Protein AF-0000000078837235 (afdb_homodimer)

Foldseek 3Di:
DFDQPFDFQPDQDKDKDFADDQQFPADDDPPALDDPVQLVQCRQFQKDKFALQAPPLLLVVVVVVVVVCQVCVVLADPVQWAAAPPPRHTFKGKLCLVSDVLVVLVLQAQSVQRNLCRRLVAFKWFFMKMKGKAAEQWGAKFAKAFQCQCCQQFFAQRHQRKKKKWQWSFFFDPQFWAKKWQTRQLRMRIHAHHAQDPPNVNVCVHPNPDRHGDPVVVVVSCVVRNMDGDGHGGNMMMMGTSGIIMMIHHGRHNGMTIIMMTMMGHPVRAGDQRPSPDDHDDCRGGPHDDIDGRNRDYDHSSPVVVD/DQDQPFDFQPDQDKDKDFADDQQFPADDDPPALDDPVQLVQCRQFQKDKFALQAPPLLLVVVVVVVVVCQVCVVLADPVQWAAAPPPRHTFKGKLCLVSDVLVVLVLQAQSPQRNLCRRLVAFKWFFMKMKGKAAEQWGAKFAKAFQCQCCQQFFAQRHQRKKKKWQWSFFFDPQFWAKKWQTRQLRMRMHAHHAQDPPNVNVCVHPNPDRHGDPVVVVVSCVVRNMDGDGHGGNMMMMGTSGIIMMIHHGRHNGMIIIMMTMMGHPVRAGDQRPSPDDHDDCRGGPHDDIDGRNRDYDHSSPVVVD

InterPro domains:
  IPR008775 Phytanoyl-CoA dioxygenase-like [PF05721] (42-257)
  IPR012774 Ectoine dioxygenase [TIGR02408] (18-294)

Nearest PDB structures (foldseek):
  4mhr-assembly1_A  TM=9.847E-01  e=7.192E-47  Sphingopyxis alaskensis RB2256
  4q5o-assembly1_B  TM=9.880E-01  e=4.513E-46  Sphingopyxis alaskensis RB2256
  4nmi-assembly1_A-2  TM=9.515E-01  e=1.917E-39  Virgibacillus salexigens
  8h81-assembly1_A  TM=9.293E-01  e=6.146E-29  uncultured bacterium esnapd13
  8h7y-assembly1_A  TM=9.102E-01  e=3.262E-29  uncultured bacterium esnapd13

Radius of gyration: 26.7 Å; Cα contacts (8 Å, |Δi|>4): 1407; chains: 2; bounding box: 52×77×65 Å

Structure (mmCIF, N/CA/C/O backbone):
data_AF-0000000078837235-model_v1
#
loop_
_entity.id
_entity.type
_entity.pdbx_description
1 polymer 'Ectoine hydroxylase'
#
loop_
_atom_site.group_PDB
_atom_site.id
_atom_site.type_symbol
_atom_site.label_atom_id
_atom_site.label_alt_id
_atom_site.label_comp_id
_atom_site.label_asym_id
_atom_site.label_entity_id
_atom_site.label_seq_id
_atom_site.pdbx_PDB_ins_code
_atom_site.Cartn_x
_atom_site.Cartn_y
_atom_site.Cartn_z
_atom_site.occupancy
_atom_site.B_iso_or_equiv
_atom_site.auth_seq_id
_atom_site.auth_comp_id
_atom_site.auth_asym_id
_atom_site.auth_atom_id
_atom_site.pdbx_PDB_model_num
ATOM 1 N N . MET A 1 1 ? 22.094 -38.406 -7.879 1 59.59 1 MET A N 1
ATOM 2 C CA . MET A 1 1 ? 21.531 -37.219 -7.234 1 59.59 1 MET A CA 1
ATOM 3 C C . MET A 1 1 ? 21.5 -36.031 -8.203 1 59.59 1 MET A C 1
ATOM 5 O O . MET A 1 1 ? 22.453 -35.812 -8.938 1 59.59 1 MET A O 1
ATOM 9 N N . THR A 1 2 ? 20.219 -35.438 -8.5 1 76 2 THR A N 1
ATOM 10 C CA . THR A 1 2 ? 20.109 -34.312 -9.398 1 76 2 THR A CA 1
ATOM 11 C C . THR A 1 2 ? 20.969 -33.125 -8.914 1 76 2 THR A C 1
ATOM 13 O O . THR A 1 2 ? 20.953 -32.812 -7.727 1 76 2 THR A O 1
ATOM 16 N N . GLU A 1 3 ? 21.781 -32.656 -9.773 1 90.38 3 GLU A N 1
ATOM 17 C CA . GLU A 1 3 ? 22.641 -31.531 -9.461 1 90.38 3 GLU A CA 1
ATOM 18 C C . GLU A 1 3 ? 21.812 -30.297 -9.086 1 90.38 3 GLU A C 1
ATOM 20 O O . GLU A 1 3 ? 20.812 -30.016 -9.727 1 90.38 3 GLU A O 1
ATOM 25 N N . ASP A 1 4 ? 22.188 -29.812 -7.996 1 95.25 4 ASP A N 1
ATOM 26 C CA . ASP A 1 4 ? 21.547 -28.578 -7.578 1 95.25 4 ASP A CA 1
ATOM 27 C C . ASP A 1 4 ? 22.125 -27.375 -8.328 1 95.25 4 ASP A C 1
ATOM 29 O O . ASP A 1 4 ? 23.172 -26.844 -7.949 1 95.25 4 ASP A O 1
ATOM 33 N N . LEU A 1 5 ? 21.422 -26.875 -9.266 1 96.31 5 LEU A N 1
ATOM 34 C CA . LEU A 1 5 ? 21.906 -25.797 -10.109 1 96.31 5 LEU A CA 1
ATOM 35 C C . LEU A 1 5 ? 21.578 -24.438 -9.492 1 96.31 5 LEU A C 1
ATOM 37 O O . LEU A 1 5 ? 22.109 -23.406 -9.93 1 96.31 5 LEU A O 1
ATOM 41 N N . TYR A 1 6 ? 20.766 -24.422 -8.445 1 96.38 6 TYR A N 1
ATOM 42 C CA . TYR A 1 6 ? 20.328 -23.188 -7.797 1 96.38 6 TYR A CA 1
ATOM 43 C C . TYR A 1 6 ? 20.391 -23.328 -6.281 1 96.38 6 TYR A C 1
ATOM 45 O O . TYR A 1 6 ? 19.375 -23.203 -5.594 1 96.38 6 TYR A O 1
ATOM 53 N N . PRO A 1 7 ? 21.562 -23.453 -5.754 1 94.19 7 PRO A N 1
ATOM 54 C CA . PRO A 1 7 ? 21.656 -23.672 -4.309 1 94.19 7 PRO A CA 1
ATOM 55 C C . PRO A 1 7 ? 21.188 -22.453 -3.508 1 94.19 7 PRO A C 1
ATOM 57 O O . PRO A 1 7 ? 21.406 -21.312 -3.914 1 94.19 7 PRO A O 1
ATOM 60 N N . SER A 1 8 ? 20.484 -22.734 -2.459 1 91.94 8 SER A N 1
ATOM 61 C CA . SER A 1 8 ? 20 -21.719 -1.535 1 91.94 8 SER A CA 1
ATOM 62 C C . SER A 1 8 ? 20 -22.219 -0.098 1 91.94 8 SER A C 1
ATOM 64 O O . SER A 1 8 ? 19.969 -23.438 0.135 1 91.94 8 SER A O 1
ATOM 66 N N . ARG A 1 9 ? 20.094 -21.312 0.802 1 89.19 9 ARG A N 1
ATOM 67 C CA . ARG A 1 9 ? 20.016 -21.562 2.236 1 89.19 9 ARG A CA 1
ATOM 68 C C . ARG A 1 9 ? 21.203 -22.406 2.711 1 89.19 9 ARG A C 1
ATOM 70 O O . ARG A 1 9 ? 21.062 -23.203 3.641 1 89.19 9 ARG A O 1
ATOM 77 N N . VAL A 1 10 ? 22.219 -22.359 2.041 1 82.56 10 VAL A N 1
ATOM 78 C CA . VAL A 1 10 ? 23.406 -23.172 2.363 1 82.56 10 VAL A CA 1
ATOM 79 C C . VAL A 1 10 ? 24.531 -22.266 2.85 1 82.56 10 VAL A C 1
ATOM 81 O O . VAL A 1 10 ? 25.266 -22.625 3.768 1 82.56 10 VAL A O 1
ATOM 84 N N . ALA A 1 11 ? 24.578 -21.125 2.303 1 80.38 11 ALA A N 1
ATOM 85 C CA . ALA A 1 11 ? 25.656 -20.203 2.621 1 80.38 11 ALA A CA 1
ATOM 86 C C . ALA A 1 11 ? 25.234 -19.203 3.699 1 80.38 11 ALA A C 1
ATOM 88 O O . ALA A 1 11 ? 24.047 -19.031 3.959 1 80.38 11 ALA A O 1
ATOM 89 N N . SER A 1 12 ? 26.234 -18.562 4.34 1 80.31 12 SER A N 1
ATOM 90 C CA . SER A 1 12 ? 25.984 -17.578 5.391 1 80.31 12 SER A CA 1
ATOM 91 C C . SER A 1 12 ? 25.641 -16.219 4.805 1 80.31 12 SER A C 1
ATOM 93 O O . SER A 1 12 ? 25.188 -15.32 5.52 1 80.31 12 SER A O 1
ATOM 95 N N . LYS A 1 13 ? 25.938 -16.156 3.52 1 83.25 13 LYS A N 1
ATOM 96 C CA . LYS A 1 13 ? 25.609 -14.898 2.844 1 83.25 13 LYS A CA 1
ATOM 97 C C . LYS A 1 13 ? 24.75 -15.141 1.604 1 83.25 13 LYS A C 1
ATOM 99 O O . LYS A 1 13 ? 24.922 -16.156 0.92 1 83.25 13 LYS A O 1
ATOM 104 N N . PRO A 1 14 ? 23.891 -14.242 1.353 1 88.12 14 PRO A N 1
ATOM 105 C CA . PRO A 1 14 ? 23.141 -14.367 0.1 1 88.12 14 PRO A CA 1
ATOM 106 C C . PRO A 1 14 ? 24.047 -14.289 -1.133 1 88.12 14 PRO A C 1
ATOM 108 O O . PRO A 1 14 ? 25.125 -13.719 -1.073 1 88.12 14 PRO A O 1
ATOM 111 N N . ALA A 1 15 ? 23.594 -14.875 -2.15 1 89.62 15 ALA A N 1
ATOM 112 C CA . ALA A 1 15 ? 24.359 -14.844 -3.4 1 89.62 15 ALA A CA 1
ATOM 113 C C . ALA A 1 15 ? 23.438 -14.602 -4.594 1 89.62 15 ALA A C 1
ATOM 115 O O . ALA A 1 15 ? 22.281 -15.039 -4.598 1 89.62 15 ALA A O 1
ATOM 116 N N . TRP A 1 16 ? 23.984 -13.852 -5.504 1 93.75 16 TRP A N 1
ATOM 117 C CA . TRP A 1 16 ? 23.312 -13.633 -6.781 1 93.75 16 TRP A CA 1
ATOM 118 C C . TRP A 1 16 ? 23.922 -14.516 -7.871 1 93.75 16 TRP A C 1
ATOM 120 O O . TRP A 1 16 ? 25.141 -14.57 -8.023 1 93.75 16 TRP A O 1
ATOM 130 N N . GLN A 1 17 ? 23.141 -15.234 -8.477 1 95.38 17 GLN A N 1
ATOM 131 C CA . GLN A 1 17 ? 23.578 -16.016 -9.617 1 95.38 17 GLN A CA 1
ATOM 132 C C . GLN A 1 17 ? 22.688 -15.773 -10.836 1 95.38 17 GLN A C 1
ATOM 134 O O . GLN A 1 17 ? 21.469 -15.656 -10.703 1 95.38 17 GLN A O 1
ATOM 139 N N . PRO A 1 18 ? 23.344 -15.641 -12 1 97.19 18 PRO A N 1
ATOM 140 C CA . PRO A 1 18 ? 22.516 -15.531 -13.203 1 97.19 18 PRO A CA 1
ATOM 141 C C . PRO A 1 18 ? 21.656 -16.766 -13.445 1 97.19 18 PRO A C 1
ATOM 143 O O . PRO A 1 18 ? 22.094 -17.891 -13.188 1 97.19 18 PRO A O 1
ATOM 146 N N . ARG A 1 19 ? 20.469 -16.5 -13.852 1 98 19 ARG A N 1
ATOM 147 C CA . ARG A 1 19 ? 19.578 -17.594 -14.25 1 98 19 ARG A CA 1
ATOM 148 C C . ARG A 1 19 ? 20.234 -18.469 -15.312 1 98 19 ARG A C 1
ATOM 150 O O . ARG A 1 19 ? 20.875 -17.953 -16.234 1 98 19 ARG A O 1
ATOM 157 N N . ILE A 1 20 ? 20 -19.75 -15.164 1 97.81 20 ILE A N 1
ATOM 158 C CA . ILE A 1 20 ? 20.578 -20.719 -16.094 1 97.81 20 ILE A CA 1
ATOM 159 C C . ILE A 1 20 ? 19.531 -21.094 -17.156 1 97.81 20 ILE A C 1
ATOM 161 O O . ILE A 1 20 ? 19.859 -21.188 -18.344 1 97.81 20 ILE A O 1
ATOM 165 N N . ASP A 1 21 ? 18.359 -21.234 -16.828 1 98.44 21 ASP A N 1
ATOM 166 C CA . ASP A 1 21 ? 17.281 -21.719 -17.688 1 98.44 21 ASP A CA 1
ATOM 167 C C . ASP A 1 21 ? 16.719 -20.594 -18.562 1 98.44 21 ASP A C 1
ATOM 169 O O . ASP A 1 21 ? 16.75 -19.422 -18.172 1 98.44 21 ASP A O 1
ATOM 173 N N . PRO A 1 22 ? 16.172 -20.953 -19.734 1 98.12 22 PRO A N 1
ATOM 174 C CA . PRO A 1 22 ? 15.43 -19.938 -20.484 1 98.12 22 PRO A CA 1
ATOM 175 C C . PRO A 1 22 ? 14.234 -19.391 -19.703 1 98.12 22 PRO A C 1
ATOM 177 O O . PRO A 1 22 ? 13.664 -20.094 -18.875 1 98.12 22 PRO A O 1
ATOM 180 N N . VAL A 1 23 ? 13.93 -18.125 -19.984 1 98.44 23 VAL A N 1
ATOM 181 C CA . VAL A 1 23 ? 12.688 -17.578 -19.422 1 98.44 23 VAL A CA 1
ATOM 182 C C . VAL A 1 23 ? 11.492 -18.125 -20.219 1 98.44 23 VAL A C 1
ATOM 184 O O . VAL A 1 23 ? 10.609 -18.781 -19.641 1 98.44 23 VAL A O 1
ATOM 187 N N . ALA A 1 24 ? 11.492 -17.859 -21.484 1 98.31 24 ALA A N 1
ATOM 188 C CA . ALA A 1 24 ? 10.562 -18.547 -22.391 1 98.31 24 ALA A CA 1
ATOM 189 C C . ALA A 1 24 ? 11.227 -19.734 -23.047 1 98.31 24 ALA A C 1
ATOM 191 O O . ALA A 1 24 ? 12.312 -19.609 -23.641 1 98.31 24 ALA A O 1
ATOM 192 N N . HIS A 1 25 ? 10.547 -20.859 -22.984 1 98 25 HIS A N 1
ATOM 193 C CA . HIS A 1 25 ? 11.164 -22.094 -23.453 1 98 25 HIS A CA 1
ATOM 194 C C . HIS A 1 25 ? 10.805 -22.391 -24.906 1 98 25 HIS A C 1
ATOM 196 O O . HIS A 1 25 ? 11.391 -23.281 -25.516 1 98 25 HIS A O 1
ATOM 202 N N . SER A 1 26 ? 9.898 -21.609 -25.422 1 97.19 26 SER A N 1
ATOM 203 C CA . SER A 1 26 ? 9.547 -21.734 -26.828 1 97.19 26 SER A CA 1
ATOM 204 C C . SER A 1 26 ? 9.922 -20.484 -27.609 1 97.19 26 SER A C 1
ATOM 206 O O . SER A 1 26 ? 9.984 -19.391 -27.047 1 97.19 26 SER A O 1
ATOM 208 N N . ARG A 1 27 ? 10.117 -20.672 -28.859 1 97.12 27 ARG A N 1
ATOM 209 C CA . ARG A 1 27 ? 10.18 -19.531 -29.766 1 97.12 27 ARG A CA 1
ATOM 210 C C . ARG A 1 27 ? 8.773 -19.062 -30.156 1 97.12 27 ARG A C 1
ATOM 212 O O . ARG A 1 27 ? 7.852 -19.875 -30.25 1 97.12 27 ARG A O 1
ATOM 219 N N . TRP A 1 28 ? 8.711 -17.812 -30.312 1 97.75 28 TRP A N 1
ATOM 220 C CA . TRP A 1 28 ? 7.414 -17.281 -30.719 1 97.75 28 TRP A CA 1
ATOM 221 C C . TRP A 1 28 ? 7.109 -17.641 -32.156 1 97.75 28 TRP A C 1
ATOM 223 O O . TRP A 1 28 ? 7.996 -17.594 -33.031 1 97.75 28 TRP A O 1
ATOM 233 N N . THR A 1 29 ? 5.949 -18.047 -32.5 1 97.31 29 THR A N 1
ATOM 234 C CA . THR A 1 29 ? 5.398 -18.234 -33.812 1 97.31 29 THR A CA 1
ATOM 235 C C . THR A 1 29 ? 4.031 -17.562 -33.938 1 97.31 29 THR A C 1
ATOM 237 O O . THR A 1 29 ? 3.393 -17.266 -32.938 1 97.31 29 THR A O 1
ATOM 240 N N . PRO A 1 30 ? 3.549 -17.281 -35.125 1 97.06 30 PRO A N 1
ATOM 241 C CA . PRO A 1 30 ? 2.244 -16.625 -35.281 1 97.06 30 PRO A CA 1
ATOM 242 C C . PRO A 1 30 ? 1.104 -17.438 -34.656 1 97.06 30 PRO A C 1
ATOM 244 O O . PRO A 1 30 ? 0.021 -16.891 -34.438 1 97.06 30 PRO A O 1
ATOM 247 N N . GLU A 1 31 ? 1.306 -18.703 -34.375 1 96.06 31 GLU A N 1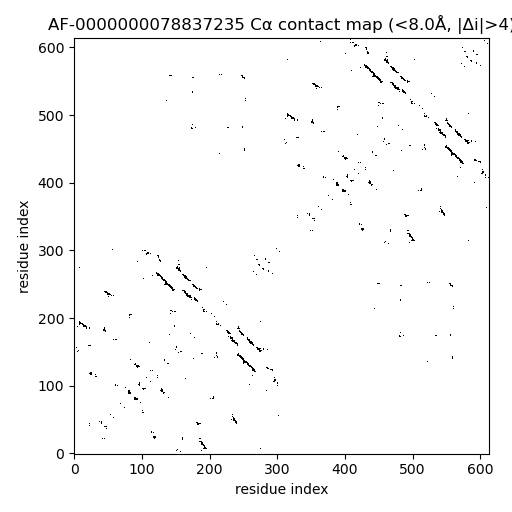
ATOM 248 C CA . GLU A 1 31 ? 0.281 -19.562 -33.781 1 96.06 31 GLU A CA 1
ATOM 249 C C . GLU A 1 31 ? 0.297 -19.5 -32.281 1 96.06 31 GLU A C 1
ATOM 251 O O . GLU A 1 31 ? -0.548 -20.094 -31.609 1 96.06 31 GLU A O 1
ATOM 256 N N . ALA A 1 32 ? 1.247 -18.781 -31.734 1 97.5 32 ALA A N 1
ATOM 257 C CA . ALA A 1 32 ? 1.354 -18.656 -30.281 1 97.5 32 ALA A CA 1
ATOM 258 C C . ALA A 1 32 ? 0.095 -18.031 -29.688 1 97.5 32 ALA A C 1
ATOM 260 O O . ALA A 1 32 ? -0.544 -17.188 -30.328 1 97.5 32 ALA A O 1
ATOM 261 N N . PRO A 1 33 ? -0.24 -18.359 -28.516 1 97.69 33 PRO A N 1
ATOM 262 C CA . PRO A 1 33 ? -1.456 -17.844 -27.875 1 97.69 33 PRO A CA 1
ATOM 263 C C . PRO A 1 33 ? -1.285 -16.438 -27.344 1 97.69 33 PRO A C 1
ATOM 265 O O . PRO A 1 33 ? -2.225 -15.867 -26.781 1 97.69 33 PRO A O 1
ATOM 268 N N . ILE A 1 34 ? -0.102 -15.82 -27.453 1 97.94 34 ILE A N 1
ATOM 269 C CA . ILE A 1 34 ? 0.172 -14.43 -27.094 1 97.94 34 ILE A CA 1
ATOM 270 C C . ILE A 1 34 ? 0.866 -13.727 -28.25 1 97.94 34 ILE A C 1
ATOM 272 O O . ILE A 1 34 ? 1.436 -14.383 -29.141 1 97.94 34 ILE A O 1
ATOM 276 N N . SER A 1 35 ? 0.781 -12.391 -28.297 1 98.25 35 SER A N 1
ATOM 277 C CA . SER A 1 35 ? 1.407 -11.633 -29.375 1 98.25 35 SER A CA 1
ATOM 278 C C . SER A 1 35 ? 2.928 -11.695 -29.281 1 98.25 35 SER A C 1
ATOM 280 O O . SER A 1 35 ? 3.479 -12.094 -28.266 1 98.25 35 SER A O 1
ATOM 282 N N . ALA A 1 36 ? 3.594 -11.375 -30.359 1 98.38 36 ALA A N 1
ATOM 283 C CA . ALA A 1 36 ? 5.051 -11.289 -30.359 1 98.38 36 ALA A CA 1
ATOM 284 C C . ALA A 1 36 ? 5.555 -10.312 -29.312 1 98.38 36 ALA A C 1
ATOM 286 O O . ALA A 1 36 ? 6.555 -10.578 -28.641 1 98.38 36 ALA A O 1
ATOM 287 N N . GLU A 1 37 ? 4.84 -9.203 -29.25 1 98.25 37 GLU A N 1
ATOM 288 C CA . GLU A 1 37 ? 5.203 -8.195 -28.266 1 98.25 37 GLU A CA 1
ATOM 289 C C . GLU A 1 37 ? 5.082 -8.734 -26.844 1 98.25 37 GLU A C 1
ATOM 291 O O . GLU A 1 37 ? 5.957 -8.492 -26.016 1 98.25 37 GLU A O 1
ATOM 296 N N . GLN A 1 38 ? 4.066 -9.445 -26.578 1 98.31 38 GLN A N 1
ATOM 297 C CA . GLN A 1 38 ? 3.857 -10.039 -25.266 1 98.31 38 GLN A CA 1
ATOM 298 C C . GLN A 1 38 ? 4.938 -11.062 -24.938 1 98.31 38 GLN A C 1
ATOM 300 O O . GLN A 1 38 ? 5.422 -11.133 -23.812 1 98.31 38 GLN A O 1
ATOM 305 N N . HIS A 1 39 ? 5.262 -11.867 -25.969 1 98.56 39 HIS A N 1
ATOM 306 C CA . HIS A 1 39 ? 6.316 -12.859 -25.797 1 98.56 39 HIS A CA 1
ATOM 307 C C . HIS A 1 39 ? 7.637 -12.195 -25.406 1 98.56 39 HIS A C 1
ATOM 309 O O . HIS A 1 39 ? 8.305 -12.625 -24.469 1 98.56 39 HIS A O 1
ATOM 315 N N . VAL A 1 40 ? 8.016 -11.164 -26.078 1 98.31 40 VAL A N 1
ATOM 316 C CA . VAL A 1 40 ? 9.25 -10.43 -25.844 1 98.31 40 VAL A CA 1
ATOM 317 C C . VAL A 1 40 ? 9.211 -9.781 -24.469 1 98.31 40 VAL A C 1
ATOM 319 O O . VAL A 1 40 ? 10.203 -9.781 -23.734 1 98.31 40 VAL A O 1
ATOM 322 N N . MET A 1 41 ? 8.055 -9.219 -24.141 1 98.19 41 MET A N 1
ATOM 323 C CA . MET A 1 41 ? 7.883 -8.586 -22.828 1 98.19 41 MET A CA 1
ATOM 324 C C . MET A 1 41 ? 8.078 -9.594 -21.703 1 98.19 41 MET A C 1
ATOM 326 O O . MET A 1 41 ? 8.727 -9.297 -20.703 1 98.19 41 MET A O 1
ATOM 330 N N . PHE A 1 42 ? 7.504 -10.758 -21.906 1 98.69 42 PHE A N 1
ATOM 331 C CA . PHE A 1 42 ? 7.656 -11.781 -20.891 1 98.69 42 PHE A CA 1
ATOM 332 C C . PHE A 1 42 ? 9.117 -12.172 -20.734 1 98.69 42 PHE A C 1
ATOM 334 O O . PHE A 1 42 ? 9.609 -12.344 -19.609 1 98.69 42 PHE A O 1
ATOM 341 N N . GLU A 1 43 ? 9.812 -12.32 -21.797 1 98.38 43 GLU A N 1
ATOM 342 C CA . GLU A 1 43 ? 11.234 -12.664 -21.75 1 98.38 43 GLU A CA 1
ATOM 343 C C . GLU A 1 43 ? 12.031 -11.586 -21.031 1 98.38 43 GLU A C 1
ATOM 345 O O . GLU A 1 43 ? 12.93 -11.891 -20.234 1 98.38 43 GLU A O 1
ATOM 350 N N . ARG A 1 44 ? 11.68 -10.414 -21.312 1 98.31 44 ARG A N 1
ATOM 351 C CA . ARG A 1 44 ? 12.422 -9.266 -20.797 1 98.31 44 ARG A CA 1
ATOM 352 C C . ARG A 1 44 ? 12.078 -9.008 -19.328 1 98.31 44 ARG A C 1
ATOM 354 O O . ARG A 1 44 ? 12.969 -8.828 -18.5 1 98.31 44 ARG A O 1
ATOM 361 N N . ASP A 1 45 ? 10.766 -9.031 -19 1 98.69 45 ASP A N 1
ATOM 362 C CA . ASP A 1 45 ? 10.289 -8.492 -17.734 1 98.69 45 ASP A CA 1
ATOM 363 C C . ASP A 1 45 ? 9.922 -9.609 -16.766 1 98.69 45 ASP A C 1
ATOM 365 O O . ASP A 1 45 ? 9.789 -9.375 -15.555 1 98.69 45 ASP A O 1
ATOM 369 N N . GLY A 1 46 ? 9.711 -10.82 -17.25 1 98.75 46 GLY A N 1
ATOM 370 C CA . GLY A 1 46 ? 9.375 -11.945 -16.406 1 98.75 46 GLY A CA 1
ATOM 371 C C . GLY A 1 46 ? 7.92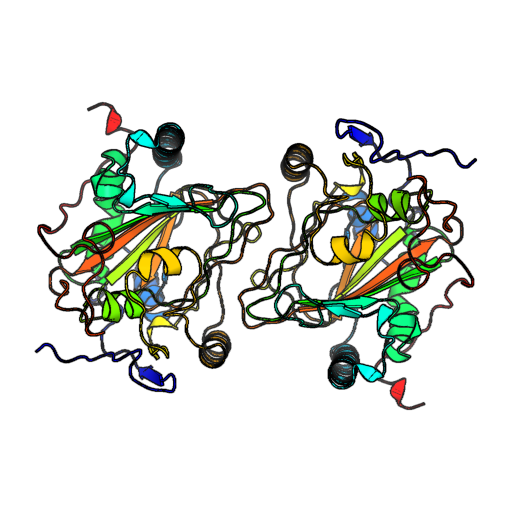6 -11.938 -15.945 1 98.75 46 GLY A C 1
ATOM 372 O O . GLY A 1 46 ? 7.539 -12.719 -15.07 1 98.75 46 GLY A O 1
ATOM 373 N N . TYR A 1 47 ? 7.117 -11 -16.484 1 98.69 47 TYR A N 1
ATOM 374 C CA . TYR A 1 47 ? 5.688 -10.977 -16.188 1 98.69 47 TYR A CA 1
ATOM 375 C C . TYR A 1 47 ? 4.902 -10.406 -17.375 1 98.69 47 TYR A C 1
ATOM 377 O O . TYR A 1 47 ? 5.48 -9.781 -18.266 1 98.69 47 TYR A O 1
ATOM 385 N N . LEU A 1 48 ? 3.576 -10.703 -17.406 1 98.06 48 LEU A N 1
ATOM 386 C CA . LEU A 1 48 ? 2.6 -10.188 -18.359 1 98.06 48 LEU A CA 1
ATOM 387 C C . LEU A 1 48 ? 1.26 -9.93 -17.672 1 98.06 48 LEU A C 1
ATOM 389 O O . LEU A 1 48 ? 0.909 -10.609 -16.703 1 98.06 48 LEU A O 1
ATOM 393 N N . VAL A 1 49 ? 0.617 -8.906 -18.172 1 97.94 49 VAL A N 1
ATOM 394 C CA . VAL A 1 49 ? -0.778 -8.703 -17.797 1 97.94 49 VAL A CA 1
ATOM 395 C C . VAL A 1 49 ? -1.683 -8.992 -18.984 1 97.94 49 VAL A C 1
ATOM 397 O O . VAL A 1 49 ? -1.538 -8.375 -20.047 1 97.94 49 VAL A O 1
ATOM 400 N N . LEU A 1 50 ? -2.463 -9.984 -18.859 1 97.5 50 LEU A N 1
ATOM 401 C CA . LEU A 1 50 ? -3.516 -10.258 -19.828 1 97.5 50 LEU A CA 1
ATOM 402 C C . LEU A 1 50 ? -4.836 -9.625 -19.391 1 97.5 50 LEU A C 1
ATOM 404 O O . LEU A 1 50 ? -5.586 -10.227 -18.625 1 97.5 50 LEU A O 1
ATOM 408 N N . GLU A 1 51 ? -5.137 -8.492 -19.922 1 95.19 51 GLU A N 1
ATOM 409 C CA . GLU A 1 51 ? -6.266 -7.691 -19.453 1 95.19 51 GLU A CA 1
ATOM 410 C C . GLU A 1 51 ? -7.59 -8.258 -19.969 1 95.19 51 GLU A C 1
ATOM 412 O O . GLU A 1 51 ? -7.707 -8.625 -21.141 1 95.19 51 GLU A O 1
ATOM 417 N N . ASN A 1 52 ? -8.531 -8.383 -19.109 1 95.62 52 ASN A N 1
ATOM 418 C CA . ASN A 1 52 ? -9.891 -8.789 -19.438 1 95.62 52 ASN A CA 1
ATOM 419 C C . ASN A 1 52 ? -9.914 -10.109 -20.188 1 95.62 52 ASN A C 1
ATOM 421 O O . ASN A 1 52 ? -10.586 -10.227 -21.219 1 95.62 52 ASN A O 1
ATOM 425 N N . LEU A 1 53 ? -9.047 -11.031 -19.75 1 97.62 53 LEU A N 1
ATOM 426 C CA . LEU A 1 53 ? -9.023 -12.344 -20.391 1 97.62 53 LEU A CA 1
ATOM 427 C C . LEU A 1 53 ? -10.359 -13.055 -20.203 1 97.62 53 LEU A C 1
ATOM 429 O O . LEU A 1 53 ? -10.797 -13.789 -21.094 1 97.62 53 LEU A O 1
ATOM 433 N N . PHE A 1 54 ? -10.984 -12.883 -19.016 1 98.25 54 PHE A N 1
ATOM 434 C CA . PHE A 1 54 ? -12.281 -13.477 -18.75 1 98.25 54 PHE A CA 1
ATOM 435 C C . PHE A 1 54 ? -13.375 -12.414 -18.719 1 98.25 54 PHE A C 1
ATOM 437 O O . PHE A 1 54 ? -13.164 -11.312 -18.203 1 98.25 54 PHE A O 1
ATOM 444 N N . SER A 1 55 ? -14.555 -12.734 -19.266 1 97.44 55 SER A N 1
ATOM 445 C CA . SER A 1 55 ? -15.664 -11.789 -19.359 1 97.44 55 SER A CA 1
ATOM 446 C C . SER A 1 55 ? -16.25 -11.477 -18 1 97.44 55 SER A C 1
ATOM 448 O O . SER A 1 55 ? -16.016 -12.203 -17.031 1 97.44 55 SER A O 1
ATOM 450 N N . ALA A 1 56 ? -17.047 -10.414 -17.984 1 97.12 56 ALA A N 1
ATOM 451 C CA . ALA A 1 56 ? -17.734 -10.031 -16.75 1 97.12 56 ALA A CA 1
ATOM 452 C C . ALA A 1 56 ? -18.641 -11.148 -16.25 1 97.12 56 ALA A C 1
ATOM 454 O O . ALA A 1 56 ? -18.75 -11.359 -15.039 1 97.12 56 ALA A O 1
ATOM 455 N N . ALA A 1 57 ? -19.25 -11.844 -17.156 1 97.44 57 ALA A N 1
ATOM 456 C CA . ALA A 1 57 ? -20.141 -12.938 -16.781 1 97.44 57 ALA A CA 1
ATOM 457 C C . ALA A 1 57 ? -19.359 -14.102 -16.172 1 97.44 57 ALA A C 1
ATOM 459 O O . ALA A 1 57 ? -19.797 -14.695 -15.18 1 97.44 57 ALA A O 1
ATOM 460 N N . GLU A 1 58 ? -18.25 -14.445 -16.75 1 98.25 58 GLU A N 1
ATOM 461 C CA . GLU A 1 58 ? -17.406 -15.508 -16.219 1 98.25 58 GLU A CA 1
ATOM 462 C C . GLU A 1 58 ? -16.875 -15.141 -14.836 1 98.25 58 GLU A C 1
ATOM 464 O O . GLU A 1 58 ? -16.891 -15.969 -13.922 1 98.25 58 GLU A O 1
ATOM 469 N N . VAL A 1 59 ? -16.5 -13.875 -14.703 1 98.12 59 VAL A N 1
ATOM 470 C CA . VAL A 1 59 ? -15.977 -13.391 -13.43 1 98.12 59 VAL A CA 1
ATOM 471 C C . VAL A 1 59 ? -17.078 -13.445 -12.367 1 98.12 59 VAL A C 1
ATOM 473 O O . VAL A 1 59 ? -16.828 -13.883 -11.242 1 98.12 59 VAL A O 1
ATOM 476 N N . ALA A 1 60 ? -18.25 -13.055 -12.727 1 97.81 60 ALA A N 1
ATOM 477 C CA . ALA A 1 60 ? -19.375 -13.102 -11.789 1 97.81 60 ALA A CA 1
ATOM 478 C C . ALA A 1 60 ? -19.625 -14.523 -11.312 1 97.81 60 ALA A C 1
ATOM 480 O O . ALA A 1 60 ? -19.938 -14.742 -10.133 1 97.81 60 ALA A O 1
ATOM 481 N N . THR A 1 61 ? -19.484 -15.453 -12.211 1 97.75 61 THR A N 1
ATOM 482 C CA . THR A 1 61 ? -19.672 -16.859 -11.875 1 97.75 61 THR A CA 1
ATOM 483 C C . THR A 1 61 ? -18.609 -17.312 -10.875 1 97.75 61 THR A C 1
ATOM 485 O O . THR A 1 61 ? -18.922 -17.969 -9.883 1 97.75 61 THR A O 1
ATOM 488 N N . LEU A 1 62 ? -17.406 -16.953 -11.117 1 98 62 LEU A N 1
ATOM 489 C CA . LEU A 1 62 ? -16.312 -17.312 -10.219 1 98 62 LEU A CA 1
ATOM 490 C C . LEU A 1 62 ? -16.484 -16.641 -8.859 1 98 62 LEU A C 1
ATOM 492 O O . LEU A 1 62 ? -16.234 -17.266 -7.824 1 98 62 LEU A O 1
ATOM 496 N N . GLN A 1 63 ? -16.953 -15.398 -8.875 1 97 63 GLN A N 1
ATOM 497 C CA . GLN A 1 63 ? -17.156 -14.656 -7.637 1 97 63 GLN A CA 1
ATOM 498 C C . GLN A 1 63 ? -18.266 -15.289 -6.801 1 97 63 GLN A C 1
ATOM 500 O O . GLN A 1 63 ? -18.172 -15.359 -5.574 1 97 63 GLN A O 1
ATOM 505 N N . ARG A 1 64 ? -19.312 -15.703 -7.457 1 95.94 64 ARG A N 1
ATOM 506 C CA . ARG A 1 64 ? -20.391 -16.375 -6.746 1 95.94 64 ARG A CA 1
ATOM 507 C C . ARG A 1 64 ? -19.906 -17.656 -6.086 1 95.94 64 ARG A C 1
ATOM 509 O O . ARG A 1 64 ? -20.266 -17.953 -4.945 1 95.94 64 ARG A O 1
ATOM 516 N N . GLU A 1 65 ? -19.109 -18.406 -6.848 1 94.5 65 GLU A N 1
ATOM 517 C CA . GLU A 1 65 ? -18.562 -19.641 -6.289 1 94.5 65 GLU A CA 1
ATOM 518 C C . GLU A 1 65 ? -17.625 -19.359 -5.121 1 94.5 65 GLU A C 1
ATOM 520 O O . GLU A 1 65 ? -17.625 -20.078 -4.125 1 94.5 65 GLU A O 1
ATOM 525 N N . LEU A 1 66 ? -16.875 -18.312 -5.25 1 92.81 66 LEU A N 1
ATOM 526 C CA . LEU A 1 66 ? -16 -17.875 -4.172 1 92.81 66 LEU A CA 1
ATOM 527 C C . LEU A 1 66 ? -16.797 -17.562 -2.914 1 92.81 66 LEU A C 1
ATOM 529 O O . LEU A 1 66 ? -16.422 -17.969 -1.814 1 92.81 66 LEU A O 1
ATOM 533 N N . GLU A 1 67 ? -17.828 -16.828 -3.059 1 91.25 67 GLU A N 1
ATOM 534 C CA . GLU A 1 67 ? -18.688 -16.469 -1.933 1 91.25 67 GLU A CA 1
ATOM 535 C C . GLU A 1 67 ? -19.312 -17.703 -1.294 1 91.25 67 GLU A C 1
ATOM 537 O O . GLU A 1 67 ? -19.422 -17.781 -0.069 1 91.25 67 GLU A O 1
ATOM 542 N N . ARG A 1 68 ? -19.703 -18.562 -2.143 1 90.25 68 ARG A N 1
ATOM 543 C CA . ARG A 1 68 ? -20.266 -19.812 -1.645 1 90.25 68 ARG A CA 1
ATOM 544 C C . ARG A 1 68 ? -19.266 -20.578 -0.779 1 90.25 68 ARG A C 1
ATOM 546 O O . ARG A 1 68 ? -19.609 -21.047 0.305 1 90.25 68 ARG A O 1
ATOM 553 N N . MET A 1 69 ? -18.031 -20.656 -1.217 1 87.88 69 MET A N 1
ATOM 554 C CA . MET A 1 69 ? -16.984 -21.359 -0.497 1 87.88 69 MET A CA 1
ATOM 555 C C . MET A 1 69 ? -16.672 -20.672 0.829 1 87.88 69 MET A C 1
ATOM 557 O O . MET A 1 69 ? -16.422 -21.344 1.835 1 87.88 69 MET A O 1
ATOM 561 N N . ARG A 1 70 ? -16.703 -19.375 0.844 1 83.19 70 ARG A N 1
ATOM 562 C CA . ARG A 1 70 ? -16.438 -18.609 2.057 1 83.19 70 ARG A CA 1
ATOM 563 C C . ARG A 1 70 ? -17.516 -18.844 3.109 1 83.19 70 ARG A C 1
ATOM 565 O O . ARG A 1 70 ? -17.219 -18.859 4.309 1 83.19 70 ARG A O 1
ATOM 572 N N . LYS A 1 71 ? -18.672 -19.047 2.66 1 82.81 71 LYS A N 1
ATOM 573 C CA . LYS A 1 71 ? -19.812 -19.234 3.557 1 82.81 71 LYS A CA 1
ATOM 574 C C . LYS A 1 71 ? -19.875 -20.672 4.051 1 82.81 71 LYS A C 1
ATOM 576 O O . LYS A 1 71 ? -20.547 -20.969 5.047 1 82.81 71 LYS A O 1
ATOM 581 N N . MET A 1 72 ? -19.219 -21.547 3.342 1 81.5 72 MET A N 1
ATOM 582 C CA . MET A 1 72 ? -19.266 -22.969 3.703 1 81.5 72 MET A CA 1
ATOM 583 C C . MET A 1 72 ? -17.859 -23.562 3.727 1 81.5 72 MET A C 1
ATOM 585 O O . MET A 1 72 ? -17.562 -24.484 2.967 1 81.5 72 MET A O 1
ATOM 589 N N . PRO A 1 73 ? -17.125 -23.109 4.691 1 76.5 73 PRO A N 1
ATOM 590 C CA . PRO A 1 73 ? -15.742 -23.578 4.711 1 76.5 73 PRO A CA 1
ATOM 591 C C . PRO A 1 73 ? -15.633 -25.078 4.992 1 76.5 73 PRO A C 1
ATOM 593 O O . PRO A 1 73 ? -14.609 -25.703 4.68 1 76.5 73 PRO A O 1
ATOM 596 N N . ALA A 1 74 ? -16.656 -25.625 5.492 1 78.88 74 ALA A N 1
ATOM 597 C CA . ALA A 1 74 ? -16.672 -27.047 5.801 1 78.88 74 ALA A CA 1
ATOM 598 C C . ALA A 1 74 ? -16.578 -27.891 4.531 1 78.88 74 ALA A C 1
ATOM 600 O O . ALA A 1 74 ? -16.266 -29.078 4.59 1 78.88 74 ALA A O 1
ATOM 601 N N . SER A 1 75 ? -16.781 -27.297 3.445 1 82.44 75 SER A N 1
ATOM 602 C CA . SER A 1 75 ? -16.688 -28 2.174 1 82.44 75 SER A CA 1
ATOM 603 C C . SER A 1 75 ? -15.25 -28.156 1.718 1 82.44 75 SER A C 1
ATOM 605 O O . SER A 1 75 ? -14.961 -28.922 0.792 1 82.44 75 SER A O 1
ATOM 607 N N . LEU A 1 76 ? -14.391 -27.547 2.379 1 86.12 76 LEU A N 1
ATOM 608 C CA . LEU A 1 76 ? -12.977 -27.562 2.029 1 86.12 76 LEU A CA 1
ATOM 609 C C . LEU A 1 76 ? -12.172 -28.359 3.059 1 86.12 76 LEU A C 1
ATOM 611 O O . LEU A 1 76 ? -12.562 -28.438 4.223 1 86.12 76 LEU A O 1
ATOM 615 N N . GLU A 1 77 ? -11.164 -28.938 2.596 1 89.62 77 GLU A N 1
ATOM 616 C CA . GLU A 1 77 ? -10.289 -29.656 3.516 1 89.62 77 GLU A CA 1
ATOM 617 C C . GLU A 1 77 ? -9.578 -28.703 4.465 1 89.62 77 GLU A C 1
ATOM 619 O O . GLU A 1 77 ? -8.859 -27.797 4.023 1 89.62 77 GLU A O 1
ATOM 624 N N . THR A 1 78 ? -9.648 -28.953 5.695 1 86.25 78 THR A N 1
ATOM 625 C CA . THR A 1 78 ? -9.195 -28.047 6.738 1 86.25 78 THR A CA 1
ATOM 626 C C . THR A 1 78 ? -7.699 -27.781 6.617 1 86.25 78 THR A C 1
ATOM 628 O O . THR A 1 78 ? -7.238 -26.656 6.836 1 86.25 78 THR A O 1
ATOM 631 N N . GLU A 1 79 ? -7 -28.797 6.227 1 89 79 GLU A N 1
ATOM 632 C CA . GLU A 1 79 ? -5.547 -28.672 6.188 1 89 79 GLU A CA 1
ATOM 633 C C . GLU A 1 79 ? -5.102 -27.719 5.082 1 89 79 GLU A C 1
ATOM 635 O O . GLU A 1 79 ? -3.951 -27.266 5.066 1 89 79 GLU A O 1
ATOM 640 N N . THR A 1 80 ? -6.02 -27.406 4.176 1 90.38 80 THR A N 1
ATOM 641 C CA . THR A 1 80 ? -5.66 -26.562 3.033 1 90.38 80 THR A CA 1
ATOM 642 C C . THR A 1 80 ? -6 -25.109 3.303 1 90.38 80 THR A C 1
ATOM 644 O O . THR A 1 80 ? -5.711 -24.234 2.48 1 90.38 80 THR A O 1
ATOM 647 N N . LEU A 1 81 ? -6.609 -24.859 4.422 1 86.94 81 LEU A N 1
ATOM 648 C CA . LEU A 1 81 ? -7.043 -23.516 4.77 1 86.94 81 LEU A CA 1
ATOM 649 C C . LEU A 1 81 ? -5.965 -22.781 5.566 1 86.94 81 LEU A C 1
ATOM 651 O O . LEU A 1 81 ? -5.461 -23.312 6.559 1 86.94 81 LEU A O 1
ATOM 655 N N . ILE A 1 82 ? -5.652 -21.641 5.078 1 85.62 82 ILE A N 1
ATOM 656 C CA . ILE A 1 82 ? -4.715 -20.781 5.793 1 85.62 82 ILE A CA 1
ATOM 657 C C . ILE A 1 82 ? -5.422 -19.516 6.254 1 85.62 82 ILE A C 1
ATOM 659 O O . ILE A 1 82 ? -6.051 -18.812 5.449 1 85.62 82 ILE A O 1
ATOM 663 N N . ALA A 1 83 ? -5.25 -19.188 7.531 1 81.25 83 ALA A N 1
ATOM 664 C CA . ALA A 1 83 ? -5.906 -18.016 8.102 1 81.25 83 ALA A CA 1
ATOM 665 C C . ALA A 1 83 ? -4.898 -16.906 8.406 1 81.25 83 ALA A C 1
ATOM 667 O O . ALA A 1 83 ? -3.711 -17.188 8.609 1 81.25 83 ALA A O 1
ATOM 668 N N . GLU A 1 84 ? -5.383 -15.641 8.32 1 79 84 GLU A N 1
ATOM 669 C CA . GLU A 1 84 ? -4.566 -14.5 8.719 1 79 84 GLU A CA 1
ATOM 670 C C . GLU A 1 84 ? -4.223 -14.555 10.203 1 79 84 GLU A C 1
ATOM 672 O O . GLU A 1 84 ? 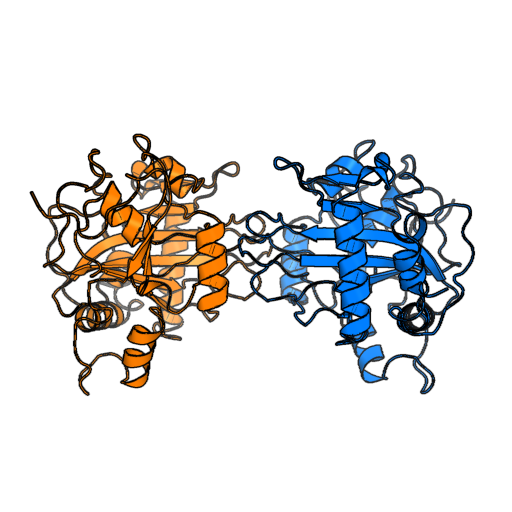-5.086 -14.844 11.031 1 79 84 GLU A O 1
ATOM 677 N N . PRO A 1 85 ? -2.936 -14.227 10.445 1 71.75 85 PRO A N 1
ATOM 678 C CA . PRO A 1 85 ? -2.6 -14.172 11.867 1 71.75 85 PRO A CA 1
ATOM 679 C C . PRO A 1 85 ? -3.383 -13.102 12.625 1 71.75 85 PRO A C 1
ATOM 681 O O . PRO A 1 85 ? -3.561 -11.992 12.117 1 71.75 85 PRO A O 1
ATOM 684 N N . GLY A 1 86 ? -3.9 -13.398 13.766 1 70.88 86 GLY A N 1
ATOM 685 C CA . GLY A 1 86 ? -4.605 -12.438 14.602 1 70.88 86 GLY A CA 1
ATOM 686 C C . GLY A 1 86 ? -6.105 -12.445 14.383 1 70.88 86 GLY A C 1
ATOM 687 O O . GLY A 1 86 ? -6.859 -12.898 15.25 1 70.88 86 GLY A O 1
ATOM 688 N N . SER A 1 87 ? -6.516 -12.18 13.102 1 69.31 87 SER A N 1
ATOM 689 C CA . SER A 1 87 ? -7.934 -12 12.828 1 69.31 87 SER A CA 1
ATOM 690 C C . SER A 1 87 ? -8.633 -13.336 12.617 1 69.31 87 SER A C 1
ATOM 692 O O . SER A 1 87 ? -9.836 -13.453 12.836 1 69.31 87 SER A O 1
ATOM 694 N N . GLY A 1 88 ? -7.883 -14.328 12.117 1 77.06 88 GLY A N 1
ATOM 695 C CA . GLY A 1 88 ? -8.477 -15.609 11.773 1 77.06 88 GLY A CA 1
ATOM 696 C C . GLY A 1 88 ? -9.219 -15.594 10.453 1 77.06 88 GLY A C 1
ATOM 697 O O . GLY A 1 88 ? -9.797 -16.609 10.047 1 77.06 88 GLY A O 1
ATOM 698 N N . ALA A 1 89 ? -9.109 -14.484 9.812 1 77.81 89 ALA A N 1
ATOM 699 C CA . ALA A 1 89 ? -9.75 -14.383 8.508 1 77.81 89 ALA A CA 1
ATOM 700 C C . ALA A 1 89 ? -9.07 -15.289 7.488 1 77.81 89 ALA A C 1
ATOM 702 O O . ALA A 1 89 ? -7.844 -15.461 7.52 1 77.81 89 ALA A O 1
ATOM 703 N N . LEU A 1 90 ? -9.906 -15.922 6.695 1 82.5 90 LEU A N 1
ATOM 704 C CA . LEU A 1 90 ? -9.367 -16.797 5.66 1 82.5 90 LEU A CA 1
ATOM 705 C C . LEU A 1 90 ? -8.445 -16.031 4.723 1 82.5 90 LEU A C 1
ATOM 707 O O . LEU A 1 90 ? -8.828 -14.977 4.191 1 82.5 90 LEU A O 1
ATOM 711 N N . ARG A 1 91 ? -7.262 -16.469 4.562 1 86.25 91 ARG A N 1
ATOM 712 C CA . ARG A 1 91 ? -6.258 -15.805 3.734 1 86.25 91 ARG A CA 1
ATOM 713 C C . ARG A 1 91 ? -6.023 -16.578 2.438 1 86.25 91 ARG A C 1
ATOM 715 O O . ARG A 1 91 ? -5.898 -15.977 1.368 1 86.25 91 ARG A O 1
ATOM 722 N N . SER A 1 92 ? -5.941 -17.938 2.564 1 91.44 92 SER A N 1
ATOM 723 C CA . SER A 1 92 ? -5.68 -18.734 1.375 1 91.44 92 SER A CA 1
ATOM 724 C C . SER A 1 92 ? -6.324 -20.109 1.487 1 91.44 92 SER A C 1
ATOM 726 O O . SER A 1 92 ? -6.508 -20.625 2.592 1 91.44 92 SER A O 1
ATOM 728 N N . VAL A 1 93 ? -6.723 -20.641 0.406 1 92.75 93 VAL A N 1
ATOM 729 C CA . VAL A 1 93 ? -7.156 -22.031 0.272 1 92.75 93 VAL A CA 1
ATOM 730 C C . VAL A 1 93 ? -6.297 -22.734 -0.771 1 92.75 93 VAL A C 1
ATOM 732 O O . VAL A 1 93 ? -6.406 -22.469 -1.968 1 92.75 93 VAL A O 1
ATOM 735 N N . PHE A 1 94 ? -5.535 -23.734 -0.359 1 94.81 94 PHE A N 1
ATOM 736 C CA . PHE A 1 94 ? -4.656 -24.469 -1.271 1 94.81 94 PHE A CA 1
ATOM 737 C C . PHE A 1 94 ? -5.414 -25.594 -1.968 1 94.81 94 PHE A C 1
ATOM 739 O O . PHE A 1 94 ? -6.461 -26.031 -1.488 1 94.81 94 PHE A O 1
ATOM 746 N N . ALA A 1 95 ? -4.824 -26.047 -3.105 1 95.56 95 ALA A N 1
ATOM 747 C CA . ALA A 1 95 ? -5.332 -27.141 -3.926 1 95.56 95 ALA A CA 1
ATOM 748 C C . ALA A 1 95 ? -6.789 -26.891 -4.316 1 95.56 95 ALA A C 1
ATOM 750 O O . ALA A 1 95 ? -7.605 -27.828 -4.293 1 95.56 95 ALA A O 1
ATOM 751 N N . ILE A 1 96 ? -7.066 -25.688 -4.613 1 94.81 96 ILE A N 1
ATOM 752 C CA . ILE A 1 96 ? -8.453 -25.328 -4.887 1 94.81 96 ILE A CA 1
ATOM 753 C C . ILE A 1 96 ? -8.922 -26 -6.168 1 94.81 96 ILE A C 1
ATOM 755 O O . ILE A 1 96 ? -10.102 -26.359 -6.293 1 94.81 96 ILE A O 1
ATOM 759 N N . HIS A 1 97 ? -8.062 -26.234 -7.137 1 94.62 97 HIS A N 1
ATOM 760 C CA . HIS A 1 97 ? -8.406 -26.891 -8.391 1 94.62 97 HIS A CA 1
ATOM 761 C C . HIS A 1 97 ? -8.93 -28.312 -8.141 1 94.62 97 HIS A C 1
ATOM 763 O O . HIS A 1 97 ? -9.727 -28.828 -8.922 1 94.62 97 HIS A O 1
ATOM 769 N N . ALA A 1 98 ? -8.477 -28.891 -7.082 1 93.69 98 ALA A N 1
ATOM 770 C CA . ALA A 1 98 ? -8.844 -30.281 -6.777 1 93.69 98 ALA A CA 1
ATOM 771 C C . ALA A 1 98 ? -10.078 -30.328 -5.871 1 93.69 98 ALA A C 1
ATOM 773 O O . ALA A 1 98 ? -10.719 -31.375 -5.754 1 93.69 98 ALA A O 1
ATOM 774 N N . GLN A 1 99 ? -10.414 -29.234 -5.25 1 93.75 99 GLN A N 1
ATOM 775 C CA . GLN A 1 99 ? -11.477 -29.25 -4.246 1 93.75 99 GLN A CA 1
ATOM 776 C C . GLN A 1 99 ? -12.766 -28.641 -4.801 1 93.75 99 GLN A C 1
ATOM 778 O O . GLN A 1 99 ? -13.836 -28.828 -4.223 1 93.75 99 GLN A O 1
ATOM 783 N N . ASN A 1 100 ? -12.633 -27.922 -5.82 1 94.19 100 ASN A N 1
ATOM 784 C CA . ASN A 1 100 ? -13.773 -27.203 -6.391 1 94.19 100 ASN A CA 1
ATOM 785 C C . ASN A 1 100 ? -13.836 -27.375 -7.906 1 94.19 100 ASN A C 1
ATOM 787 O O . ASN A 1 100 ? -12.883 -27.031 -8.617 1 94.19 100 ASN A O 1
ATOM 791 N N . ARG A 1 101 ? -14.93 -27.812 -8.383 1 94.62 101 ARG A N 1
ATOM 792 C CA . ARG A 1 101 ? -15.078 -28.156 -9.789 1 94.62 101 ARG A CA 1
ATOM 793 C C . ARG A 1 101 ? -14.883 -26.938 -10.68 1 94.62 101 ARG A C 1
ATOM 795 O O . ARG A 1 101 ? -14.234 -27.016 -11.727 1 94.62 101 ARG A O 1
ATOM 802 N N . LEU A 1 102 ? -15.445 -25.797 -10.32 1 96.5 102 LEU A N 1
ATOM 803 C CA . LEU A 1 102 ? -15.359 -24.609 -11.148 1 96.5 102 LEU A CA 1
ATOM 804 C C . LEU A 1 102 ? -13.922 -24.109 -11.227 1 96.5 102 LEU A C 1
ATOM 806 O O . LEU A 1 102 ? -13.445 -23.75 -12.305 1 96.5 102 LEU A O 1
ATOM 810 N N . PHE A 1 103 ? -13.242 -24.109 -10.141 1 97.06 103 PHE A N 1
ATOM 811 C CA . PHE A 1 103 ? -11.859 -23.641 -10.125 1 97.06 103 PHE A CA 1
ATOM 812 C C . PHE A 1 103 ? -10.93 -24.656 -10.766 1 97.06 103 PHE A C 1
ATOM 814 O O . PHE A 1 103 ? -9.891 -24.312 -11.328 1 97.06 103 PHE A O 1
ATOM 821 N N . GLY A 1 104 ? -11.305 -25.953 -10.664 1 96.81 104 GLY A N 1
ATOM 822 C CA . GLY A 1 104 ? -10.617 -26.938 -11.477 1 96.81 104 GLY A CA 1
ATOM 823 C C . GLY A 1 104 ? -10.75 -26.688 -12.969 1 96.81 104 GLY A C 1
ATOM 824 O O . GLY A 1 104 ? -9.773 -26.797 -13.711 1 96.81 104 GLY A O 1
ATOM 825 N N . ARG A 1 105 ? -11.984 -26.375 -13.32 1 97.5 105 ARG A N 1
ATOM 826 C CA . ARG A 1 105 ? -12.234 -26.016 -14.719 1 97.5 105 ARG A CA 1
ATOM 827 C C . ARG A 1 105 ? -11.438 -24.781 -15.117 1 97.5 105 ARG A C 1
ATOM 829 O O . ARG A 1 105 ? -10.922 -24.703 -16.234 1 97.5 105 ARG A O 1
ATOM 836 N N . LEU A 1 106 ? -11.344 -23.812 -14.25 1 98.38 106 LEU A N 1
ATOM 837 C CA . LEU A 1 106 ? -10.57 -22.609 -14.508 1 98.38 106 LEU A CA 1
ATOM 838 C C . LEU A 1 106 ? -9.102 -22.938 -14.734 1 98.38 106 LEU A C 1
ATOM 840 O O . LEU A 1 106 ? -8.484 -22.453 -15.688 1 98.38 106 LEU A O 1
ATOM 844 N N . ALA A 1 107 ? -8.57 -23.797 -13.906 1 98.12 107 ALA A N 1
ATOM 845 C CA . ALA A 1 107 ? -7.156 -24.156 -13.984 1 98.12 107 ALA A CA 1
ATOM 846 C C . ALA A 1 107 ? -6.848 -24.875 -15.297 1 98.12 107 ALA A C 1
ATOM 848 O O . ALA A 1 107 ? -5.711 -24.828 -15.773 1 98.12 107 ALA A O 1
ATOM 849 N N . ALA A 1 108 ? -7.883 -25.469 -15.859 1 98.19 108 ALA A N 1
ATOM 850 C CA . ALA A 1 108 ? -7.707 -26.219 -17.094 1 98.19 108 ALA A CA 1
ATOM 851 C C . ALA A 1 108 ? -8.156 -25.391 -18.297 1 98.19 108 ALA A C 1
ATOM 853 O O . ALA A 1 108 ? -8.188 -25.891 -19.438 1 98.19 108 ALA A O 1
ATOM 854 N N . ASP A 1 109 ? -8.5 -24.156 -18.047 1 98.44 109 ASP A N 1
ATOM 855 C CA . ASP A 1 109 ? -9.023 -23.328 -19.125 1 98.44 109 ASP A CA 1
ATOM 856 C C . ASP A 1 109 ? -8 -23.172 -20.25 1 98.44 109 ASP A C 1
ATOM 858 O O . ASP A 1 109 ? -6.824 -22.906 -20 1 98.44 109 ASP A O 1
ATOM 862 N N . GLU A 1 110 ? -8.43 -23.312 -21.438 1 98.06 110 GLU A N 1
ATOM 863 C CA . GLU A 1 110 ? -7.535 -23.312 -22.594 1 98.06 110 GLU A CA 1
ATOM 864 C C . GLU A 1 110 ? -6.785 -21.984 -22.719 1 98.06 110 GLU A C 1
ATOM 866 O O . GLU A 1 110 ? -5.648 -21.953 -23.188 1 98.06 110 GLU A O 1
ATOM 871 N N . ARG A 1 111 ? -7.398 -20.844 -22.406 1 98 111 ARG A N 1
ATOM 872 C CA . ARG A 1 111 ? -6.77 -19.531 -22.516 1 98 111 ARG A CA 1
ATOM 873 C C . ARG A 1 111 ? -5.555 -19.438 -21.594 1 98 111 ARG A C 1
ATOM 875 O O . ARG A 1 111 ? -4.598 -18.734 -21.891 1 98 111 ARG A O 1
ATOM 882 N N . LEU A 1 112 ? -5.574 -20.156 -20.453 1 98.81 112 LEU A N 1
ATOM 883 C CA . LEU A 1 112 ? -4.469 -20.172 -19.5 1 98.81 112 LEU A CA 1
ATOM 884 C C . LEU A 1 112 ? -3.449 -21.25 -19.875 1 98.81 112 LEU A C 1
ATOM 886 O O . LEU A 1 112 ? -2.258 -20.953 -20 1 98.81 112 LEU A O 1
ATOM 890 N N . VAL A 1 113 ? -3.918 -22.438 -20.141 1 98.75 113 VAL A N 1
ATOM 891 C CA . VAL A 1 113 ? -3.062 -23.609 -20.359 1 98.75 113 VAL A CA 1
ATOM 892 C C . VAL A 1 113 ? -2.238 -23.406 -21.625 1 98.75 113 VAL A C 1
ATOM 894 O O . VAL A 1 113 ? -1.056 -23.75 -21.672 1 98.75 113 VAL A O 1
ATOM 897 N N . SER A 1 114 ? -2.842 -22.859 -22.641 1 98.5 114 SER A N 1
ATOM 898 C CA . SER A 1 114 ? -2.127 -22.656 -23.906 1 98.5 114 SER A CA 1
ATOM 899 C C . SER A 1 114 ? -0.951 -21.703 -23.719 1 98.5 114 SER A C 1
ATOM 901 O O . SER A 1 114 ? 0.115 -21.906 -24.312 1 98.5 114 SER A O 1
ATOM 903 N N . VAL A 1 115 ? -1.202 -20.656 -22.953 1 98.75 115 VAL A N 1
ATOM 904 C CA . VAL A 1 115 ? -0.134 -19.703 -22.688 1 98.75 115 VAL A CA 1
ATOM 905 C C . VAL A 1 115 ? 0.981 -20.375 -21.891 1 98.75 115 VAL A C 1
ATOM 907 O O . VAL A 1 115 ? 2.162 -20.219 -22.203 1 98.75 115 VAL A O 1
ATOM 910 N N . ALA A 1 116 ? 0.641 -21.141 -20.875 1 98.81 116 ALA A N 1
ATOM 911 C CA . ALA A 1 116 ? 1.623 -21.844 -20.062 1 98.81 116 ALA A CA 1
ATOM 912 C C . ALA A 1 116 ? 2.439 -22.812 -20.906 1 98.81 116 ALA A C 1
ATOM 914 O O . ALA A 1 116 ? 3.67 -22.844 -20.812 1 98.81 116 ALA A O 1
ATOM 915 N N . ARG A 1 117 ? 1.765 -23.594 -21.781 1 98.75 117 ARG A N 1
ATOM 916 C CA . ARG A 1 117 ? 2.436 -24.547 -22.641 1 98.75 117 ARG A CA 1
ATOM 917 C C . ARG A 1 117 ? 3.42 -23.844 -23.578 1 98.75 117 ARG A C 1
ATOM 919 O O . ARG A 1 117 ? 4.539 -24.328 -23.781 1 98.75 117 ARG A O 1
ATOM 926 N N . HIS A 1 118 ? 2.949 -22.797 -24.094 1 98.69 118 HIS A N 1
ATOM 927 C CA . HIS A 1 118 ? 3.807 -22.047 -25.016 1 98.69 118 HIS A CA 1
ATOM 928 C C . HIS A 1 118 ? 5.059 -21.547 -24.297 1 98.69 118 HIS A C 1
ATOM 930 O O . HIS A 1 118 ? 6.18 -21.812 -24.75 1 98.69 118 HIS A O 1
ATOM 936 N N . LEU A 1 119 ? 4.902 -20.859 -23.203 1 98.81 119 LEU A N 1
ATOM 937 C CA . LEU A 1 119 ? 6.02 -20.203 -22.516 1 98.81 119 LEU A CA 1
ATOM 938 C C . LEU A 1 119 ? 6.949 -21.234 -21.906 1 98.81 119 LEU A C 1
ATOM 940 O O . LEU A 1 119 ? 8.164 -21.031 -21.844 1 98.81 119 LEU A O 1
ATOM 944 N N . LEU A 1 120 ? 6.387 -22.375 -21.438 1 98.81 120 LEU A N 1
ATOM 945 C CA . LEU A 1 120 ? 7.203 -23.391 -20.781 1 98.81 120 LEU A CA 1
ATOM 946 C C . LEU A 1 120 ? 7.715 -24.422 -21.781 1 98.81 120 LEU A C 1
ATOM 948 O O . LEU A 1 120 ? 8.594 -25.219 -21.453 1 98.81 120 LEU A O 1
ATOM 952 N N . GLY A 1 121 ? 7.184 -24.391 -23.016 1 98.44 121 GLY A N 1
ATOM 953 C CA . GLY A 1 121 ? 7.652 -25.234 -24.094 1 98.44 121 GLY A CA 1
ATOM 954 C C . GLY A 1 121 ? 7.477 -26.719 -23.812 1 98.44 121 GLY A C 1
ATOM 955 O O . GLY A 1 121 ? 8.375 -27.516 -24.078 1 98.44 121 GLY A O 1
ATOM 956 N N . ASP A 1 122 ? 6.387 -27.109 -23.156 1 98.44 122 ASP A N 1
ATOM 957 C CA . ASP A 1 122 ? 6.129 -28.484 -22.703 1 98.44 122 ASP A CA 1
ATOM 958 C C . ASP A 1 122 ? 4.664 -28.672 -22.328 1 98.44 122 ASP A C 1
ATOM 960 O O . ASP A 1 122 ? 3.906 -27.703 -22.25 1 98.44 122 ASP A O 1
ATOM 964 N N . GLU A 1 123 ? 4.246 -29.969 -22.219 1 98.44 123 GLU A N 1
ATOM 965 C CA . GLU A 1 123 ? 3.016 -30.203 -21.469 1 98.44 123 GLU A CA 1
ATOM 966 C C . GLU A 1 123 ? 3.145 -29.719 -20.031 1 98.44 123 GLU A C 1
ATOM 968 O O . GLU A 1 123 ? 4.25 -29.641 -19.484 1 98.44 123 GLU A O 1
ATOM 973 N N . VAL A 1 124 ? 1.936 -29.359 -19.438 1 98.75 124 VAL A N 1
ATOM 974 C CA . VAL A 1 124 ? 2.016 -28.766 -18.109 1 98.75 124 VAL A CA 1
ATOM 975 C C . VAL A 1 124 ? 1.051 -29.484 -17.172 1 98.75 124 VAL A C 1
ATOM 977 O O . VAL A 1 124 ? 0.12 -30.156 -17.625 1 98.75 124 VAL A O 1
ATOM 980 N N . TYR A 1 125 ? 1.325 -29.453 -15.906 1 98.44 125 TYR A N 1
ATOM 981 C CA . TYR A 1 125 ? 0.437 -29.859 -14.828 1 98.44 125 TYR A CA 1
ATOM 982 C C . TYR A 1 125 ? 0.352 -28.781 -13.75 1 98.44 125 TYR A C 1
ATOM 984 O O . TYR A 1 125 ? 1.116 -27.812 -13.773 1 98.44 125 TYR A O 1
ATOM 992 N N . ILE A 1 126 ? -0.666 -28.891 -12.867 1 98.38 126 ILE A N 1
ATOM 993 C CA . ILE A 1 126 ? -0.825 -27.938 -11.773 1 98.38 126 ILE A CA 1
ATOM 994 C C . ILE A 1 126 ? 0.128 -28.297 -10.641 1 98.38 126 ILE A C 1
ATOM 996 O O . ILE A 1 126 ? -0.039 -29.328 -9.977 1 98.38 126 ILE A O 1
ATOM 1000 N N . HIS A 1 127 ? 1.11 -27.484 -10.453 1 98.31 127 HIS A N 1
ATOM 1001 C CA . HIS A 1 127 ? 2.027 -27.641 -9.328 1 98.31 127 HIS A CA 1
ATOM 1002 C C . HIS A 1 127 ? 1.369 -27.219 -8.016 1 98.31 127 HIS A C 1
ATOM 1004 O O . HIS A 1 127 ? 1.518 -27.906 -7 1 98.31 127 HIS A O 1
ATOM 1010 N N . GLN A 1 128 ? 0.71 -26.125 -8.031 1 97.38 128 GLN A N 1
ATOM 1011 C CA . GLN A 1 128 ? 0.037 -25.516 -6.887 1 97.38 128 GLN A CA 1
ATOM 1012 C C . GLN A 1 128 ? -1.139 -24.656 -7.332 1 97.38 128 GLN A C 1
ATOM 1014 O O . GLN A 1 128 ? -1.088 -24.031 -8.391 1 97.38 128 GLN A O 1
ATOM 1019 N N . SER A 1 129 ? -2.139 -24.641 -6.613 1 97.44 129 SER A N 1
ATOM 1020 C CA . SER A 1 129 ? -3.215 -23.672 -6.797 1 97.44 129 SER A CA 1
ATOM 1021 C C . SER A 1 129 ? -3.721 -23.141 -5.457 1 97.44 129 SER A C 1
ATOM 1023 O O . SER A 1 129 ? -3.73 -23.875 -4.461 1 97.44 129 SER A O 1
ATOM 1025 N N . ARG A 1 130 ? -4.078 -21.938 -5.434 1 96.31 130 ARG A N 1
ATOM 1026 C CA . ARG A 1 130 ? -4.629 -21.375 -4.207 1 96.31 130 ARG A CA 1
ATOM 1027 C C . ARG A 1 130 ? -5.578 -20.219 -4.52 1 96.31 130 ARG A C 1
ATOM 1029 O O . ARG A 1 130 ? -5.445 -19.562 -5.551 1 96.31 130 ARG A O 1
ATOM 1036 N N . LEU A 1 131 ? -6.59 -20.141 -3.736 1 95.38 131 LEU A N 1
ATOM 1037 C CA . LEU A 1 131 ? -7.391 -18.922 -3.65 1 95.38 131 LEU A CA 1
ATOM 1038 C C . LEU A 1 131 ? -6.84 -17.984 -2.586 1 95.38 131 LEU A C 1
ATOM 1040 O O . LEU A 1 131 ? -6.688 -18.375 -1.426 1 95.38 131 LEU A O 1
ATOM 1044 N N . ASN A 1 132 ? -6.477 -16.797 -3.02 1 94.81 132 ASN A N 1
ATOM 1045 C CA . ASN A 1 132 ? -5.957 -15.797 -2.09 1 94.81 132 ASN A CA 1
ATOM 1046 C C . ASN A 1 132 ? -6.98 -14.695 -1.821 1 94.81 132 ASN A C 1
ATOM 1048 O O . ASN A 1 132 ? -7.625 -14.203 -2.748 1 94.81 132 ASN A O 1
ATOM 1052 N N . TYR A 1 133 ? -7.031 -14.43 -0.556 1 91.31 133 TYR A N 1
ATOM 1053 C CA . TYR A 1 133 ? -7.906 -13.352 -0.109 1 91.31 133 TYR A CA 1
ATOM 1054 C C . TYR A 1 133 ? -7.117 -12.289 0.641 1 91.31 133 TYR A C 1
ATOM 1056 O O . TYR A 1 133 ? -6.254 -12.609 1.462 1 91.31 133 TYR A O 1
ATOM 1064 N N . LYS A 1 134 ? -7.312 -11.047 0.324 1 92.94 134 LYS A N 1
ATOM 1065 C CA . LYS A 1 134 ? -6.863 -9.914 1.13 1 92.94 134 LYS A CA 1
ATOM 1066 C C . LYS A 1 134 ? -8.047 -9.055 1.573 1 92.94 134 LYS A C 1
ATOM 1068 O O . LYS A 1 134 ? -8.641 -8.344 0.76 1 92.94 134 LYS A O 1
ATOM 1073 N N . SER A 1 135 ? -8.312 -9.125 2.799 1 91.19 135 SER A N 1
ATOM 1074 C CA . SER A 1 135 ? -9.492 -8.461 3.34 1 91.19 135 SER A CA 1
ATOM 1075 C C . SER A 1 135 ? -9.375 -6.941 3.225 1 91.19 135 SER A C 1
ATOM 1077 O O . SER A 1 135 ? -8.273 -6.398 3.223 1 91.19 135 SER A O 1
ATOM 1079 N N . GLY A 1 136 ? -10.531 -6.332 3.066 1 93.31 136 GLY A N 1
ATOM 1080 C CA . GLY A 1 136 ? -10.562 -4.895 3.271 1 93.31 136 GLY A CA 1
ATOM 1081 C C . GLY A 1 136 ? -10.211 -4.484 4.688 1 93.31 136 GLY A C 1
ATOM 1082 O O . GLY A 1 136 ? -10.484 -5.219 5.641 1 93.31 136 GLY A O 1
ATOM 1083 N N . PHE A 1 137 ? -9.555 -3.322 4.824 1 93.38 137 PHE A N 1
ATOM 1084 C CA . PHE A 1 137 ? -9.266 -2.625 6.07 1 93.38 137 PHE A CA 1
ATOM 1085 C C . PHE A 1 137 ? -8.086 -3.275 6.789 1 93.38 137 PHE A C 1
ATOM 1087 O O . PHE A 1 137 ? -7.289 -2.59 7.434 1 93.38 137 PHE A O 1
ATOM 1094 N N . ASP A 1 138 ? -7.961 -4.605 6.691 1 89.94 138 ASP A N 1
ATOM 1095 C CA . ASP A 1 138 ? -6.953 -5.219 7.551 1 89.94 138 ASP A CA 1
ATOM 1096 C C . ASP A 1 138 ? -6.148 -6.27 6.789 1 89.94 138 ASP A C 1
ATOM 1098 O O . ASP A 1 138 ? -5.512 -7.133 7.395 1 89.94 138 ASP A O 1
ATOM 1102 N N . GLY A 1 139 ? -6.219 -6.207 5.523 1 91.81 139 GLY A N 1
ATOM 1103 C CA . GLY A 1 139 ? -5.41 -7.129 4.746 1 91.81 139 GLY A CA 1
ATOM 1104 C C . GLY A 1 139 ? -3.92 -6.969 4.988 1 91.81 139 GLY A C 1
ATOM 1105 O O . GLY A 1 139 ? -3.385 -5.863 4.887 1 91.81 139 GLY A O 1
ATOM 1106 N N . ARG A 1 140 ? -3.262 -8.023 5.238 1 91.31 140 ARG A N 1
ATOM 1107 C CA . ARG A 1 140 ? -1.831 -7.965 5.52 1 91.31 140 ARG A CA 1
ATOM 1108 C C . ARG A 1 140 ? -1.015 -8.102 4.238 1 91.31 140 ARG A C 1
ATOM 1110 O O . ARG A 1 140 ? -1.523 -8.57 3.219 1 91.31 140 ARG A O 1
ATOM 1117 N N . GLU A 1 141 ? 0.237 -7.688 4.344 1 93.62 141 GLU A N 1
ATOM 1118 C CA . GLU A 1 141 ? 1.141 -7.73 3.199 1 93.62 141 GLU A CA 1
ATOM 1119 C C . GLU A 1 141 ? 1.584 -9.156 2.9 1 93.62 141 GLU A C 1
ATOM 1121 O O . GLU A 1 141 ? 1.473 -10.039 3.756 1 93.62 141 GLU A O 1
ATOM 1126 N N . PHE A 1 142 ? 1.938 -9.445 1.701 1 92.81 142 PHE A N 1
ATOM 1127 C CA . PHE A 1 142 ? 2.773 -10.562 1.278 1 92.81 142 PHE A CA 1
ATOM 1128 C C . PHE A 1 142 ? 4.176 -10.086 0.925 1 92.81 142 PHE A C 1
ATOM 1130 O O . PHE A 1 142 ? 4.371 -9.398 -0.079 1 92.81 142 PHE A O 1
ATOM 1137 N N . TYR A 1 143 ? 5.109 -10.414 1.747 1 94.56 143 TYR A N 1
ATOM 1138 C CA . TYR A 1 143 ? 6.445 -9.844 1.614 1 94.56 143 TYR A CA 1
ATOM 1139 C C . TYR A 1 143 ? 7.141 -10.375 0.366 1 94.56 143 TYR A C 1
ATOM 1141 O O . TYR A 1 143 ? 6.699 -11.367 -0.225 1 94.56 143 TYR A O 1
ATOM 1149 N N . TRP A 1 144 ? 8.219 -9.797 0.02 1 96.94 144 TRP A N 1
ATOM 1150 C CA . TRP A 1 144 ? 8.953 -10.086 -1.21 1 96.94 144 TRP A CA 1
ATOM 1151 C C . TRP A 1 144 ? 9.477 -11.516 -1.207 1 96.94 144 TRP A C 1
ATOM 1153 O O . TRP A 1 144 ? 10.086 -11.961 -0.227 1 96.94 144 TRP A O 1
ATOM 1163 N N . HIS A 1 145 ? 9.289 -12.227 -2.311 1 96.12 145 HIS A N 1
ATOM 1164 C CA . HIS A 1 145 ? 9.852 -13.562 -2.447 1 96.12 145 HIS A CA 1
ATOM 1165 C C . HIS A 1 145 ? 9.883 -14 -3.906 1 96.12 145 HIS A C 1
ATOM 1167 O O . HIS A 1 145 ? 9.219 -13.406 -4.754 1 96.12 145 HIS A O 1
ATOM 1173 N N . SER A 1 146 ? 10.734 -14.883 -4.152 1 96.56 146 SER A N 1
ATOM 1174 C CA . SER A 1 146 ? 10.695 -15.711 -5.352 1 96.56 146 SER A CA 1
ATOM 1175 C C . SER A 1 146 ? 10.016 -17.047 -5.074 1 96.56 146 SER A C 1
ATOM 1177 O O . SER A 1 146 ? 10.414 -17.781 -4.164 1 96.56 146 SER A O 1
ATOM 1179 N N . ASP A 1 147 ? 9.055 -17.359 -5.867 1 97.62 147 ASP A N 1
ATOM 1180 C CA . ASP A 1 147 ? 8.398 -18.656 -5.691 1 97.62 147 ASP A CA 1
ATOM 1181 C C . ASP A 1 147 ? 9.375 -19.797 -5.945 1 97.62 147 ASP A C 1
ATOM 1183 O O . ASP A 1 147 ? 9.352 -20.812 -5.234 1 97.62 147 ASP A O 1
ATOM 1187 N N . PHE A 1 148 ? 10.242 -19.641 -6.914 1 98.19 148 PHE A N 1
ATOM 1188 C CA . PHE A 1 148 ? 11.148 -20.719 -7.309 1 98.19 148 PHE A CA 1
ATOM 1189 C C . PHE A 1 148 ? 12.078 -21.094 -6.16 1 98.19 148 PHE A C 1
ATOM 1191 O O . PHE A 1 148 ? 12.336 -22.281 -5.93 1 98.19 148 PHE A O 1
ATOM 1198 N N . GLU A 1 149 ? 12.594 -20.078 -5.5 1 96.94 149 GLU A N 1
ATOM 1199 C CA . GLU A 1 149 ? 13.5 -20.359 -4.398 1 96.94 149 GLU A CA 1
ATOM 1200 C C . GLU A 1 149 ? 12.859 -21.328 -3.396 1 96.94 149 GLU A C 1
ATOM 1202 O O . GLU A 1 149 ? 13.469 -22.328 -3.01 1 96.94 149 GLU A O 1
ATOM 1207 N N . THR A 1 150 ? 11.648 -21.031 -3.055 1 95 150 THR A N 1
ATOM 1208 C CA . THR A 1 150 ? 10.93 -21.859 -2.1 1 95 150 THR A CA 1
ATOM 1209 C C . THR A 1 150 ? 10.633 -23.234 -2.699 1 95 150 THR A C 1
ATOM 1211 O O . THR A 1 150 ? 10.875 -24.266 -2.066 1 95 150 THR A O 1
ATOM 1214 N N . TRP A 1 151 ? 10.125 -23.266 -3.912 1 97.44 151 TRP A N 1
ATOM 1215 C CA . TRP A 1 151 ? 9.734 -24.516 -4.551 1 97.44 151 TRP A CA 1
ATOM 1216 C C . TRP A 1 151 ? 10.953 -25.391 -4.828 1 97.44 151 TRP A C 1
ATOM 1218 O O . TRP A 1 151 ? 10.867 -26.609 -4.781 1 97.44 151 TRP A O 1
ATOM 1228 N N . HIS A 1 152 ? 12.07 -24.75 -5.129 1 97.31 152 HIS A N 1
ATOM 1229 C CA . HIS A 1 152 ? 13.328 -25.469 -5.336 1 97.31 152 HIS A CA 1
ATOM 1230 C C . HIS A 1 152 ? 13.82 -26.109 -4.039 1 97.31 152 HIS A C 1
ATOM 1232 O O . HIS A 1 152 ? 14.039 -27.312 -3.977 1 97.31 152 HIS A O 1
ATOM 1238 N N . VAL A 1 153 ? 13.852 -25.344 -3.006 1 95.25 153 VAL A N 1
ATOM 1239 C CA . VAL A 1 153 ? 14.484 -25.75 -1.753 1 95.25 153 VAL A CA 1
ATOM 1240 C C . VAL A 1 153 ? 13.547 -26.672 -0.977 1 95.25 153 VAL A C 1
ATOM 1242 O O . VAL A 1 153 ? 13.984 -27.688 -0.427 1 95.25 153 VAL A O 1
ATOM 1245 N N . GLU A 1 154 ? 12.281 -26.359 -1.005 1 94.69 154 GLU A N 1
ATOM 1246 C CA . GLU A 1 154 ? 11.375 -27.047 -0.099 1 94.69 154 GLU A CA 1
ATOM 1247 C C . GLU A 1 154 ? 10.594 -28.141 -0.828 1 94.69 154 GLU A C 1
ATOM 1249 O O . GLU A 1 154 ? 10.109 -29.094 -0.204 1 94.69 154 GLU A O 1
ATOM 1254 N N . ASP A 1 155 ? 10.5 -28.031 -2.16 1 96.38 155 ASP A N 1
ATOM 1255 C CA . ASP A 1 155 ? 9.656 -28.984 -2.879 1 96.38 155 ASP A CA 1
ATOM 1256 C C . ASP A 1 155 ? 10.484 -29.797 -3.865 1 96.38 155 ASP A C 1
ATOM 1258 O O . ASP A 1 155 ? 10.023 -30.844 -4.344 1 96.38 155 ASP A O 1
ATOM 1262 N N . GLY A 1 156 ? 11.641 -29.328 -4.18 1 97.56 156 GLY A N 1
ATOM 1263 C CA . GLY A 1 156 ? 12.492 -30.094 -5.062 1 97.56 156 GLY A CA 1
ATOM 1264 C C . GLY A 1 156 ? 12.273 -29.781 -6.531 1 97.56 156 GLY A C 1
ATOM 1265 O O . GLY A 1 156 ? 12.484 -30.641 -7.395 1 97.56 156 GLY A O 1
ATOM 1266 N N . MET A 1 157 ? 11.773 -28.609 -6.836 1 98.19 157 MET A N 1
ATOM 1267 C CA . MET A 1 157 ? 11.672 -28.203 -8.234 1 98.19 157 MET A CA 1
ATOM 1268 C C . MET A 1 157 ? 13.055 -28.016 -8.844 1 98.19 157 MET A C 1
ATOM 1270 O O . MET A 1 157 ? 13.805 -27.125 -8.43 1 98.19 157 MET A O 1
ATOM 1274 N N . PRO A 1 158 ? 13.398 -28.734 -9.859 1 98.12 158 PRO A N 1
ATOM 1275 C CA . PRO A 1 158 ? 14.812 -28.766 -10.258 1 98.12 158 PRO A CA 1
ATOM 1276 C C . PRO A 1 158 ? 15.211 -27.578 -11.117 1 98.12 158 PRO A C 1
ATOM 1278 O O . PRO A 1 158 ? 16.344 -27.094 -11.023 1 98.12 158 PRO A O 1
ATOM 1281 N N . ARG A 1 159 ? 14.328 -27.094 -11.984 1 98.5 159 ARG A N 1
ATOM 1282 C CA . ARG A 1 159 ? 14.648 -26.062 -12.961 1 98.5 159 ARG A CA 1
ATOM 1283 C C . ARG A 1 159 ? 13.609 -24.938 -12.93 1 98.5 159 ARG A C 1
ATOM 1285 O O . ARG A 1 159 ? 12.477 -25.156 -12.484 1 98.5 159 ARG A O 1
ATOM 1292 N N . MET A 1 160 ? 14.062 -23.734 -13.375 1 98.69 160 MET A N 1
ATOM 1293 C CA . MET A 1 160 ? 13.117 -22.625 -13.523 1 98.69 160 MET A CA 1
ATOM 1294 C C . MET A 1 160 ? 12.25 -22.812 -14.766 1 98.69 160 MET A C 1
ATOM 1296 O O . MET A 1 160 ? 12.492 -22.156 -15.789 1 98.69 160 MET A O 1
ATOM 1300 N N . ARG A 1 161 ? 11.297 -23.609 -14.656 1 98.81 161 ARG A N 1
ATOM 1301 C CA . ARG A 1 161 ? 10.43 -23.906 -15.789 1 98.81 161 ARG A CA 1
ATOM 1302 C C . ARG A 1 161 ? 8.984 -24.047 -15.344 1 98.81 161 ARG A C 1
ATOM 1304 O O . ARG A 1 161 ? 8.312 -25.031 -15.703 1 98.81 161 ARG A O 1
ATOM 1311 N N . ALA A 1 162 ? 8.57 -23.156 -14.492 1 98.88 162 ALA A N 1
ATOM 1312 C CA . ALA A 1 162 ? 7.215 -22.984 -13.984 1 98.88 162 ALA A CA 1
ATOM 1313 C C . ALA A 1 162 ? 6.797 -21.516 -14.023 1 98.88 162 ALA A C 1
ATOM 1315 O O . ALA A 1 162 ? 7.648 -20.625 -14.125 1 98.88 162 ALA A O 1
ATOM 1316 N N . LEU A 1 163 ? 5.57 -21.25 -14.078 1 98.88 163 LEU A N 1
ATOM 1317 C CA . LEU A 1 163 ? 5.066 -19.891 -14 1 98.88 163 LEU A CA 1
ATOM 1318 C C . LEU A 1 163 ? 3.734 -19.844 -13.258 1 98.88 163 LEU A C 1
ATOM 1320 O O . LEU A 1 163 ? 3.072 -20.859 -13.094 1 98.88 163 LEU A O 1
ATOM 1324 N N . SER A 1 164 ? 3.424 -18.703 -12.711 1 98.81 164 SER A N 1
ATOM 1325 C CA . SER A 1 164 ? 2.195 -18.453 -11.961 1 98.81 164 SER A CA 1
ATOM 1326 C C . SER A 1 164 ? 1.239 -17.562 -12.734 1 98.81 164 SER A C 1
ATOM 1328 O O . SER A 1 164 ? 1.67 -16.625 -13.414 1 98.81 164 SER A O 1
ATOM 1330 N N . MET A 1 165 ? 0.021 -17.875 -12.711 1 98.81 165 MET A N 1
ATOM 1331 C CA . MET A 1 165 ? -1.039 -17.016 -13.234 1 98.81 165 MET A CA 1
ATOM 1332 C C . MET A 1 165 ? -2.039 -16.641 -12.141 1 98.81 165 MET A C 1
ATOM 1334 O O . MET A 1 165 ? -2.678 -17.531 -11.562 1 98.81 165 MET A O 1
ATOM 1338 N N . SER A 1 166 ? -2.068 -15.398 -11.82 1 98.56 166 SER A N 1
ATOM 1339 C CA . SER A 1 166 ? -3.021 -14.852 -10.859 1 98.56 166 SER A CA 1
ATOM 1340 C C . SER A 1 166 ? -4.262 -14.305 -11.555 1 98.56 166 SER A C 1
ATOM 1342 O O . SER A 1 166 ? -4.223 -13.227 -12.148 1 98.56 166 SER A O 1
ATOM 1344 N N . VAL A 1 167 ? -5.332 -15.055 -11.547 1 98.69 167 VAL A N 1
ATOM 1345 C CA . VAL A 1 167 ? -6.598 -14.602 -12.102 1 98.69 167 VAL A CA 1
ATOM 1346 C C . VAL A 1 167 ? -7.309 -13.688 -11.102 1 98.69 167 VAL A C 1
ATOM 1348 O O . VAL A 1 167 ? -7.746 -14.148 -10.047 1 98.69 167 VAL A O 1
ATOM 1351 N N . GLN A 1 168 ? -7.441 -12.445 -11.508 1 98.31 168 GLN A N 1
ATOM 1352 C CA . GLN A 1 168 ? -8.023 -11.469 -10.594 1 98.31 168 GLN A CA 1
ATOM 1353 C C . GLN A 1 168 ? -9.531 -11.656 -10.469 1 98.31 168 GLN A C 1
ATOM 1355 O O . GLN A 1 168 ? -10.258 -11.602 -11.469 1 98.31 168 GLN A O 1
ATOM 1360 N N . LEU A 1 169 ? -9.984 -11.852 -9.258 1 98.06 169 LEU A N 1
ATOM 1361 C CA . LEU A 1 169 ? -11.406 -12.078 -9.008 1 98.06 169 LEU A CA 1
ATOM 1362 C C . LEU A 1 169 ? -12.055 -10.852 -8.375 1 98.06 169 LEU A C 1
ATOM 1364 O O . LEU A 1 169 ? -13.227 -10.891 -8 1 98.06 169 LEU A O 1
ATOM 1368 N N . ALA A 1 170 ? -11.32 -9.828 -8.148 1 96.69 170 ALA A N 1
ATOM 1369 C CA . ALA A 1 170 ? -11.727 -8.484 -7.73 1 96.69 170 ALA A CA 1
ATOM 1370 C C . ALA A 1 170 ? -10.914 -7.418 -8.453 1 96.69 170 ALA A C 1
ATOM 1372 O O . ALA A 1 170 ? -9.852 -7.707 -9 1 96.69 170 ALA A O 1
ATOM 1373 N N . ASP A 1 171 ? -11.516 -6.215 -8.484 1 96.06 171 ASP A N 1
ATOM 1374 C CA . ASP A 1 171 ? -10.766 -5.105 -9.07 1 96.06 171 ASP A CA 1
ATOM 1375 C C . ASP A 1 171 ? -9.508 -4.801 -8.258 1 96.06 171 ASP A C 1
ATOM 1377 O O . ASP A 1 171 ? -9.539 -4.812 -7.027 1 96.06 171 ASP A O 1
ATOM 1381 N N . ASN A 1 172 ? -8.438 -4.629 -8.922 1 95.88 172 ASN A N 1
ATOM 1382 C CA . ASN A 1 172 ? -7.188 -4.234 -8.289 1 95.88 172 ASN A CA 1
ATOM 1383 C C . ASN A 1 172 ? -6.852 -2.771 -8.57 1 95.88 172 ASN A C 1
ATOM 1385 O O . ASN A 1 172 ? -6.758 -2.363 -9.734 1 95.88 172 ASN A O 1
ATOM 1389 N N . HIS A 1 173 ? -6.723 -2.057 -7.469 1 94.62 173 HIS A N 1
ATOM 1390 C CA . HIS A 1 173 ? -6.379 -0.639 -7.508 1 94.62 173 HIS A CA 1
ATOM 1391 C C . HIS A 1 173 ? -4.996 -0.392 -6.918 1 94.62 173 HIS A C 1
ATOM 1393 O O . HIS A 1 173 ? -4.465 -1.237 -6.191 1 94.62 173 HIS A O 1
ATOM 1399 N N . ALA A 1 174 ? -4.516 0.763 -7.273 1 94.69 174 ALA A N 1
ATOM 1400 C CA . ALA A 1 174 ? -3.199 1.122 -6.75 1 94.69 174 ALA A CA 1
ATOM 1401 C C . ALA A 1 174 ? -3.219 1.197 -5.227 1 94.69 174 ALA A C 1
ATOM 1403 O O . ALA A 1 174 ? -2.203 0.952 -4.57 1 94.69 174 ALA A O 1
ATOM 1404 N N . VAL A 1 175 ? -4.324 1.363 -4.625 1 96 175 VAL A N 1
ATOM 1405 C CA . VAL A 1 175 ? -4.391 1.737 -3.217 1 96 175 VAL A CA 1
ATOM 1406 C C . VAL A 1 175 ? -4.73 0.511 -2.371 1 96 175 VAL A C 1
ATOM 1408 O O . VAL A 1 175 ? -4.621 0.547 -1.144 1 96 175 VAL A O 1
ATOM 1411 N N . ASN A 1 176 ? -5.164 -0.595 -2.973 1 96.75 176 ASN A N 1
ATOM 1412 C CA . ASN A 1 176 ? -5.703 -1.663 -2.135 1 96.75 176 ASN A CA 1
ATOM 1413 C C . ASN A 1 176 ? -4.734 -2.838 -2.035 1 96.75 176 ASN A C 1
ATOM 1415 O O . ASN A 1 176 ? -5.156 -3.988 -1.921 1 96.75 176 ASN A O 1
ATOM 1419 N N . GLY A 1 177 ? -3.422 -2.553 -2.143 1 95.94 177 GLY A N 1
ATOM 1420 C CA . GLY A 1 177 ? -2.391 -3.551 -1.902 1 95.94 177 GLY A CA 1
ATOM 1421 C C . GLY A 1 177 ? -2.219 -4.52 -3.057 1 95.94 177 GLY A C 1
ATOM 1422 O O . GLY A 1 177 ? -2.205 -5.734 -2.855 1 95.94 177 GLY A O 1
ATOM 1423 N N . PRO A 1 178 ? -2.035 -4.023 -4.238 1 96.56 178 PRO A N 1
ATOM 1424 C CA . PRO A 1 178 ? -1.896 -4.898 -5.402 1 96.56 178 PRO A CA 1
ATOM 1425 C C . PRO A 1 178 ? -0.583 -5.676 -5.406 1 96.56 178 PRO A C 1
ATOM 1427 O O . PRO A 1 178 ? 0.361 -5.305 -4.703 1 96.56 178 PRO A O 1
ATOM 1430 N N . LEU A 1 179 ? -0.575 -6.73 -6.137 1 97.69 179 LEU A N 1
ATOM 1431 C CA . LEU A 1 179 ? 0.67 -7.43 -6.438 1 97.69 179 LEU A CA 1
ATOM 1432 C C . LEU A 1 179 ? 1.697 -6.473 -7.039 1 97.69 179 LEU A C 1
ATOM 1434 O O . LEU A 1 179 ? 1.362 -5.656 -7.898 1 97.69 179 LEU A O 1
ATOM 1438 N N . MET A 1 180 ? 2.855 -6.539 -6.48 1 98.25 180 MET A N 1
ATOM 1439 C CA . MET A 1 180 ? 3.998 -5.82 -7.035 1 98.25 180 MET A CA 1
ATOM 1440 C C . MET A 1 180 ? 5.039 -6.793 -7.582 1 98.25 180 MET A C 1
ATOM 1442 O O . MET A 1 180 ? 5.273 -7.852 -7 1 98.25 180 MET A O 1
ATOM 1446 N N . VAL A 1 181 ? 5.676 -6.438 -8.695 1 98.69 181 VAL A N 1
ATOM 1447 C CA . VAL A 1 181 ? 6.73 -7.25 -9.289 1 98.69 181 VAL A CA 1
ATOM 1448 C C . VAL A 1 181 ? 7.953 -6.379 -9.578 1 98.69 181 VAL A C 1
ATOM 1450 O O . VAL A 1 181 ? 7.832 -5.16 -9.727 1 98.69 181 VAL A O 1
ATOM 1453 N N . MET A 1 182 ? 9.078 -6.957 -9.57 1 98.62 182 MET A N 1
ATOM 1454 C CA . MET A 1 182 ? 10.305 -6.336 -10.07 1 98.62 182 MET A CA 1
ATOM 1455 C C . MET A 1 182 ? 10.648 -6.871 -11.461 1 98.62 182 MET A C 1
ATOM 1457 O O . MET A 1 182 ? 11.242 -7.941 -11.578 1 98.62 182 MET A O 1
ATOM 1461 N N . PRO A 1 183 ? 10.281 -6.062 -12.508 1 98.75 183 PRO A N 1
ATOM 1462 C CA . PRO A 1 183 ? 10.516 -6.562 -13.867 1 98.75 183 PRO A CA 1
ATOM 1463 C C . PRO A 1 183 ? 11.992 -6.828 -14.156 1 98.75 183 PRO A C 1
ATOM 1465 O O . PRO A 1 183 ? 12.844 -5.973 -13.891 1 98.75 183 PRO A O 1
ATOM 1468 N N . GLY A 1 184 ? 12.242 -8 -14.688 1 98.69 184 GLY A N 1
ATOM 1469 C CA . GLY A 1 184 ? 13.617 -8.352 -15.008 1 98.69 184 GLY A CA 1
ATOM 1470 C C . GLY A 1 184 ? 14.305 -9.125 -13.898 1 98.69 184 GLY A C 1
ATOM 1471 O O . GLY A 1 184 ? 15.359 -9.734 -14.125 1 98.69 184 GLY A O 1
ATOM 1472 N N . SER A 1 185 ? 13.695 -9.172 -12.719 1 98.62 185 SER A N 1
ATOM 1473 C CA . SER A 1 185 ? 14.328 -9.836 -11.586 1 98.62 185 SER A CA 1
ATOM 1474 C C . SER A 1 185 ? 14.438 -11.336 -11.812 1 98.62 185 SER A C 1
ATOM 1476 O O . SER A 1 185 ? 15.258 -12.008 -11.188 1 98.62 185 SER A O 1
ATOM 1478 N N . GLN A 1 186 ? 13.633 -11.891 -12.711 1 98.5 186 GLN A N 1
ATOM 1479 C CA . GLN A 1 186 ? 13.641 -13.336 -12.953 1 98.5 186 GLN A CA 1
ATOM 1480 C C . GLN A 1 186 ? 14.984 -13.789 -13.516 1 98.5 186 GLN A C 1
ATOM 1482 O O . GLN A 1 186 ? 15.281 -14.984 -13.539 1 98.5 186 GLN A O 1
ATOM 1487 N N . ARG A 1 187 ? 15.773 -12.883 -13.984 1 98.38 187 ARG A N 1
ATOM 1488 C CA . ARG A 1 187 ? 17.047 -13.227 -14.625 1 98.38 187 ARG A CA 1
ATOM 1489 C C . ARG A 1 187 ? 18.125 -13.492 -13.578 1 98.38 187 ARG A C 1
ATOM 1491 O O . ARG A 1 187 ? 19.188 -14.039 -13.898 1 98.38 187 ARG A O 1
ATOM 1498 N N . THR A 1 188 ? 17.828 -13.117 -12.359 1 97.75 188 THR A N 1
ATOM 1499 C CA . THR A 1 188 ? 18.797 -13.266 -11.273 1 97.75 188 THR A CA 1
ATOM 1500 C C . THR A 1 188 ? 18.219 -14.141 -10.156 1 97.75 188 THR A C 1
ATOM 1502 O O . THR A 1 188 ? 17.125 -13.867 -9.641 1 97.75 188 THR A O 1
ATOM 1505 N N . TYR A 1 189 ? 18.906 -15.258 -9.883 1 97.25 189 TYR A N 1
ATOM 1506 C CA . TYR A 1 189 ? 18.547 -16.094 -8.734 1 97.25 189 TYR A CA 1
ATOM 1507 C C . TYR A 1 189 ? 19.219 -15.586 -7.465 1 97.25 189 TYR A C 1
ATOM 1509 O O . TYR A 1 189 ? 20.438 -15.516 -7.387 1 97.25 189 TYR A O 1
ATOM 1517 N N . VAL A 1 190 ? 18.406 -15.164 -6.484 1 95.25 190 VAL A N 1
ATOM 1518 C CA . VAL A 1 190 ? 18.906 -14.688 -5.199 1 95.25 190 VAL A CA 1
ATOM 1519 C C . VAL A 1 190 ? 18.766 -15.789 -4.152 1 95.25 190 VAL A C 1
ATOM 1521 O O . VAL A 1 190 ? 17.656 -16.188 -3.789 1 95.25 190 VAL A O 1
ATOM 1524 N N . SER A 1 191 ? 19.859 -16.281 -3.715 1 92.69 191 SER A N 1
ATOM 1525 C CA . SER A 1 191 ? 19.828 -17.281 -2.654 1 92.69 191 SER A CA 1
ATOM 1526 C C . SER A 1 191 ? 19.547 -16.641 -1.297 1 92.69 191 SER A C 1
ATOM 1528 O O . SER A 1 191 ? 20.016 -15.539 -1.02 1 92.69 191 SER A O 1
ATOM 1530 N N . CYS A 1 192 ? 18.797 -17.266 -0.479 1 87.56 192 CYS A N 1
ATOM 1531 C CA . CYS A 1 192 ? 18.469 -16.781 0.861 1 87.56 192 CYS A CA 1
ATOM 1532 C C . CYS A 1 192 ? 19.344 -17.469 1.906 1 87.56 192 CYS A C 1
ATOM 1534 O O . CYS A 1 192 ? 20 -18.469 1.619 1 87.56 192 CYS A O 1
ATOM 1536 N N . VAL A 1 193 ? 19.438 -16.688 3.018 1 79.12 193 VAL A N 1
ATOM 1537 C CA . VAL A 1 193 ? 20.234 -17.234 4.121 1 79.12 193 VAL A CA 1
ATOM 1538 C C . VAL A 1 193 ? 19.312 -17.984 5.09 1 79.12 193 VAL A C 1
ATOM 1540 O O . VAL A 1 193 ? 18.141 -17.641 5.227 1 79.12 193 VAL A O 1
ATOM 1543 N N . GLY A 1 194 ? 19.781 -18.969 5.746 1 68.19 194 GLY A N 1
ATOM 1544 C CA . GLY A 1 194 ? 19.125 -19.578 6.891 1 68.19 194 GLY A CA 1
ATOM 1545 C C . GLY A 1 194 ? 18.484 -20.922 6.566 1 68.19 194 GLY A C 1
ATOM 1546 O O . GLY A 1 194 ? 18.141 -21.172 5.414 1 68.19 194 GLY A O 1
ATOM 1547 N N . GLU A 1 195 ? 18.625 -21.828 7.52 1 60.47 195 GLU A N 1
ATOM 1548 C CA . GLU A 1 195 ? 18.031 -23.156 7.391 1 60.47 195 GLU A CA 1
ATOM 1549 C C . GLU A 1 195 ? 16.516 -23.094 7.52 1 60.47 195 GLU A C 1
ATOM 1551 O O . GLU A 1 195 ? 15.984 -22.281 8.273 1 60.47 195 GLU A O 1
ATOM 1556 N N . THR A 1 196 ? 15.766 -23.719 6.621 1 58.34 196 THR A N 1
ATOM 1557 C CA . THR A 1 196 ? 14.312 -23.844 6.688 1 58.34 196 THR A CA 1
ATOM 1558 C C . THR A 1 196 ? 13.898 -24.672 7.902 1 58.34 196 THR A C 1
ATOM 1560 O O . THR A 1 196 ? 14.312 -25.828 8.047 1 58.34 196 THR A O 1
ATOM 1563 N N . PRO A 1 197 ? 13.164 -23.984 8.828 1 56.78 197 PRO A N 1
ATOM 1564 C CA . PRO A 1 197 ? 12.672 -24.812 9.922 1 56.78 197 PRO A CA 1
ATOM 1565 C C . PRO A 1 197 ? 11.68 -25.875 9.453 1 56.78 197 PRO A C 1
ATOM 1567 O O . PRO A 1 197 ? 11.141 -25.781 8.344 1 56.78 197 PRO A O 1
ATOM 1570 N N . GLU A 1 198 ? 11.453 -27.016 10.25 1 57.19 198 GLU A N 1
ATOM 1571 C CA . GLU A 1 198 ? 10.43 -28.031 9.984 1 57.19 198 GLU A CA 1
ATOM 1572 C C . GLU A 1 198 ? 9.039 -27.406 9.914 1 57.19 198 GLU A C 1
ATOM 1574 O O . GLU A 1 198 ? 8.711 -26.516 10.711 1 57.19 198 GLU A O 1
ATOM 1579 N N . ASP A 1 199 ? 8.102 -27.781 9.031 1 51.62 199 ASP A N 1
ATOM 1580 C CA . ASP A 1 199 ? 6.723 -27.359 8.836 1 51.62 199 ASP A CA 1
ATOM 1581 C C . ASP A 1 199 ? 6.641 -25.844 8.578 1 51.62 199 ASP A C 1
ATOM 1583 O O . ASP A 1 199 ? 5.691 -25.188 9.008 1 51.62 199 ASP A O 1
ATOM 1587 N N . HIS A 1 200 ? 7.648 -25.375 7.969 1 53.28 200 HIS A N 1
ATOM 1588 C CA . HIS A 1 200 ? 7.836 -23.969 7.684 1 53.28 200 HIS A CA 1
ATOM 1589 C C . HIS A 1 200 ? 6.688 -23.406 6.84 1 53.28 200 HIS A C 1
ATOM 1591 O O . HIS A 1 200 ? 6.367 -22.219 6.918 1 53.28 200 HIS A O 1
ATOM 1597 N N . TYR A 1 201 ? 6.02 -24.312 6.191 1 51.31 201 TYR A N 1
ATOM 1598 C CA . TYR A 1 201 ? 5.02 -23.812 5.25 1 51.31 201 TYR A CA 1
ATOM 1599 C C . TYR A 1 201 ? 3.855 -23.156 5.988 1 51.31 201 TYR A C 1
ATOM 1601 O O . TYR A 1 201 ? 3.207 -22.25 5.457 1 51.31 201 TYR A O 1
ATOM 1609 N N . LYS A 1 202 ? 3.555 -23.641 7.113 1 55.06 202 LYS A N 1
ATOM 1610 C CA . LYS A 1 202 ? 2.465 -23.062 7.895 1 55.06 202 LYS A CA 1
ATOM 1611 C C . LYS A 1 202 ? 2.801 -21.641 8.344 1 55.06 202 LYS A C 1
ATOM 1613 O O . LYS A 1 202 ? 1.919 -20.781 8.406 1 55.06 202 LYS A O 1
ATOM 1618 N N . GLN A 1 203 ? 4.062 -21.469 8.672 1 50.75 203 GLN A N 1
ATOM 1619 C CA . GLN A 1 203 ? 4.504 -20.188 9.203 1 50.75 203 GLN A CA 1
ATOM 1620 C C . GLN A 1 203 ? 4.832 -19.203 8.078 1 50.75 203 GLN A C 1
ATOM 1622 O O . GLN A 1 203 ? 4.543 -18.016 8.188 1 50.75 203 GLN A O 1
ATOM 1627 N N . SER A 1 204 ? 5.395 -19.734 7.02 1 49.91 204 SER A N 1
ATOM 1628 C CA . SER A 1 204 ? 5.816 -18.891 5.906 1 49.91 204 SER A CA 1
ATOM 1629 C C . SER A 1 204 ? 4.621 -18.234 5.219 1 49.91 204 SER A C 1
ATOM 1631 O O . SER A 1 204 ? 4.723 -17.109 4.723 1 49.91 204 SER A O 1
ATOM 1633 N N . LEU A 1 205 ? 3.568 -18.969 5.246 1 50.88 205 LEU A N 1
ATOM 1634 C CA . LEU A 1 205 ? 2.365 -18.453 4.602 1 50.88 205 LEU A CA 1
ATOM 1635 C C . LEU A 1 205 ? 1.722 -17.359 5.441 1 50.88 205 LEU A C 1
ATOM 1637 O O . LEU A 1 205 ? 0.885 -16.594 4.949 1 50.88 205 LEU A O 1
ATOM 1641 N N . ARG A 1 206 ? 2.189 -17.312 6.754 1 47.09 206 ARG A N 1
ATOM 1642 C CA . ARG A 1 206 ? 1.628 -16.312 7.656 1 47.09 206 ARG A CA 1
ATOM 1643 C C . ARG A 1 206 ? 2.598 -15.156 7.863 1 47.09 206 ARG A C 1
ATOM 1645 O O . ARG A 1 206 ? 2.182 -14 7.93 1 47.09 206 ARG A O 1
ATOM 1652 N N . LYS A 1 207 ? 3.846 -15.57 8.242 1 51.91 207 LYS A N 1
ATOM 1653 C CA . LYS A 1 207 ? 4.891 -14.578 8.445 1 51.91 207 LYS A CA 1
ATOM 1654 C C . LYS A 1 207 ? 6.168 -14.953 7.699 1 51.91 207 LYS A C 1
ATOM 1656 O O . LYS A 1 207 ? 6.73 -16.031 7.922 1 51.91 207 LYS A O 1
ATOM 1661 N N . GLN A 1 208 ? 6.566 -14.289 6.578 1 54 208 GLN A N 1
ATOM 1662 C CA . GLN A 1 208 ? 7.648 -14.688 5.684 1 54 208 GLN A CA 1
ATOM 1663 C C . GLN A 1 208 ? 9.008 -14.383 6.293 1 54 208 GLN A C 1
ATOM 1665 O O . GLN A 1 208 ? 9.547 -13.289 6.109 1 54 208 GLN A O 1
ATOM 1670 N N . GLU A 1 209 ? 9.477 -15.234 7.238 1 55.75 209 GLU A N 1
ATOM 1671 C CA . GLU A 1 209 ? 10.805 -15.047 7.801 1 55.75 209 GLU A CA 1
ATOM 1672 C C . GLU A 1 209 ? 11.852 -15.852 7.023 1 55.75 209 GLU A C 1
ATOM 1674 O O . GLU A 1 209 ? 12.977 -15.391 6.836 1 55.75 209 GLU A O 1
ATOM 1679 N N . TYR A 1 210 ? 11.406 -16.969 6.473 1 55.97 210 TYR A N 1
ATOM 1680 C CA . TYR A 1 210 ? 12.32 -17.812 5.703 1 55.97 210 TYR A CA 1
ATOM 1681 C C . TYR A 1 210 ? 12.031 -17.688 4.211 1 55.97 210 TYR A C 1
ATOM 1683 O O . TYR A 1 210 ? 10.875 -17.562 3.801 1 55.97 210 TYR A O 1
ATOM 1691 N N . GLY A 1 211 ? 13.086 -17.75 3.367 1 69.56 211 GLY A N 1
ATOM 1692 C CA . GLY A 1 211 ? 12.906 -17.609 1.931 1 69.56 211 GLY A CA 1
ATOM 1693 C C . GLY A 1 211 ? 12.711 -16.172 1.495 1 69.56 211 GLY A C 1
ATOM 1694 O O . GLY A 1 211 ? 12.289 -15.906 0.366 1 69.56 211 GLY A O 1
ATOM 1695 N N . VAL A 1 212 ? 12.922 -15.352 2.498 1 77.88 212 VAL A N 1
ATOM 1696 C CA . VAL A 1 212 ? 12.867 -13.93 2.203 1 77.88 212 VAL A CA 1
ATOM 1697 C C . VAL A 1 212 ? 14.266 -13.406 1.909 1 77.88 212 VAL A C 1
ATOM 1699 O O . VAL A 1 212 ? 15.18 -13.578 2.719 1 77.88 212 VAL A O 1
ATOM 1702 N N . PRO A 1 213 ? 14.422 -12.969 0.719 1 89.31 213 PRO A N 1
ATOM 1703 C CA . PRO A 1 213 ? 15.727 -12.391 0.415 1 89.31 213 PRO A CA 1
ATOM 1704 C C . PRO A 1 213 ? 16.125 -11.273 1.384 1 89.31 213 PRO A C 1
ATOM 1706 O O . PRO A 1 213 ? 15.25 -10.617 1.958 1 89.31 213 PRO A O 1
ATOM 1709 N N . ASP A 1 214 ? 17.406 -11.195 1.54 1 91.56 214 ASP A N 1
ATOM 1710 C CA . ASP A 1 214 ? 17.891 -10.141 2.424 1 91.56 214 ASP A CA 1
ATOM 1711 C C . ASP A 1 214 ? 17.562 -8.758 1.856 1 91.56 214 ASP A C 1
ATOM 1713 O O . ASP A 1 214 ? 17.438 -8.594 0.642 1 91.56 214 ASP A O 1
ATOM 1717 N N . ARG A 1 215 ? 17.578 -7.797 2.68 1 92.75 215 ARG A N 1
ATOM 1718 C CA . ARG A 1 215 ? 17.156 -6.449 2.33 1 92.75 215 ARG A CA 1
ATOM 1719 C C . ARG A 1 215 ? 18.109 -5.812 1.325 1 92.75 215 A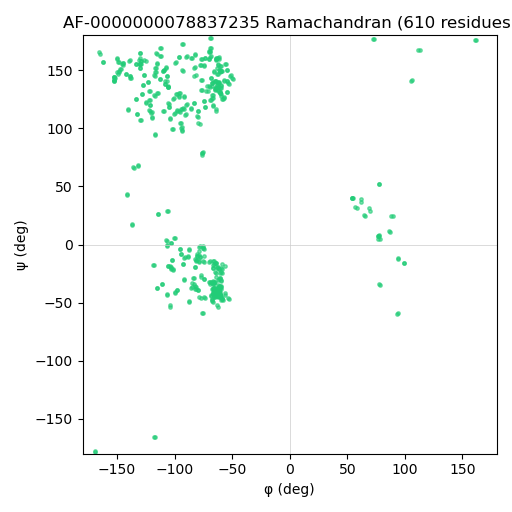RG A C 1
ATOM 1721 O O . ARG A 1 215 ? 17.672 -5.07 0.438 1 92.75 215 ARG A O 1
ATOM 1728 N N . ASP A 1 216 ? 19.391 -6.062 1.485 1 93.81 216 ASP A N 1
ATOM 1729 C CA . ASP A 1 216 ? 20.359 -5.496 0.552 1 93.81 216 ASP A CA 1
ATOM 1730 C C . ASP A 1 216 ? 20.125 -6.012 -0.866 1 93.81 216 ASP A C 1
ATOM 1732 O O . ASP A 1 216 ? 20.188 -5.246 -1.829 1 93.81 216 ASP A O 1
ATOM 1736 N N . SER A 1 217 ? 19.875 -7.32 -0.958 1 95.19 217 SER A N 1
ATOM 1737 C CA . SER A 1 217 ? 19.578 -7.91 -2.26 1 95.19 217 SER A CA 1
ATOM 1738 C C . SER A 1 217 ? 18.312 -7.312 -2.857 1 95.19 217 SER A C 1
ATOM 1740 O O . SER A 1 217 ? 18.281 -6.973 -4.043 1 95.19 217 SER A O 1
ATOM 1742 N N . LEU A 1 218 ? 17.344 -7.141 -1.993 1 96.81 218 LEU A N 1
ATOM 1743 C CA . LEU A 1 218 ? 16.078 -6.594 -2.459 1 96.81 218 LEU A CA 1
ATOM 1744 C C . LEU A 1 218 ? 16.25 -5.148 -2.916 1 96.81 218 LEU A C 1
ATOM 1746 O O . LEU A 1 218 ? 15.695 -4.746 -3.939 1 96.81 218 LEU A O 1
ATOM 1750 N N . ALA A 1 219 ? 16.984 -4.371 -2.18 1 96.69 219 ALA A N 1
ATOM 1751 C CA . ALA A 1 219 ? 17.219 -2.973 -2.533 1 96.69 219 ALA A CA 1
ATOM 1752 C C . ALA A 1 219 ? 17.953 -2.861 -3.867 1 96.69 219 ALA A C 1
ATOM 1754 O O . ALA A 1 219 ? 17.578 -2.043 -4.715 1 96.69 219 ALA A O 1
ATOM 1755 N N . ARG A 1 220 ? 18.938 -3.691 -4.02 1 96.12 220 ARG A N 1
ATOM 1756 C CA . ARG A 1 220 ? 19.703 -3.684 -5.258 1 96.12 220 ARG A CA 1
ATOM 1757 C C . ARG A 1 220 ? 18.844 -4.086 -6.445 1 96.12 220 ARG A C 1
ATOM 1759 O O . ARG A 1 220 ? 18.922 -3.475 -7.516 1 96.12 220 ARG A O 1
ATOM 1766 N N . LEU A 1 221 ? 18.047 -5.109 -6.266 1 97.31 221 LEU A N 1
ATOM 1767 C CA . LEU A 1 221 ? 17.156 -5.555 -7.324 1 97.31 221 LEU A CA 1
ATOM 1768 C C . LEU A 1 221 ? 16.156 -4.461 -7.684 1 97.31 221 LEU A C 1
ATOM 1770 O O . LEU A 1 221 ? 15.898 -4.207 -8.867 1 97.31 221 LEU A O 1
ATOM 1774 N N . ALA A 1 222 ? 15.578 -3.828 -6.676 1 97.62 222 ALA A N 1
ATOM 1775 C CA . ALA A 1 222 ? 14.602 -2.766 -6.91 1 97.62 222 ALA A CA 1
ATOM 1776 C C . ALA A 1 222 ? 15.234 -1.593 -7.652 1 97.62 222 ALA A C 1
ATOM 1778 O O . ALA A 1 222 ? 14.594 -0.971 -8.5 1 97.62 222 ALA A O 1
ATOM 1779 N N . GLU A 1 223 ? 16.453 -1.272 -7.305 1 96.06 223 GLU A N 1
ATOM 1780 C CA . GLU A 1 223 ? 17.156 -0.182 -7.961 1 96.06 223 GLU A CA 1
ATOM 1781 C C . GLU A 1 223 ? 17.406 -0.494 -9.438 1 96.06 223 GLU A C 1
ATOM 1783 O O . GLU A 1 223 ? 17.266 0.382 -10.289 1 96.06 223 GLU A O 1
ATOM 1788 N N . THR A 1 224 ? 17.719 -1.748 -9.711 1 95.88 224 THR A N 1
ATOM 1789 C CA . THR A 1 224 ? 18.094 -2.156 -11.062 1 95.88 224 THR A CA 1
ATOM 1790 C C . THR A 1 224 ? 16.844 -2.406 -11.906 1 95.88 224 THR A C 1
ATOM 1792 O O . THR A 1 224 ? 16.812 -2.045 -13.086 1 95.88 224 THR A O 1
ATOM 1795 N N . CYS A 1 225 ? 15.789 -2.99 -11.312 1 97.5 225 CYS A N 1
ATOM 1796 C CA . CYS A 1 225 ? 14.648 -3.49 -12.07 1 97.5 225 CYS A CA 1
ATOM 1797 C C . CYS A 1 225 ? 13.461 -2.537 -11.969 1 97.5 225 CYS A C 1
ATOM 1799 O O . CYS A 1 225 ? 12.562 -2.57 -12.805 1 97.5 225 CYS A O 1
ATOM 1801 N N . GLY A 1 226 ? 13.484 -1.71 -10.922 1 97.38 226 GLY A N 1
ATOM 1802 C CA . GLY A 1 226 ? 12.266 -0.986 -10.578 1 97.38 226 GLY A CA 1
ATOM 1803 C C . GLY A 1 226 ? 11.203 -1.867 -9.953 1 97.38 226 GLY A C 1
ATOM 1804 O O . GLY A 1 226 ? 11.438 -3.053 -9.703 1 97.38 226 GLY A O 1
ATOM 1805 N N . ILE A 1 227 ? 10.094 -1.297 -9.547 1 98.19 227 ILE A N 1
ATOM 1806 C CA . ILE A 1 227 ? 8.93 -1.99 -9.008 1 98.19 227 ILE A CA 1
ATOM 1807 C C . ILE A 1 227 ? 7.676 -1.543 -9.758 1 98.19 227 ILE A C 1
ATOM 1809 O O . ILE A 1 227 ? 7.453 -0.345 -9.953 1 98.19 227 ILE A O 1
ATOM 1813 N N . VAL A 1 228 ? 6.938 -2.488 -10.203 1 97.69 228 VAL A N 1
ATOM 1814 C CA . VAL A 1 228 ? 5.676 -2.205 -10.883 1 97.69 228 VAL A CA 1
ATOM 1815 C C . VAL A 1 228 ? 4.531 -2.916 -10.164 1 97.69 228 VAL A C 1
ATOM 1817 O O . VAL A 1 228 ? 4.691 -4.043 -9.695 1 97.69 228 VAL A O 1
ATOM 1820 N N . ALA A 1 229 ? 3.393 -2.221 -10.039 1 97.38 229 ALA A N 1
ATOM 1821 C CA . ALA A 1 229 ? 2.164 -2.807 -9.508 1 97.38 229 ALA A CA 1
ATOM 1822 C C . ALA A 1 229 ? 1.056 -2.799 -10.555 1 97.38 229 ALA A C 1
ATOM 1824 O O . ALA A 1 229 ? 0.343 -1.804 -10.703 1 97.38 229 ALA A O 1
ATOM 1825 N N . PRO A 1 230 ? 0.921 -3.91 -11.25 1 96.44 230 PRO A N 1
ATOM 1826 C CA . PRO A 1 230 ? -0.159 -3.939 -12.242 1 96.44 230 PRO A CA 1
ATOM 1827 C C . PRO A 1 230 ? -1.541 -3.791 -11.609 1 96.44 230 PRO A C 1
ATOM 1829 O O . PRO A 1 230 ? -1.798 -4.348 -10.539 1 96.44 230 PRO A O 1
ATOM 1832 N N . THR A 1 231 ? -2.33 -2.934 -12.172 1 94.62 231 THR A N 1
ATOM 1833 C CA . THR A 1 231 ? -3.721 -2.758 -11.766 1 94.62 231 THR A CA 1
ATOM 1834 C C . THR A 1 231 ? -4.664 -3.131 -12.906 1 94.62 231 THR A C 1
ATOM 1836 O O . THR A 1 231 ? -4.223 -3.379 -14.031 1 94.62 231 THR A O 1
ATOM 1839 N N . GLY A 1 232 ? -5.934 -3.318 -12.594 1 92.81 232 GLY A N 1
ATOM 1840 C CA . GLY A 1 232 ? -6.922 -3.623 -13.617 1 92.81 232 GLY A CA 1
ATOM 1841 C C . GLY A 1 232 ? -8.188 -4.242 -13.062 1 92.81 232 GLY A C 1
ATOM 1842 O O . GLY A 1 232 ? -8.266 -4.543 -11.867 1 92.81 232 GLY A O 1
ATOM 1843 N N . PRO A 1 233 ? -9.094 -4.438 -13.953 1 95.88 233 PRO A N 1
ATOM 1844 C CA . PRO A 1 233 ? -10.375 -5 -13.531 1 95.88 233 PRO A CA 1
ATOM 1845 C C . PRO A 1 233 ? -10.305 -6.504 -13.266 1 95.88 233 PRO A C 1
ATOM 1847 O O . PRO A 1 233 ? -9.398 -7.18 -13.758 1 95.88 233 PRO A O 1
ATOM 1850 N N . ALA A 1 234 ? -11.289 -6.977 -12.492 1 97.69 234 ALA A N 1
ATOM 1851 C CA . ALA A 1 234 ? -11.477 -8.422 -12.367 1 97.69 234 ALA A CA 1
ATOM 1852 C C . ALA A 1 234 ? -11.555 -9.078 -13.742 1 97.69 234 ALA A C 1
ATOM 1854 O O . ALA A 1 234 ? -12.055 -8.484 -14.703 1 97.69 234 ALA A O 1
ATOM 1855 N N . GLY A 1 235 ? -11.031 -10.258 -13.797 1 98.25 235 GLY A N 1
ATOM 1856 C CA . GLY A 1 235 ? -10.992 -10.977 -15.062 1 98.25 235 GLY A CA 1
ATOM 1857 C C . GLY A 1 235 ? -9.648 -10.883 -15.758 1 98.25 235 GLY A C 1
ATOM 1858 O O . GLY A 1 235 ? -9.375 -11.648 -16.688 1 98.25 235 GLY A O 1
ATOM 1859 N N . SER A 1 236 ? -8.836 -9.938 -15.32 1 98.31 236 SER A N 1
ATOM 1860 C CA . SER A 1 236 ? -7.461 -9.852 -15.812 1 98.31 236 SER A CA 1
ATOM 1861 C C . SER A 1 236 ? -6.578 -10.914 -15.156 1 98.31 236 SER A C 1
ATOM 1863 O O . SER A 1 236 ? -6.902 -11.43 -14.086 1 98.31 236 SER A O 1
ATOM 1865 N N . VAL A 1 237 ? -5.523 -11.281 -15.852 1 98.62 237 VAL A N 1
ATOM 1866 C CA . VAL A 1 237 ? -4.586 -12.289 -15.359 1 98.62 237 VAL A CA 1
ATOM 1867 C C . VAL A 1 237 ? -3.17 -11.711 -15.352 1 98.62 237 VAL A C 1
ATOM 1869 O O . VAL A 1 237 ? -2.697 -11.195 -16.359 1 98.62 237 VAL A O 1
ATOM 1872 N N . VAL A 1 238 ? -2.578 -11.719 -14.203 1 98.62 238 VAL A N 1
ATOM 1873 C CA . VAL A 1 238 ? -1.153 -11.414 -14.117 1 98.62 238 VAL A CA 1
ATOM 1874 C C . VAL A 1 238 ? -0.346 -12.711 -14.109 1 98.62 238 VAL A C 1
ATOM 1876 O O . VAL A 1 238 ? -0.495 -13.539 -13.211 1 98.62 238 VAL A O 1
ATOM 1879 N N . LEU A 1 239 ? 0.426 -12.93 -15.102 1 98.5 239 LEU A N 1
ATOM 1880 C CA . LEU A 1 239 ? 1.307 -14.094 -15.188 1 98.5 239 LEU A CA 1
ATOM 1881 C C . LEU A 1 239 ? 2.76 -13.688 -14.953 1 98.5 239 LEU A C 1
ATOM 1883 O O . LEU A 1 239 ? 3.199 -12.641 -15.43 1 98.5 239 LEU A O 1
ATOM 1887 N N . PHE A 1 240 ? 3.441 -14.469 -14.18 1 98.81 240 PHE A N 1
ATOM 1888 C CA . PHE A 1 240 ? 4.844 -14.133 -13.969 1 98.81 240 PHE A CA 1
ATOM 1889 C C . PHE A 1 240 ? 5.68 -15.398 -13.773 1 98.81 240 PHE A C 1
ATOM 1891 O O . PHE A 1 240 ? 5.164 -16.422 -13.336 1 98.81 240 PHE A O 1
ATOM 1898 N N . ASP A 1 241 ? 6.914 -15.32 -14.156 1 98.88 241 ASP A N 1
ATOM 1899 C CA . ASP A 1 241 ? 7.922 -16.375 -14.062 1 98.88 241 ASP A CA 1
ATOM 1900 C C . ASP A 1 24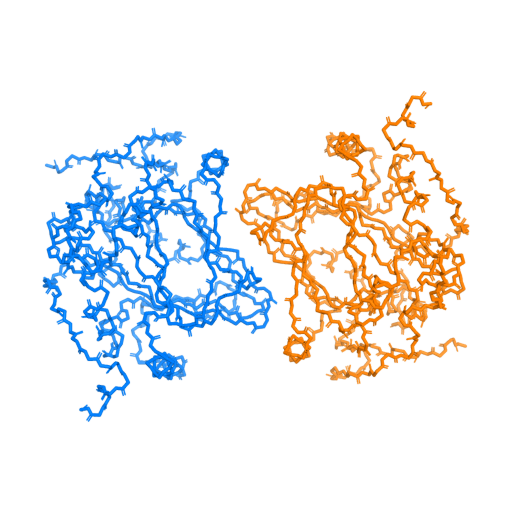1 ? 8.141 -16.797 -12.609 1 98.88 241 ASP A C 1
ATOM 1902 O O . ASP A 1 241 ? 8.062 -15.969 -11.695 1 98.88 241 ASP A O 1
ATOM 1906 N N . CYS A 1 242 ? 8.484 -18.047 -12.43 1 98.81 242 CYS A N 1
ATOM 1907 C CA . CYS A 1 242 ? 8.617 -18.625 -11.094 1 98.81 242 CYS A CA 1
ATOM 1908 C C . CYS A 1 242 ? 9.711 -17.922 -10.297 1 98.81 242 CYS A C 1
ATOM 1910 O O . CYS A 1 242 ? 9.719 -17.969 -9.07 1 98.81 242 CYS A O 1
ATOM 1912 N N . ASN A 1 243 ? 10.625 -17.219 -10.953 1 98.75 243 ASN A N 1
ATOM 1913 C CA . ASN A 1 243 ? 11.719 -16.578 -10.234 1 98.75 243 ASN A CA 1
ATOM 1914 C C . ASN A 1 243 ? 11.539 -15.07 -10.164 1 98.75 243 ASN A C 1
ATOM 1916 O O . ASN A 1 243 ? 12.438 -14.352 -9.719 1 98.75 243 ASN A O 1
ATOM 1920 N N . THR A 1 244 ? 10.453 -14.539 -10.664 1 98.75 244 THR A N 1
ATOM 1921 C CA . THR A 1 244 ? 10.188 -13.109 -10.578 1 98.75 244 THR A CA 1
ATOM 1922 C C . THR A 1 244 ? 9.953 -12.688 -9.133 1 98.75 244 THR A C 1
ATOM 1924 O O . THR A 1 244 ? 9.133 -13.289 -8.43 1 98.75 244 THR A O 1
ATOM 1927 N N . MET A 1 245 ? 10.727 -11.672 -8.688 1 98.5 245 MET A N 1
ATOM 1928 C CA . MET A 1 245 ? 10.531 -11.117 -7.352 1 98.5 245 MET A CA 1
ATOM 1929 C C . MET A 1 245 ? 9.211 -10.367 -7.258 1 98.5 245 MET A C 1
ATOM 1931 O O . MET A 1 245 ? 8.906 -9.523 -8.102 1 98.5 245 MET A O 1
ATOM 1935 N N . HIS A 1 246 ? 8.398 -10.789 -6.277 1 98.38 246 HIS A N 1
ATOM 1936 C CA . HIS A 1 246 ? 7.086 -10.164 -6.176 1 98.38 246 HIS A CA 1
ATOM 1937 C C . HIS A 1 246 ? 6.605 -10.117 -4.73 1 98.38 246 HIS A C 1
ATOM 1939 O O . HIS A 1 246 ? 7.125 -10.844 -3.877 1 98.38 246 HIS A O 1
ATOM 1945 N N . GLY A 1 247 ? 5.746 -9.266 -4.414 1 96.88 247 GLY A N 1
ATOM 1946 C CA . GLY A 1 247 ? 5.121 -9.031 -3.123 1 96.88 247 GLY A CA 1
ATOM 1947 C C . GLY A 1 247 ? 3.938 -8.086 -3.193 1 96.88 247 GLY A C 1
ATOM 1948 O O . GLY A 1 247 ? 3.492 -7.723 -4.281 1 96.88 247 GLY A O 1
ATOM 1949 N N . SER A 1 248 ? 3.328 -7.781 -2.074 1 96.94 248 SER A N 1
ATOM 1950 C CA . SER A 1 248 ? 2.232 -6.82 -2.031 1 96.94 248 SER A CA 1
ATOM 1951 C C . SER A 1 248 ? 2.141 -6.148 -0.665 1 96.94 248 SER A C 1
ATOM 1953 O O . SER A 1 248 ? 2.373 -6.785 0.364 1 96.94 248 SER A O 1
ATOM 1955 N N . ASN A 1 249 ? 1.834 -4.852 -0.68 1 96.38 249 ASN A N 1
ATOM 1956 C CA . ASN A 1 249 ? 1.572 -4.125 0.559 1 96.38 249 ASN A CA 1
ATOM 1957 C C . ASN A 1 249 ? 0.259 -4.566 1.199 1 96.38 249 ASN A C 1
ATOM 1959 O O . ASN A 1 249 ? -0.504 -5.324 0.6 1 96.38 249 ASN A O 1
ATOM 1963 N N . GLY A 1 250 ? 0.113 -4.145 2.461 1 94.75 250 GLY A N 1
ATOM 1964 C CA . GLY A 1 250 ? -1.171 -4.355 3.109 1 94.75 250 GLY A CA 1
ATOM 1965 C C . GLY A 1 250 ? -2.281 -3.502 2.529 1 94.75 250 GLY A C 1
ATOM 1966 O O . GLY A 1 250 ? -2.057 -2.742 1.582 1 94.75 250 GLY A O 1
ATOM 1967 N N . ASN A 1 251 ? -3.475 -3.691 3.041 1 95.56 251 ASN A N 1
ATOM 1968 C CA . ASN A 1 251 ? -4.668 -3.006 2.551 1 95.56 251 ASN A CA 1
ATOM 1969 C C . ASN A 1 251 ? -5.492 -2.432 3.695 1 95.56 251 ASN A C 1
ATOM 1971 O O . ASN A 1 251 ? -6.109 -3.178 4.457 1 95.56 251 ASN A O 1
ATOM 1975 N N . ILE A 1 252 ? -5.547 -1.107 3.779 1 96.31 252 ILE A N 1
ATOM 1976 C CA . ILE A 1 252 ? -6.398 -0.501 4.797 1 96.31 252 ILE A CA 1
ATOM 1977 C C . ILE A 1 252 ? -7.68 0.022 4.152 1 96.31 252 ILE A C 1
ATOM 1979 O O . ILE A 1 252 ? -8.5 0.664 4.816 1 96.31 252 ILE A O 1
ATOM 1983 N N . THR A 1 253 ? -7.898 -0.144 2.836 1 97.5 253 THR A N 1
ATOM 1984 C CA . THR A 1 253 ? -9.086 0.343 2.145 1 97.5 253 THR A CA 1
ATOM 1985 C C . THR A 1 253 ? -10.25 -0.633 2.312 1 97.5 253 THR A C 1
ATOM 1987 O O . THR A 1 253 ? -10.047 -1.785 2.701 1 97.5 253 THR A O 1
ATOM 1990 N N . PRO A 1 254 ? -11.492 -0.199 2.037 1 96.88 254 PRO A N 1
ATOM 1991 C CA . PRO A 1 254 ? -12.633 -1.111 2.133 1 96.88 254 PRO A CA 1
ATOM 1992 C C . PRO A 1 254 ? -12.703 -2.094 0.966 1 96.88 254 PRO A C 1
ATOM 1994 O O . PRO A 1 254 ? -13.578 -2.963 0.938 1 96.88 254 PRO A O 1
ATOM 1997 N N . PHE A 1 255 ? -11.812 -1.99 0.021 1 96.06 255 PHE A N 1
ATOM 1998 C CA . PHE A 1 255 ? -11.883 -2.777 -1.204 1 96.06 255 PHE A CA 1
ATOM 1999 C C . PHE A 1 255 ? -11.039 -4.039 -1.087 1 96.06 255 PHE A C 1
ATOM 2001 O O . PHE A 1 255 ? -9.812 -3.992 -1.251 1 96.06 255 PHE A O 1
ATOM 2008 N N . PRO A 1 256 ? -11.672 -5.18 -0.896 1 94.69 256 PRO A N 1
ATOM 2009 C CA . PRO A 1 256 ? -10.898 -6.422 -0.779 1 94.69 256 PRO A CA 1
ATOM 2010 C C . PRO A 1 256 ? -10.336 -6.895 -2.117 1 94.69 256 PRO A C 1
ATOM 2012 O O . PRO A 1 256 ? -10.789 -6.449 -3.174 1 94.69 256 PRO A O 1
ATOM 2015 N N . ARG A 1 257 ? -9.367 -7.703 -2.027 1 95.94 257 ARG A N 1
ATOM 2016 C CA . ARG A 1 257 ? -8.82 -8.367 -3.205 1 95.94 257 ARG A CA 1
ATOM 2017 C C . ARG A 1 257 ? -9.008 -9.883 -3.115 1 95.94 257 ARG A C 1
ATOM 2019 O O . ARG A 1 257 ? -9.086 -10.438 -2.02 1 95.94 257 ARG A O 1
ATOM 2026 N N . ALA A 1 258 ? -9.102 -10.461 -4.219 1 96.31 258 ALA A N 1
ATOM 2027 C CA . ALA A 1 258 ? -9.172 -11.914 -4.355 1 96.31 258 ALA A CA 1
ATOM 2028 C C . ALA A 1 258 ? -8.617 -12.367 -5.699 1 96.31 258 ALA A C 1
ATOM 2030 O O . ALA A 1 258 ? -8.82 -11.695 -6.719 1 96.31 258 ALA A O 1
ATOM 2031 N N . ASN A 1 259 ? -7.918 -13.438 -5.656 1 97.62 259 ASN A N 1
ATOM 2032 C CA . ASN A 1 259 ? -7.426 -13.992 -6.91 1 97.62 259 ASN A CA 1
ATOM 2033 C C . ASN A 1 259 ? -7.324 -15.516 -6.852 1 97.62 259 ASN A C 1
ATOM 2035 O O . ASN A 1 259 ? -7.246 -16.094 -5.766 1 97.62 259 ASN A O 1
ATOM 2039 N N . ALA A 1 260 ? -7.5 -16.156 -7.914 1 98.25 260 ALA A N 1
ATOM 2040 C CA . ALA A 1 260 ? -7.137 -17.547 -8.109 1 98.25 260 ALA A CA 1
ATOM 2041 C C . ALA A 1 260 ? -5.715 -17.688 -8.648 1 98.25 260 ALA A C 1
ATOM 2043 O O . ALA A 1 260 ? -5.441 -17.281 -9.789 1 98.25 260 ALA A O 1
ATOM 2044 N N . PHE A 1 261 ? -4.918 -18.203 -7.84 1 98.31 261 PHE A N 1
ATOM 2045 C CA . PHE A 1 261 ? -3.5 -18.359 -8.141 1 98.31 261 PHE A CA 1
ATOM 2046 C C . PHE A 1 261 ? -3.197 -19.766 -8.625 1 98.31 261 PHE A C 1
ATOM 2048 O O . PHE A 1 261 ? -3.324 -20.719 -7.859 1 98.31 261 PHE A O 1
ATOM 2055 N N . ILE A 1 262 ? -2.77 -19.844 -9.875 1 98.75 262 ILE A N 1
ATOM 2056 C CA . ILE A 1 262 ? -2.521 -21.156 -10.484 1 98.75 262 ILE A CA 1
ATOM 2057 C C . ILE A 1 262 ? -1.068 -21.234 -10.953 1 98.75 262 ILE A C 1
ATOM 2059 O O . ILE A 1 262 ? -0.611 -20.406 -11.727 1 98.75 262 ILE A O 1
ATOM 2063 N N . VAL A 1 263 ? -0.393 -22.266 -10.445 1 98.88 263 VAL A N 1
ATOM 2064 C CA . VAL A 1 263 ? 1.001 -22.484 -10.812 1 98.88 263 VAL A CA 1
ATOM 2065 C C . VAL A 1 263 ? 1.097 -23.656 -11.789 1 98.88 263 VAL A C 1
ATOM 2067 O O . VAL A 1 263 ? 0.74 -24.797 -11.445 1 98.88 263 VAL A O 1
ATOM 2070 N N . TYR A 1 264 ? 1.584 -23.344 -12.953 1 98.88 264 TYR A N 1
ATOM 2071 C CA . TYR A 1 264 ? 1.838 -24.375 -13.961 1 98.88 264 TYR A CA 1
ATOM 2072 C C . TYR A 1 264 ? 3.311 -24.766 -13.977 1 98.88 264 TYR A C 1
ATOM 2074 O O . TYR A 1 264 ? 4.191 -23.906 -13.984 1 98.88 264 TYR A O 1
ATOM 2082 N N . ASN A 1 265 ? 3.553 -26.031 -13.914 1 98.81 265 ASN A N 1
ATOM 2083 C CA . ASN A 1 265 ? 4.895 -26.578 -14.062 1 98.81 265 ASN A CA 1
ATOM 2084 C C . ASN A 1 265 ? 4.996 -27.5 -15.281 1 98.81 265 ASN A C 1
ATOM 2086 O O . ASN A 1 265 ? 4.02 -28.141 -15.656 1 98.81 265 ASN A O 1
ATOM 2090 N N . SER A 1 266 ? 6.176 -27.469 -15.906 1 98.62 266 SER A N 1
ATOM 2091 C CA . SER A 1 266 ? 6.434 -28.406 -17 1 98.62 266 SER A CA 1
ATOM 2092 C C . SER A 1 266 ? 6.441 -29.844 -16.516 1 98.62 266 SER A C 1
ATOM 2094 O O . SER A 1 266 ? 6.965 -30.141 -15.43 1 98.62 266 SER A O 1
ATOM 2096 N N . VAL A 1 267 ? 5.863 -30.703 -17.344 1 98.31 267 VAL A N 1
ATOM 2097 C CA . VAL A 1 267 ? 5.887 -32.125 -17 1 98.31 267 VAL A CA 1
ATOM 2098 C C . VAL A 1 267 ? 7.328 -32.625 -16.906 1 98.31 267 VAL A C 1
ATOM 2100 O O . VAL A 1 267 ? 7.66 -33.438 -16.062 1 98.31 267 VAL A O 1
ATOM 2103 N N . SER A 1 268 ? 8.211 -32.125 -17.75 1 97.75 268 SER A N 1
ATOM 2104 C CA . SER A 1 268 ? 9.609 -32.531 -17.766 1 97.75 268 SER A CA 1
ATOM 2105 C C . SER A 1 268 ? 10.375 -31.906 -16.594 1 97.75 268 SER A C 1
ATOM 2107 O O . SER A 1 268 ? 11.562 -32.188 -16.406 1 97.75 268 SER A O 1
ATOM 2109 N N . ASN A 1 269 ? 9.719 -31.078 -15.805 1 98.12 269 ASN A N 1
ATOM 2110 C CA . ASN A 1 269 ? 10.312 -30.406 -14.641 1 98.12 269 ASN A CA 1
ATOM 2111 C C . ASN A 1 269 ? 9.672 -30.875 -13.344 1 98.12 269 ASN A C 1
ATOM 2113 O O . ASN A 1 269 ? 9.641 -30.125 -12.359 1 98.12 269 ASN A O 1
ATOM 2117 N N . ARG A 1 270 ? 9.156 -32.062 -13.328 1 97.56 270 ARG A N 1
ATOM 2118 C CA . ARG A 1 270 ? 8.469 -32.594 -12.156 1 97.56 270 ARG A CA 1
ATOM 2119 C C . ARG A 1 270 ? 9.375 -32.562 -10.93 1 97.56 270 ARG A C 1
ATOM 2121 O O . ARG A 1 270 ? 10.594 -32.594 -11.055 1 97.56 270 ARG A O 1
ATOM 2128 N N . LEU A 1 271 ? 8.781 -32.531 -9.773 1 97.94 271 LEU A N 1
ATOM 2129 C CA . LEU A 1 271 ? 9.508 -32.375 -8.516 1 97.94 271 LEU A CA 1
ATOM 2130 C C . LEU A 1 271 ? 10.352 -33.625 -8.227 1 97.94 271 LEU A C 1
ATOM 2132 O O . LEU A 1 271 ? 9.945 -34.75 -8.539 1 97.94 271 LEU A O 1
ATOM 2136 N N . VAL A 1 272 ? 11.461 -33.406 -7.688 1 97 272 VAL A N 1
ATOM 2137 C CA . VAL A 1 272 ? 12.328 -34.469 -7.145 1 97 272 VAL A CA 1
ATOM 2138 C C . VAL A 1 272 ? 12.508 -34.25 -5.641 1 97 272 VAL A C 1
ATOM 2140 O O . VAL A 1 272 ? 11.672 -33.625 -4.996 1 97 272 VAL A O 1
ATOM 2143 N N . GLU A 1 273 ? 13.453 -34.906 -5.094 1 96.12 273 GLU A N 1
ATOM 2144 C CA . GLU A 1 273 ? 13.727 -34.688 -3.68 1 96.12 273 GLU A CA 1
ATOM 2145 C C . GLU A 1 273 ? 14.086 -33.219 -3.426 1 96.12 273 GLU A C 1
ATOM 2147 O O . GLU A 1 273 ? 14.828 -32.625 -4.203 1 96.12 273 GLU A O 1
ATOM 2152 N N . PRO A 1 274 ? 13.523 -32.656 -2.359 1 95.81 274 PRO A N 1
ATOM 2153 C CA . PRO A 1 274 ? 13.852 -31.281 -2.051 1 95.81 274 PRO A CA 1
ATOM 2154 C C . PRO A 1 274 ? 15.352 -31.031 -1.973 1 95.81 274 PRO A C 1
ATOM 2156 O O . PRO A 1 274 ? 16.094 -31.844 -1.415 1 95.81 274 PRO A O 1
ATOM 2159 N N . PHE A 1 275 ? 15.797 -29.953 -2.506 1 95.31 275 PHE A N 1
ATOM 2160 C CA . PHE A 1 275 ? 17.219 -29.641 -2.541 1 95.31 275 PHE A CA 1
ATOM 2161 C C . PHE A 1 275 ? 17.688 -29.109 -1.19 1 95.31 275 PHE A C 1
ATOM 2163 O O . PHE A 1 275 ? 18.891 -29.078 -0.919 1 95.31 275 PHE A O 1
ATOM 2170 N N . GLY A 1 276 ? 16.766 -28.734 -0.351 1 89.62 276 GLY A N 1
ATOM 2171 C CA . GLY A 1 276 ? 17.109 -28.25 0.98 1 89.62 276 GLY A CA 1
ATOM 2172 C C . GLY A 1 276 ? 17.391 -29.375 1.962 1 89.62 276 GLY A C 1
ATOM 2173 O O . GLY A 1 276 ? 17.812 -29.125 3.09 1 89.62 276 GLY A O 1
ATOM 2174 N N . GLY A 1 277 ? 17.125 -30.578 1.61 1 88.19 277 GLY A N 1
ATOM 2175 C CA . GLY A 1 277 ? 17.453 -31.734 2.434 1 88.19 277 GLY A CA 1
ATOM 2176 C C . GLY A 1 277 ? 16.391 -32.062 3.447 1 88.19 277 GLY A C 1
ATOM 2177 O O . GLY A 1 277 ? 16.609 -32.875 4.355 1 88.19 277 GLY A O 1
ATOM 2178 N N . ARG A 1 278 ? 15.25 -31.453 3.312 1 88.12 278 ARG A N 1
ATOM 2179 C CA . ARG A 1 278 ? 14.156 -31.719 4.238 1 88.12 278 ARG A CA 1
ATOM 2180 C C . ARG A 1 278 ? 13.008 -32.438 3.537 1 88.12 278 ARG A C 1
ATOM 2182 O O . ARG A 1 278 ? 13.039 -32.625 2.318 1 88.12 278 ARG A O 1
ATOM 2189 N N . ALA A 1 279 ? 12.078 -32.906 4.406 1 92.25 279 ALA A N 1
ATOM 2190 C CA . ALA A 1 279 ? 10.898 -33.562 3.842 1 92.25 279 ALA A CA 1
ATOM 2191 C C . ALA A 1 279 ? 10.102 -32.562 2.98 1 92.25 279 ALA A C 1
ATOM 2193 O O . ALA A 1 279 ? 9.984 -31.391 3.314 1 92.25 279 ALA A O 1
ATOM 2194 N N . PRO A 1 280 ? 9.641 -33.094 1.909 1 93.06 280 PRO A N 1
ATOM 2195 C CA . PRO A 1 280 ? 8.859 -32.219 1.039 1 93.06 280 PRO A CA 1
ATOM 2196 C C . PRO A 1 280 ? 7.586 -31.703 1.711 1 93.06 280 PRO A C 1
ATOM 2198 O O . PRO A 1 280 ? 7.043 -32.344 2.6 1 93.06 280 PRO A O 1
ATOM 2201 N N . ARG A 1 281 ? 7.133 -30.547 1.315 1 92.81 281 ARG A N 1
ATOM 2202 C CA . ARG A 1 281 ? 5.844 -30.047 1.776 1 92.81 281 ARG A CA 1
ATOM 2203 C C . ARG A 1 281 ? 4.703 -30.953 1.317 1 92.81 281 ARG A C 1
ATOM 2205 O O . ARG A 1 281 ? 4.875 -31.75 0.397 1 92.81 281 ARG A O 1
ATOM 2212 N N . PRO A 1 282 ? 3.582 -30.891 1.93 1 93.88 282 PRO A N 1
ATOM 2213 C CA . PRO A 1 282 ? 2.479 -31.797 1.629 1 93.88 282 PRO A CA 1
ATOM 2214 C C . PRO A 1 282 ? 1.989 -31.672 0.187 1 93.88 282 PRO A C 1
ATOM 2216 O O . PRO A 1 282 ? 2.201 -30.641 -0.456 1 93.88 282 PRO A O 1
ATOM 2219 N N . GLU A 1 283 ? 1.298 -32.656 -0.295 1 94.56 283 GLU A N 1
ATOM 2220 C CA . GLU A 1 283 ? 0.802 -32.781 -1.662 1 94.56 283 GLU A CA 1
ATOM 2221 C C . GLU A 1 283 ? -0.13 -31.641 -2.016 1 94.56 283 GLU A C 1
ATOM 2223 O O . GLU A 1 283 ? -0.153 -31.172 -3.16 1 94.56 283 GLU A O 1
ATOM 2228 N N . PHE A 1 284 ? -0.873 -31.094 -1.033 1 92.88 284 PHE A N 1
ATOM 2229 C CA . PHE A 1 284 ? -1.85 -30.047 -1.327 1 92.88 284 PHE A CA 1
ATOM 2230 C C . PHE A 1 284 ? -1.161 -28.703 -1.533 1 92.88 284 PHE A C 1
ATOM 2232 O O . PHE A 1 284 ? -1.772 -27.766 -2.033 1 92.88 284 PHE A O 1
ATOM 2239 N N . ILE A 1 285 ? 0.107 -28.641 -1.218 1 94.94 285 ILE A N 1
ATOM 2240 C CA . ILE A 1 285 ? 0.896 -27.422 -1.404 1 94.94 285 ILE A CA 1
ATOM 2241 C C . ILE A 1 285 ? 1.721 -27.531 -2.684 1 94.94 285 ILE A C 1
ATOM 2243 O O . ILE A 1 285 ? 1.858 -26.562 -3.43 1 94.94 285 ILE A O 1
ATOM 2247 N N . ALA A 1 286 ? 2.271 -28.688 -2.904 1 96.5 286 ALA A N 1
ATOM 2248 C CA . ALA A 1 286 ? 3.125 -28.953 -4.062 1 96.5 286 ALA A CA 1
ATOM 2249 C C . ALA A 1 286 ? 2.861 -30.344 -4.641 1 96.5 286 ALA A C 1
ATOM 2251 O O . ALA A 1 286 ? 3.172 -31.344 -4.012 1 96.5 286 ALA A O 1
ATOM 2252 N N . THR A 1 287 ? 2.412 -30.297 -5.82 1 96.81 287 THR A N 1
ATOM 2253 C CA . THR A 1 287 ? 2.055 -31.562 -6.461 1 96.81 287 THR A CA 1
ATOM 2254 C C . THR A 1 287 ? 3.303 -32.344 -6.855 1 96.81 287 THR A C 1
ATOM 2256 O O . THR A 1 287 ? 4.109 -31.875 -7.656 1 96.81 287 THR A O 1
ATOM 2259 N N . ARG A 1 288 ? 3.391 -33.5 -6.242 1 94.62 288 ARG A N 1
ATOM 2260 C CA . ARG A 1 288 ? 4.566 -34.312 -6.496 1 94.62 288 ARG A CA 1
ATOM 2261 C C . ARG A 1 288 ? 4.184 -35.625 -7.211 1 94.62 288 ARG A C 1
ATOM 2263 O O . ARG A 1 288 ? 4.91 -36.094 -8.086 1 94.62 288 ARG A O 1
ATOM 2270 N N . GLU A 1 289 ? 3.068 -36.125 -6.801 1 89.62 289 GLU A N 1
ATOM 2271 C CA . GLU A 1 289 ? 2.664 -37.438 -7.316 1 89.62 289 GLU A CA 1
ATOM 2272 C C . GLU A 1 289 ? 1.263 -37.375 -7.914 1 89.62 289 GLU A C 1
ATOM 2274 O O . GLU A 1 289 ? 0.477 -36.5 -7.594 1 89.62 289 GLU A O 1
ATOM 2279 N N . GLY A 1 290 ? 1.036 -38.344 -8.75 1 82.31 290 GLY A N 1
ATOM 2280 C CA . GLY A 1 290 ? -0.324 -38.594 -9.195 1 82.31 290 GLY A CA 1
ATOM 2281 C C . GLY A 1 290 ? -0.873 -37.5 -10.102 1 82.31 290 GLY A C 1
ATOM 2282 O O . GLY A 1 290 ? -2.049 -37.156 -10.008 1 82.31 290 GLY A O 1
ATOM 2283 N N . PHE A 1 291 ? 0.021 -36.844 -10.836 1 87.69 291 PHE A N 1
ATOM 2284 C CA . PHE A 1 291 ? -0.554 -35.875 -11.75 1 87.69 291 PHE A CA 1
ATOM 2285 C C . PHE A 1 291 ? -0.469 -36.375 -13.195 1 87.69 291 PHE A C 1
ATOM 2287 O O . PHE A 1 291 ? 0.343 -37.25 -13.508 1 87.69 291 PHE A O 1
ATOM 2294 N N . GLU A 1 292 ? -1.396 -35.906 -14.008 1 92.44 292 GLU A N 1
ATOM 2295 C CA . GLU A 1 292 ? -1.368 -36.062 -15.461 1 92.44 292 GLU A CA 1
ATOM 2296 C C . GLU A 1 292 ? -1.274 -34.688 -16.141 1 92.44 292 GLU A C 1
ATOM 2298 O O . GLU A 1 292 ? -1.729 -33.688 -15.586 1 92.44 292 GLU A O 1
ATOM 2303 N N . PRO A 1 293 ? -0.6 -34.688 -17.297 1 97.06 293 PRO A N 1
ATOM 2304 C CA . PRO A 1 293 ? -0.642 -33.438 -18.031 1 97.06 293 PRO A CA 1
ATOM 2305 C C . PRO A 1 293 ? -2.061 -32.875 -18.203 1 97.06 293 PRO A C 1
ATOM 2307 O O . PRO A 1 293 ? -3.002 -33.656 -18.406 1 97.06 293 PRO A O 1
ATOM 2310 N N . LEU A 1 294 ? -2.176 -31.609 -18.125 1 97.5 294 LEU A N 1
ATOM 2311 C CA . LEU A 1 294 ? -3.488 -30.969 -18.188 1 97.5 294 LEU A CA 1
ATOM 2312 C C . LEU A 1 294 ? -4.09 -31.125 -19.578 1 97.5 294 LEU A C 1
ATOM 2314 O O . LEU A 1 294 ? -3.381 -31 -20.578 1 97.5 294 LEU A O 1
ATOM 2318 N N . THR A 1 295 ? -5.332 -31.438 -19.594 1 96.81 295 THR A N 1
ATOM 2319 C CA . THR A 1 295 ? -6.105 -31.297 -20.828 1 96.81 295 THR A CA 1
ATOM 2320 C C . THR A 1 295 ? -6.785 -29.922 -20.875 1 96.81 295 THR A C 1
ATOM 2322 O O . THR A 1 295 ? -7.625 -29.609 -20.031 1 96.81 295 THR A O 1
ATOM 2325 N N . ALA A 1 296 ? -6.41 -29.125 -21.859 1 97 296 ALA A N 1
ATOM 2326 C CA . ALA A 1 296 ? -7.004 -27.797 -21.984 1 97 296 ALA A CA 1
ATOM 2327 C C . ALA A 1 296 ? -8.492 -27.891 -22.297 1 97 296 ALA A C 1
ATOM 2329 O O . ALA A 1 296 ? -8.914 -28.703 -23.125 1 97 296 ALA A O 1
ATOM 2330 N N . MET A 1 297 ? -9.266 -27.109 -21.594 1 96.12 297 MET A N 1
ATOM 2331 C CA . MET A 1 297 ? -10.719 -27.125 -21.781 1 96.12 297 MET A CA 1
ATOM 2332 C C . MET A 1 297 ? -11.227 -25.781 -22.281 1 96.12 297 MET A C 1
ATOM 2334 O O . MET A 1 297 ? -10.922 -24.734 -21.688 1 96.12 297 MET A O 1
ATOM 2338 N N . GLY A 1 298 ? -11.961 -25.812 -23.344 1 94.25 298 GLY A N 1
ATOM 2339 C CA . GLY A 1 298 ? -12.57 -24.609 -23.875 1 94.25 298 GLY A CA 1
ATOM 2340 C C . GLY A 1 298 ? -13.977 -24.375 -23.344 1 94.25 298 GLY A C 1
ATOM 2341 O O . GLY A 1 298 ? -14.5 -25.172 -22.562 1 94.25 298 GLY A O 1
ATOM 2342 N N . GLY A 1 299 ? -14.484 -23.172 -23.719 1 91.56 299 GLY A N 1
ATOM 2343 C CA . GLY A 1 299 ? -15.859 -22.859 -23.328 1 91.56 299 GLY A CA 1
ATOM 2344 C C . GLY A 1 299 ? -15.953 -21.766 -22.297 1 91.56 299 GLY A C 1
ATOM 2345 O O . GLY A 1 299 ? -14.953 -21.391 -21.672 1 91.56 299 GLY A O 1
ATOM 2346 N N . ASP A 1 300 ? -17.156 -21.297 -22.141 1 93.69 300 ASP A N 1
ATOM 2347 C CA . ASP A 1 300 ? -17.484 -20.219 -21.219 1 93.69 300 ASP A CA 1
ATOM 2348 C C . ASP A 1 300 ? -17.672 -20.75 -19.797 1 93.69 300 ASP A C 1
ATOM 2350 O O . ASP A 1 300 ? -18.422 -21.703 -19.578 1 93.69 300 ASP A O 1
ATOM 2354 N N . LEU A 1 301 ? -16.891 -20.234 -18.859 1 93.75 301 LEU A N 1
ATOM 2355 C CA . LEU A 1 301 ? -16.984 -20.688 -17.484 1 93.75 301 LEU A CA 1
ATOM 2356 C C . LEU A 1 301 ? -18.375 -20.453 -16.922 1 93.75 301 LEU A C 1
ATOM 2358 O O . LEU A 1 301 ? -18.781 -21.078 -15.938 1 93.75 301 LEU A O 1
ATOM 2362 N N . ALA A 1 302 ? -19.094 -19.469 -17.531 1 89 302 ALA A N 1
ATOM 2363 C CA . ALA A 1 302 ? -20.422 -19.141 -17.047 1 89 302 ALA A CA 1
ATOM 2364 C C . ALA A 1 302 ? -21.453 -20.172 -17.5 1 89 302 ALA A C 1
ATOM 2366 O O . ALA A 1 302 ? -22.547 -20.266 -16.953 1 89 302 ALA A O 1
ATOM 2367 N N . GLU A 1 303 ? -21.219 -20.797 -18.609 1 76.25 303 GLU A N 1
ATOM 2368 C CA . GLU A 1 303 ? -22.156 -21.766 -19.172 1 76.25 303 GLU A CA 1
ATOM 2369 C C . GLU A 1 303 ? -21.984 -23.141 -18.531 1 76.25 303 GLU A C 1
ATOM 2371 O O . GLU A 1 303 ? -22.922 -23.938 -18.5 1 76.25 303 GLU A O 1
ATOM 2376 N N . GLY A 1 304 ? -20.844 -23.562 -18.156 1 59.12 304 GLY A N 1
ATOM 2377 C CA . GLY A 1 304 ? -20.609 -24.922 -17.703 1 59.12 304 GLY A CA 1
ATOM 2378 C C . GLY A 1 304 ? -21.375 -25.266 -16.438 1 59.12 304 GLY A C 1
ATOM 2379 O O . GLY A 1 304 ? -21.25 -26.375 -15.914 1 59.12 304 GLY A O 1
ATOM 2380 N N . ARG A 1 305 ? -21.844 -24.391 -15.625 1 49.03 305 ARG A N 1
ATOM 2381 C CA . ARG A 1 305 ? -22.656 -24.844 -14.508 1 49.03 305 ARG A CA 1
ATOM 2382 C C . ARG A 1 305 ? -23.906 -25.578 -15 1 49.03 305 ARG A C 1
ATOM 2384 O O . ARG A 1 305 ? -24.672 -26.125 -14.195 1 49.03 305 ARG A O 1
ATOM 2391 N N . ALA A 1 306 ? -24.391 -25.391 -16.109 1 37.31 306 ALA A N 1
ATOM 2392 C CA . ALA A 1 306 ? -25.656 -26.047 -16.438 1 37.31 306 ALA A CA 1
ATOM 2393 C C . ALA A 1 306 ? -25.453 -27.531 -16.703 1 37.31 306 ALA A C 1
ATOM 2395 O O . ALA A 1 306 ? -26.406 -28.25 -16.969 1 37.31 306 ALA A O 1
ATOM 2396 N N . ALA A 1 307 ? -24.266 -28.047 -16.812 1 31.92 307 ALA A N 1
ATOM 2397 C CA . ALA A 1 307 ? -24.375 -29.5 -16.938 1 31.92 307 ALA A CA 1
ATOM 2398 C C . ALA A 1 307 ? -24.422 -30.172 -15.57 1 31.92 307 ALA A C 1
ATOM 2400 O O . ALA A 1 307 ? -23.75 -29.719 -14.633 1 31.92 307 ALA A O 1
ATOM 2401 N N . MET B 1 1 ? -19.547 28.016 28.406 1 60.34 1 MET B N 1
ATOM 2402 C CA . MET B 1 1 ? -18.984 26.828 27.781 1 60.34 1 MET B CA 1
ATOM 2403 C C . MET B 1 1 ? -19.219 26.844 26.281 1 60.34 1 MET B C 1
ATOM 2405 O O . MET B 1 1 ? -20.297 27.203 25.812 1 60.34 1 MET B O 1
ATOM 2409 N N . THR B 1 2 ? -18.078 26.797 25.422 1 76.31 2 THR B N 1
ATOM 2410 C CA . THR B 1 2 ? -18.203 26.797 23.969 1 76.31 2 THR B CA 1
ATOM 2411 C C . THR B 1 2 ? -19.078 25.625 23.516 1 76.31 2 THR B C 1
ATOM 2413 O O . THR B 1 2 ? -18.891 24.484 23.984 1 76.31 2 THR B O 1
ATOM 2416 N N . GLU B 1 3 ? -20.062 25.938 22.766 1 90.31 3 GLU B N 1
ATOM 2417 C CA . GLU B 1 3 ? -20.953 24.906 22.219 1 90.31 3 GLU B CA 1
ATOM 2418 C C . GLU B 1 3 ? -20.188 23.922 21.359 1 90.31 3 GLU B C 1
ATOM 2420 O O . GLU B 1 3 ? -19.312 24.312 20.578 1 90.31 3 GLU B O 1
ATOM 2425 N N . ASP B 1 4 ? -20.422 22.719 21.688 1 95.31 4 ASP B N 1
ATOM 2426 C CA . ASP B 1 4 ? -19.812 21.672 20.875 1 95.31 4 ASP B CA 1
ATOM 2427 C C . ASP B 1 4 ? -20.609 21.469 19.594 1 95.31 4 ASP B C 1
ATOM 2429 O O . ASP B 1 4 ? -21.625 20.766 19.594 1 95.31 4 ASP B O 1
ATOM 2433 N N . LEU B 1 5 ? -20.109 21.938 18.516 1 96.31 5 LEU B N 1
ATOM 2434 C CA . LEU B 1 5 ? -20.812 21.875 17.25 1 96.31 5 LEU B CA 1
ATOM 2435 C C . LEU B 1 5 ? -20.516 20.562 16.516 1 96.31 5 LEU B C 1
ATOM 2437 O O . LEU B 1 5 ? -21.188 20.219 15.547 1 96.31 5 LEU B O 1
ATOM 2441 N N . TYR B 1 6 ? -19.531 19.812 17 1 96.38 6 TYR B N 1
ATOM 2442 C CA . TYR B 1 6 ? -19.109 18.562 16.375 1 96.38 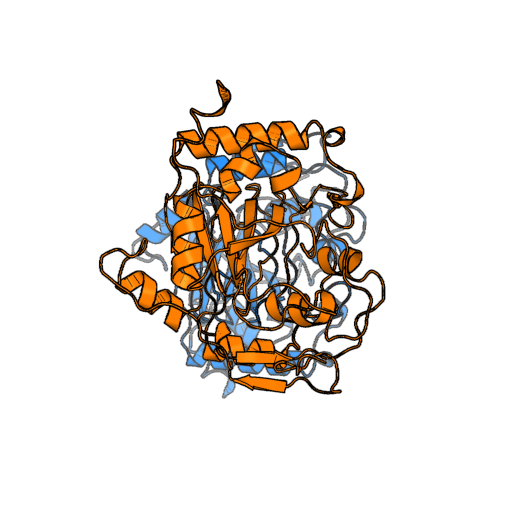6 TYR B CA 1
ATOM 2443 C C . TYR B 1 6 ? -18.906 17.469 17.406 1 96.38 6 TYR B C 1
ATOM 2445 O O . TYR B 1 6 ? -17.812 16.938 17.562 1 96.38 6 TYR B O 1
ATOM 2453 N N . PRO B 1 7 ? -19.953 17.062 18.031 1 94.12 7 PRO B N 1
ATOM 2454 C CA . PRO B 1 7 ? -19.781 16.062 19.094 1 94.12 7 PRO B CA 1
ATOM 2455 C C . PRO B 1 7 ? -19.281 14.727 18.562 1 94.12 7 PRO B C 1
ATOM 2457 O O . PRO B 1 7 ? -19.672 14.305 17.469 1 94.12 7 PRO B O 1
ATOM 2460 N N . SER B 1 8 ? -18.406 14.133 19.297 1 91.88 8 SER B N 1
ATOM 2461 C CA . SER B 1 8 ? -17.875 12.812 19 1 91.88 8 SER B CA 1
ATOM 2462 C C . SER B 1 8 ? -17.594 12.023 20.281 1 91.88 8 SER B C 1
ATOM 2464 O O . SER B 1 8 ? -17.453 12.602 21.359 1 91.88 8 SER B O 1
ATOM 2466 N N . ARG B 1 9 ? -17.609 10.75 20.125 1 89.06 9 ARG B N 1
ATOM 2467 C CA . ARG B 1 9 ? -17.281 9.797 21.188 1 89.06 9 ARG B CA 1
ATOM 2468 C C . ARG B 1 9 ? -18.297 9.875 22.328 1 89.06 9 ARG B C 1
ATOM 2470 O O . ARG B 1 9 ? -17.938 9.664 23.484 1 89.06 9 ARG B O 1
ATOM 2477 N N . VAL B 1 10 ? -19.422 10.289 22.047 1 82.44 10 VAL B N 1
ATOM 2478 C CA . VAL B 1 10 ? -20.453 10.453 23.062 1 82.44 10 VAL B CA 1
ATOM 2479 C C . VAL B 1 10 ? -21.547 9.414 22.844 1 82.44 10 VAL B C 1
ATOM 2481 O O . VAL B 1 10 ? -22.125 8.891 23.812 1 82.44 10 VAL B O 1
ATOM 2484 N N . ALA B 1 11 ? -21.781 9.109 21.641 1 80.19 11 ALA B N 1
ATOM 2485 C CA . ALA B 1 11 ? -22.859 8.188 21.297 1 80.19 11 ALA B CA 1
ATOM 2486 C C . ALA B 1 11 ? -22.344 6.766 21.125 1 80.19 11 ALA B C 1
ATOM 2488 O O . ALA B 1 11 ? -21.141 6.555 20.969 1 80.19 11 ALA B O 1
ATOM 2489 N N . SER B 1 12 ? -23.266 5.797 21.188 1 79.88 12 SER B N 1
ATOM 2490 C CA . SER B 1 12 ? -22.922 4.387 21.031 1 79.88 12 SER B CA 1
ATOM 2491 C C . SER B 1 12 ? -22.797 4.012 19.562 1 79.88 12 SER B C 1
ATOM 2493 O O . SER B 1 12 ? -22.312 2.93 19.219 1 79.88 12 SER B O 1
ATOM 2495 N N . LYS B 1 13 ? -23.297 4.953 18.781 1 82.94 13 LYS B N 1
ATOM 2496 C CA . LYS B 1 13 ? -23.188 4.715 17.344 1 82.94 13 LYS B CA 1
ATOM 2497 C C . LYS B 1 13 ? -22.531 5.898 16.641 1 82.94 13 LYS B C 1
ATOM 2499 O O . LYS B 1 13 ? -22.734 7.051 17.031 1 82.94 13 LYS B O 1
ATOM 2504 N N . PRO B 1 14 ? -21.781 5.598 15.633 1 87.94 14 PRO B N 1
ATOM 2505 C CA . PRO B 1 14 ? -21.25 6.707 14.844 1 87.94 14 PRO B CA 1
ATOM 2506 C C . PRO B 1 14 ? -22.344 7.539 14.18 1 87.94 14 PRO B C 1
ATOM 2508 O O . PRO B 1 14 ? -23.453 7.047 13.969 1 87.94 14 PRO B O 1
ATOM 2511 N N . ALA B 1 15 ? -22.031 8.719 13.922 1 89.62 15 ALA B N 1
ATOM 2512 C CA . ALA B 1 15 ? -22.984 9.602 13.258 1 89.62 15 ALA B CA 1
ATOM 2513 C C . ALA B 1 15 ? -22.297 10.453 12.195 1 89.62 15 ALA B C 1
ATOM 2515 O O . ALA B 1 15 ? -21.125 10.828 12.344 1 89.62 15 ALA B O 1
ATOM 2516 N N . TRP B 1 16 ? -23.047 10.648 11.148 1 93.75 16 TRP B N 1
ATOM 2517 C CA . TRP B 1 16 ? -22.609 11.562 10.094 1 93.75 16 TRP B CA 1
ATOM 2518 C C . TRP B 1 16 ? -23.312 12.914 10.219 1 93.75 16 TRP B C 1
ATOM 2520 O O . TRP B 1 16 ? -24.547 12.969 10.391 1 93.75 16 TRP B O 1
ATOM 2530 N N . GLN B 1 17 ? -22.609 13.891 10.273 1 95.44 17 GLN B N 1
ATOM 2531 C CA . GLN B 1 17 ? -23.172 15.234 10.258 1 95.44 17 GLN B CA 1
ATOM 2532 C C . GLN B 1 17 ? -22.516 16.094 9.18 1 95.44 17 GLN B C 1
ATOM 2534 O O . GLN B 1 17 ? -21.297 16.016 8.969 1 95.44 17 GLN B O 1
ATOM 2539 N N . PRO B 1 18 ? -23.359 16.859 8.469 1 97.19 18 PRO B N 1
ATOM 2540 C CA . PRO B 1 18 ? -22.766 17.781 7.508 1 97.19 18 PRO B CA 1
ATOM 2541 C C . PRO B 1 18 ? -21.859 18.812 8.172 1 97.19 18 PRO B C 1
ATOM 2543 O O . PRO B 1 18 ? -22.156 19.297 9.273 1 97.19 18 PRO B O 1
ATOM 2546 N N . ARG B 1 19 ? -20.766 19.062 7.523 1 98.06 19 ARG B N 1
ATOM 2547 C CA . ARG B 1 19 ? -19.875 20.109 7.977 1 98.06 19 ARG B CA 1
ATOM 2548 C C . ARG B 1 19 ? -20.625 21.438 8.117 1 98.06 19 ARG B C 1
ATOM 2550 O O . ARG B 1 19 ? -21.453 21.781 7.27 1 98.06 19 ARG B O 1
ATOM 2557 N N . ILE B 1 20 ? -20.266 22.156 9.172 1 97.88 20 ILE B N 1
ATOM 2558 C CA . ILE B 1 20 ? -20.906 23.438 9.453 1 97.88 20 ILE B CA 1
ATOM 2559 C C . ILE B 1 20 ? -20.031 24.562 8.93 1 97.88 20 ILE B C 1
ATOM 2561 O O . ILE B 1 20 ? -20.531 25.531 8.336 1 97.88 20 ILE B O 1
ATOM 2565 N N . ASP B 1 21 ? -18.797 24.5 9.039 1 98.44 21 ASP B N 1
ATOM 2566 C CA . ASP B 1 21 ? -17.844 25.562 8.719 1 98.44 21 ASP B CA 1
ATOM 2567 C C . ASP B 1 21 ? -17.516 25.578 7.227 1 98.44 21 ASP B C 1
ATOM 2569 O O . ASP B 1 21 ? -17.594 24.547 6.559 1 98.44 21 ASP B O 1
ATOM 2573 N N . PRO B 1 22 ? -17.156 26.75 6.691 1 98.12 22 PRO B N 1
ATOM 2574 C CA . PRO B 1 22 ? -16.625 26.75 5.328 1 98.12 22 PRO B CA 1
ATOM 2575 C C . PRO B 1 22 ? -15.367 25.906 5.184 1 98.12 22 PRO B C 1
ATOM 2577 O O . PRO B 1 22 ? -14.617 25.734 6.148 1 98.12 22 PRO B O 1
ATOM 2580 N N . VAL B 1 23 ? -15.219 25.344 3.971 1 98.44 23 VAL B N 1
ATOM 2581 C CA . VAL B 1 23 ? -13.953 24.688 3.688 1 98.44 23 VAL B CA 1
ATOM 2582 C C . VAL B 1 23 ? -12.867 25.719 3.434 1 98.44 23 VAL B C 1
ATOM 2584 O O . VAL B 1 23 ? -11.867 25.766 4.152 1 98.44 23 VAL B O 1
ATOM 2587 N N . ALA B 1 24 ? -13.078 26.531 2.451 1 98.31 24 ALA B N 1
ATOM 2588 C CA . ALA B 1 24 ? -12.258 27.734 2.279 1 98.31 24 ALA B CA 1
ATOM 2589 C C . ALA B 1 24 ? -12.93 28.953 2.914 1 98.31 24 ALA B C 1
ATOM 2591 O O . ALA B 1 24 ? -14.094 29.234 2.646 1 98.31 24 ALA B O 1
ATOM 2592 N N . HIS B 1 25 ? -12.172 29.656 3.707 1 98.06 25 HIS B N 1
ATOM 2593 C CA . HIS B 1 25 ? -12.75 30.734 4.496 1 98.06 25 HIS B CA 1
ATOM 2594 C C . HIS B 1 25 ? -12.609 32.062 3.779 1 98.06 25 HIS B C 1
ATOM 2596 O O . HIS B 1 25 ? -13.195 33.062 4.207 1 98.06 25 HIS B O 1
ATOM 2602 N N . SER B 1 26 ? -11.867 32.062 2.701 1 97.19 26 SER B N 1
ATOM 2603 C CA . SER B 1 26 ? -11.75 33.281 1.885 1 97.19 26 SER B CA 1
ATOM 2604 C C . SER B 1 26 ? -12.344 33.062 0.497 1 97.19 26 SER B C 1
ATOM 2606 O O . SER B 1 26 ? -12.398 31.922 0.005 1 97.19 26 SER B O 1
ATOM 2608 N N . ARG B 1 27 ? -12.711 34.156 -0.083 1 97.12 27 ARG B N 1
ATOM 2609 C CA . ARG B 1 27 ? -13.008 34.125 -1.511 1 97.12 27 ARG B CA 1
ATOM 2610 C C . ARG B 1 27 ? -11.734 34.25 -2.34 1 97.12 27 ARG B C 1
ATOM 2612 O O . ARG B 1 27 ? -10.773 34.906 -1.929 1 97.12 27 ARG B O 1
ATOM 2619 N N . TRP B 1 28 ? -11.789 33.562 -3.41 1 97.81 28 TRP B N 1
ATOM 2620 C CA . TRP B 1 28 ? -10.633 33.656 -4.289 1 97.81 28 TRP B CA 1
ATOM 2621 C C . TRP B 1 28 ? -10.539 35.031 -4.949 1 97.81 28 TRP B C 1
ATOM 2623 O O . TRP B 1 28 ? -11.562 35.594 -5.363 1 97.81 28 TRP B O 1
ATOM 2633 N N . THR B 1 29 ? -9.414 35.625 -5.016 1 97.31 29 THR B N 1
ATOM 2634 C CA . THR B 1 29 ? -9.078 36.844 -5.777 1 97.31 29 THR B CA 1
ATOM 2635 C C . THR B 1 29 ? -7.812 36.625 -6.598 1 97.31 29 THR B C 1
ATOM 2637 O O . THR B 1 29 ? -7.043 35.688 -6.332 1 97.31 29 THR B O 1
ATOM 2640 N N . PRO B 1 30 ? -7.566 37.375 -7.613 1 97.06 30 PRO B N 1
ATOM 2641 C CA . PRO B 1 30 ? -6.359 37.219 -8.43 1 97.06 30 PRO B CA 1
ATOM 2642 C C . PRO B 1 30 ? -5.074 37.312 -7.613 1 97.06 30 PRO B C 1
ATOM 2644 O O . PRO B 1 30 ? -4.016 36.875 -8.062 1 97.06 30 PRO B O 1
ATOM 2647 N N . GLU B 1 31 ? -5.121 37.875 -6.414 1 96.06 31 GLU B N 1
ATOM 2648 C CA . GLU B 1 31 ? -3.951 38.062 -5.559 1 96.06 31 GLU B CA 1
ATOM 2649 C C . GLU B 1 31 ? -3.725 36.812 -4.684 1 96.06 31 GLU B C 1
ATOM 2651 O O . GLU B 1 31 ? -2.734 36.75 -3.953 1 96.06 31 GLU B O 1
ATOM 2656 N N . ALA B 1 32 ? -4.621 35.875 -4.773 1 97.5 32 ALA B N 1
ATOM 2657 C CA . ALA B 1 32 ? -4.496 34.656 -3.969 1 97.5 32 ALA B CA 1
ATOM 2658 C C . ALA B 1 32 ? -3.215 33.906 -4.305 1 97.5 32 ALA B C 1
ATOM 2660 O O . ALA B 1 32 ? -2.76 33.938 -5.453 1 97.5 32 ALA B O 1
ATOM 2661 N N . PRO B 1 33 ? -2.67 33.25 -3.365 1 97.69 33 PRO B N 1
ATOM 2662 C CA . PRO B 1 33 ? -1.411 32.531 -3.578 1 97.69 33 PRO B CA 1
ATOM 2663 C C . PRO B 1 33 ? -1.604 31.203 -4.324 1 97.69 33 PRO B C 1
ATOM 2665 O O . PRO B 1 33 ? -0.633 30.484 -4.57 1 97.69 33 PRO B O 1
ATOM 2668 N N . ILE B 1 34 ? -2.836 30.812 -4.672 1 97.94 34 ILE B N 1
ATOM 2669 C CA . ILE B 1 34 ? -3.158 29.641 -5.488 1 97.94 34 ILE B CA 1
ATOM 2670 C C . ILE B 1 34 ? -4.09 30.047 -6.629 1 97.94 34 ILE B C 1
ATOM 2672 O O . ILE B 1 34 ? -4.742 31.094 -6.562 1 97.94 34 ILE B O 1
ATOM 2676 N N . SER B 1 35 ? -4.125 29.25 -7.703 1 98.25 35 SER B N 1
ATOM 2677 C CA . SER B 1 35 ? -4.977 29.562 -8.844 1 98.25 35 SER B CA 1
ATOM 2678 C C . SER B 1 35 ? -6.453 29.406 -8.484 1 98.25 35 SER B C 1
ATOM 2680 O O . SER B 1 35 ? -6.793 28.812 -7.457 1 98.25 35 SER B O 1
ATOM 2682 N N . ALA B 1 36 ? -7.305 30 -9.281 1 98.38 36 ALA B N 1
ATOM 2683 C CA . ALA B 1 36 ? -8.742 29.844 -9.109 1 98.38 36 ALA B CA 1
ATOM 2684 C C . ALA B 1 36 ? -9.141 28.359 -9.133 1 98.38 36 ALA B C 1
ATOM 2686 O O . ALA B 1 36 ? -10 27.938 -8.359 1 98.38 36 ALA B O 1
ATOM 2687 N N . GLU B 1 37 ? -8.523 27.688 -10.086 1 98.25 37 GLU B N 1
ATOM 2688 C CA . GLU B 1 37 ? -8.797 26.266 -10.219 1 98.25 37 GLU B CA 1
ATOM 2689 C C . GLU B 1 37 ? -8.406 25.516 -8.945 1 98.25 37 GLU B C 1
ATOM 2691 O O . GLU B 1 37 ? -9.141 24.641 -8.484 1 98.25 37 GLU B O 1
ATOM 2696 N N . GLN B 1 38 ? -7.309 25.828 -8.398 1 98.31 38 GLN B N 1
ATOM 2697 C CA . GLN B 1 38 ? -6.84 25.188 -7.172 1 98.31 38 GLN B CA 1
ATOM 2698 C C . GLN B 1 38 ? -7.77 25.5 -6 1 98.31 38 GLN B C 1
ATOM 2700 O O . GLN B 1 38 ? -8.055 24.625 -5.18 1 98.31 38 GLN B O 1
ATOM 2705 N N . HIS B 1 39 ? -8.18 26.766 -5.949 1 98.56 39 HIS B N 1
ATOM 2706 C CA . HIS B 1 39 ? -9.109 27.172 -4.898 1 98.56 39 HIS B CA 1
ATOM 2707 C C . HIS B 1 39 ? -10.398 26.359 -4.965 1 98.56 39 HIS B C 1
ATOM 2709 O O . HIS B 1 39 ? -10.867 25.844 -3.945 1 98.56 39 HIS B O 1
ATOM 2715 N N . VAL B 1 40 ? -10.969 26.203 -6.109 1 98.31 40 VAL B N 1
ATOM 2716 C CA . VAL B 1 40 ? -12.203 25.453 -6.328 1 98.31 40 VAL B CA 1
ATOM 2717 C C . VAL B 1 40 ? -11.984 23.984 -6.004 1 98.31 40 VAL B C 1
ATOM 2719 O O . VAL B 1 40 ? -12.852 23.344 -5.398 1 98.31 40 VAL B O 1
ATOM 2722 N N . MET B 1 41 ? -10.852 23.469 -6.43 1 98.19 41 MET B N 1
ATOM 2723 C CA . MET B 1 41 ? -10.516 22.062 -6.152 1 98.19 41 MET B CA 1
ATOM 2724 C C . MET B 1 41 ? -10.438 21.812 -4.652 1 98.19 41 MET B C 1
ATOM 2726 O O . MET B 1 41 ? -10.938 20.797 -4.164 1 98.19 41 MET B O 1
ATOM 2730 N N . PHE B 1 42 ? -9.812 22.75 -3.977 1 98.69 42 PHE B N 1
ATOM 2731 C CA . PHE B 1 42 ? -9.711 22.578 -2.533 1 98.69 42 PHE B CA 1
ATOM 2732 C C . PHE B 1 42 ? -11.094 22.594 -1.889 1 98.69 42 PHE B C 1
ATOM 2734 O O . PHE B 1 42 ? -11.375 21.797 -0.995 1 98.69 42 PHE B O 1
ATOM 2741 N N . GLU B 1 43 ? -11.93 23.453 -2.301 1 98.38 43 GLU B N 1
ATOM 2742 C CA . GLU B 1 43 ? -13.289 23.531 -1.778 1 98.38 43 GLU B CA 1
ATOM 2743 C C . GLU B 1 43 ? -14.047 22.234 -2.041 1 98.38 43 GLU B C 1
ATOM 2745 O O . GLU B 1 43 ? -14.773 21.75 -1.172 1 98.38 43 GLU B O 1
ATOM 2750 N N . ARG B 1 44 ? -13.836 21.734 -3.178 1 98.31 44 ARG B N 1
ATOM 2751 C CA . ARG B 1 44 ? -14.578 20.562 -3.623 1 98.31 44 ARG B CA 1
ATOM 2752 C C . ARG B 1 44 ? -14.016 19.281 -2.994 1 98.31 44 ARG B C 1
ATOM 2754 O O . ARG B 1 44 ? -14.766 18.453 -2.48 1 98.31 44 ARG B O 1
ATOM 2761 N N . ASP B 1 45 ? -12.672 19.141 -2.99 1 98.69 45 ASP B N 1
ATOM 2762 C CA .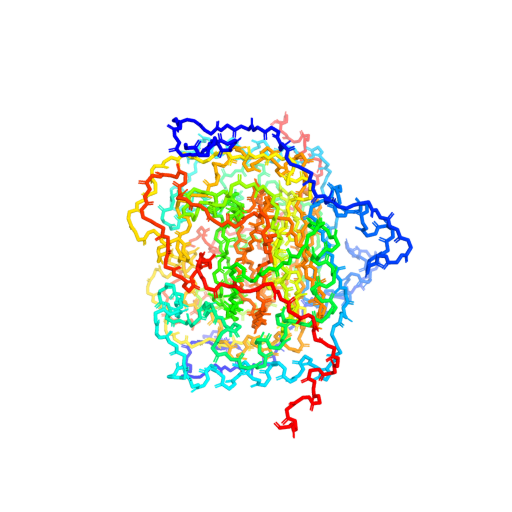 ASP B 1 45 ? -12.039 17.859 -2.715 1 98.69 45 ASP B CA 1
ATOM 2763 C C . ASP B 1 45 ? -11.422 17.844 -1.316 1 98.69 45 ASP B C 1
ATOM 2765 O O . ASP B 1 45 ? -11.117 16.766 -0.786 1 98.69 45 ASP B O 1
ATOM 2769 N N . GLY B 1 46 ? -11.203 19 -0.715 1 98.75 46 GLY B N 1
ATOM 2770 C CA . GLY B 1 46 ? -10.641 19.078 0.624 1 98.75 46 GLY B CA 1
ATOM 2771 C C . GLY B 1 46 ? -9.141 18.828 0.653 1 98.75 46 GLY B C 1
ATOM 2772 O O . GLY B 1 46 ? -8.555 18.656 1.726 1 98.75 46 GLY B O 1
ATOM 2773 N N . TYR B 1 47 ? -8.516 18.719 -0.536 1 98.69 47 TYR B N 1
ATOM 2774 C CA . TYR B 1 47 ? -7.062 18.594 -0.614 1 98.69 47 TYR B CA 1
ATOM 2775 C C . TYR B 1 47 ? -6.531 19.203 -1.902 1 98.69 47 TYR B C 1
ATOM 2777 O O . TYR B 1 47 ? -7.297 19.469 -2.836 1 98.69 47 TYR B O 1
ATOM 2785 N N . LEU B 1 48 ? -5.207 19.531 -1.912 1 98.06 48 LEU B N 1
ATOM 2786 C CA . LEU B 1 48 ? -4.445 20.016 -3.055 1 98.06 48 LEU B CA 1
ATOM 2787 C C . LEU B 1 48 ? -3.035 19.438 -3.062 1 98.06 48 LEU B C 1
ATOM 2789 O O . LEU B 1 48 ? -2.477 19.141 -2.006 1 98.06 48 LEU B O 1
ATOM 2793 N N . VAL B 1 49 ? -2.57 19.234 -4.266 1 97.94 49 VAL B N 1
ATOM 2794 C CA . VAL B 1 49 ? -1.153 18.922 -4.426 1 97.94 49 VAL B CA 1
ATOM 2795 C C . VAL B 1 49 ? -0.438 20.109 -5.078 1 97.94 49 VAL B C 1
ATOM 2797 O O . VAL B 1 49 ? -0.805 20.547 -6.176 1 97.94 49 VAL B O 1
ATOM 2800 N N . LEU B 1 50 ? 0.435 20.688 -4.352 1 97.5 50 LEU B N 1
ATOM 2801 C CA . LEU B 1 50 ? 1.331 21.703 -4.906 1 97.5 50 LEU B CA 1
ATOM 2802 C C . LEU B 1 50 ? 2.65 21.062 -5.348 1 97.5 50 LEU B C 1
ATOM 2804 O O . LEU B 1 50 ? 3.561 20.891 -4.535 1 97.5 50 LEU B O 1
ATOM 2808 N N . GLU B 1 51 ? 2.768 20.781 -6.605 1 95.12 51 GLU B N 1
ATOM 2809 C CA . GLU B 1 51 ? 3.891 20.016 -7.141 1 95.12 51 GLU B CA 1
ATOM 2810 C C . GLU B 1 51 ? 5.152 20.875 -7.223 1 95.12 51 GLU B C 1
ATOM 2812 O O . GLU B 1 51 ? 5.105 22.016 -7.668 1 95.12 51 GLU B O 1
ATOM 2817 N N . ASN B 1 52 ? 6.227 20.344 -6.758 1 95.56 52 ASN B N 1
ATOM 2818 C CA . ASN B 1 52 ? 7.547 20.969 -6.863 1 95.56 52 ASN B CA 1
ATOM 2819 C C . ASN B 1 52 ? 7.551 22.391 -6.305 1 95.56 52 ASN B C 1
ATOM 2821 O O . ASN B 1 52 ? 8.047 23.312 -6.949 1 95.56 52 ASN B O 1
ATOM 2825 N N . LEU B 1 53 ? 6.84 22.547 -5.18 1 97.62 53 LEU B N 1
ATOM 2826 C CA . LEU B 1 53 ? 6.816 23.859 -4.543 1 97.62 53 LEU B CA 1
ATOM 2827 C C . LEU B 1 53 ? 8.219 24.266 -4.102 1 97.62 53 LEU B C 1
ATOM 2829 O O . LEU B 1 53 ? 8.562 25.453 -4.141 1 97.62 53 LEU B O 1
ATOM 2833 N N . PHE B 1 54 ? 9.008 23.297 -3.6 1 98.25 54 PHE B N 1
ATOM 2834 C CA . PHE B 1 54 ? 10.383 23.547 -3.184 1 98.25 54 PHE B CA 1
ATOM 2835 C C . PHE B 1 54 ? 11.367 22.953 -4.18 1 98.25 54 PHE B C 1
ATOM 2837 O O . PHE B 1 54 ? 11.156 21.844 -4.684 1 98.25 54 PHE B O 1
ATOM 2844 N N . SER B 1 55 ? 12.461 23.656 -4.461 1 97.38 55 SER B N 1
ATOM 2845 C CA . SER B 1 55 ? 13.453 23.234 -5.441 1 97.38 55 SER B CA 1
ATOM 2846 C C . SER B 1 55 ? 14.242 22.016 -4.949 1 97.38 55 SER B C 1
ATOM 2848 O O . SER B 1 55 ? 14.227 21.703 -3.754 1 97.38 55 SER B O 1
ATOM 2850 N N . ALA B 1 56 ? 14.938 21.406 -5.898 1 97.12 56 ALA B N 1
ATOM 2851 C CA . ALA B 1 56 ? 15.773 20.266 -5.559 1 97.12 56 ALA B CA 1
ATOM 2852 C C . ALA B 1 56 ? 16.844 20.641 -4.535 1 97.12 56 ALA B C 1
ATOM 2854 O O . ALA B 1 56 ? 17.172 19.859 -3.65 1 97.12 56 ALA B O 1
ATOM 2855 N N . ALA B 1 57 ? 17.359 21.844 -4.637 1 97.44 57 ALA B N 1
ATOM 2856 C CA . ALA B 1 57 ? 18.375 22.312 -3.711 1 97.44 57 ALA B CA 1
ATOM 2857 C C . ALA B 1 57 ? 17.812 22.5 -2.309 1 97.44 57 ALA B C 1
ATOM 2859 O O . ALA B 1 57 ? 18.453 22.141 -1.316 1 97.44 57 ALA B O 1
ATOM 2860 N N . GLU B 1 58 ? 16.641 23.094 -2.213 1 98.25 58 GLU B N 1
ATOM 2861 C CA . GLU B 1 58 ? 15.977 23.266 -0.925 1 98.25 58 GLU B CA 1
ATOM 2862 C C . GLU B 1 58 ? 15.664 21.922 -0.279 1 98.25 58 GLU B C 1
ATOM 2864 O O . GLU B 1 58 ? 15.891 21.734 0.918 1 98.25 58 GLU B O 1
ATOM 2869 N N . VAL B 1 59 ? 15.211 21 -1.126 1 98.12 59 VAL B N 1
ATOM 2870 C CA . VAL B 1 59 ? 14.867 19.656 -0.641 1 98.12 59 VAL B CA 1
ATOM 2871 C C . VAL B 1 59 ? 16.125 18.969 -0.13 1 98.12 59 VAL B C 1
ATOM 2873 O O . VAL B 1 59 ? 16.109 18.344 0.934 1 98.12 59 VAL B O 1
ATOM 2876 N N . ALA B 1 60 ? 17.203 19.094 -0.853 1 97.81 60 ALA B N 1
ATOM 2877 C CA . ALA B 1 60 ? 18.453 18.469 -0.433 1 97.81 60 ALA B CA 1
ATOM 2878 C C . ALA B 1 60 ? 18.906 19.016 0.923 1 97.81 60 ALA B C 1
ATOM 2880 O O . ALA B 1 60 ? 19.422 18.266 1.758 1 97.81 60 ALA B O 1
ATOM 2881 N N . THR B 1 61 ? 18.688 20.297 1.121 1 97.75 61 THR B N 1
ATOM 2882 C CA . THR B 1 61 ? 19.031 20.922 2.389 1 97.75 61 THR B CA 1
ATOM 2883 C C . THR B 1 61 ? 18.188 20.359 3.525 1 97.75 61 THR B C 1
ATOM 2885 O O . THR B 1 61 ? 18.719 20.016 4.586 1 97.75 61 THR B O 1
ATOM 2888 N N . LEU B 1 62 ? 16.953 20.203 3.297 1 98 62 LEU B N 1
ATOM 2889 C CA . LEU B 1 62 ? 16.047 19.641 4.297 1 98 62 LEU B CA 1
ATOM 2890 C C . LEU B 1 62 ? 16.391 18.188 4.578 1 98 62 LEU B C 1
ATOM 2892 O O . LEU B 1 62 ? 16.359 17.75 5.734 1 98 62 LEU B O 1
ATOM 2896 N N . GLN B 1 63 ? 16.734 17.453 3.527 1 97 63 GLN B N 1
ATOM 2897 C CA . GLN B 1 63 ? 17.094 16.047 3.668 1 97 63 GLN B CA 1
ATOM 2898 C C . GLN B 1 63 ? 18.375 15.875 4.484 1 97 63 GLN B C 1
ATOM 2900 O O . GLN B 1 63 ? 18.469 14.961 5.301 1 97 63 GLN B O 1
ATOM 2905 N N . ARG B 1 64 ? 19.328 16.734 4.238 1 95.88 64 ARG B N 1
ATOM 2906 C CA . ARG B 1 64 ? 20.562 16.688 5.012 1 95.88 64 ARG B CA 1
ATOM 2907 C C . ARG B 1 64 ? 20.281 16.938 6.492 1 95.88 64 ARG B C 1
ATOM 2909 O O . ARG B 1 64 ? 20.844 16.266 7.355 1 95.88 64 ARG B O 1
ATOM 2916 N N . GLU B 1 65 ? 19.438 17.938 6.742 1 94.5 65 GLU B N 1
ATOM 2917 C CA . GLU B 1 65 ? 19.094 18.234 8.125 1 94.5 65 GLU B CA 1
ATOM 2918 C C . GLU B 1 65 ? 18.344 17.062 8.766 1 94.5 65 GLU B C 1
ATOM 2920 O O . GLU B 1 65 ? 18.562 16.75 9.938 1 94.5 65 GLU B O 1
ATOM 2925 N N . LEU B 1 66 ? 17.484 16.453 8.008 1 92.81 66 LEU B N 1
ATOM 2926 C CA . LEU B 1 66 ? 16.766 15.266 8.461 1 92.81 66 LEU B CA 1
ATOM 2927 C C . LEU B 1 66 ? 17.734 14.164 8.859 1 92.81 66 LEU B C 1
ATOM 2929 O O . LEU B 1 66 ? 17.578 13.539 9.906 1 92.81 66 LEU B O 1
ATOM 2933 N N . GLU B 1 67 ? 18.688 13.898 8.031 1 91.19 67 GLU B N 1
ATOM 2934 C CA . GLU B 1 67 ? 19.672 12.867 8.289 1 91.19 67 GLU B CA 1
ATOM 2935 C C . GLU B 1 67 ? 20.5 13.195 9.539 1 91.19 67 GLU B C 1
ATOM 2937 O O . GLU B 1 67 ? 20.828 12.305 10.32 1 91.19 67 GLU B O 1
ATOM 2942 N N . ARG B 1 68 ? 20.812 14.43 9.633 1 90.06 68 ARG B N 1
ATOM 2943 C CA . ARG B 1 68 ? 21.562 14.875 10.812 1 90.06 68 ARG B CA 1
ATOM 2944 C C . ARG B 1 68 ? 20.766 14.594 12.086 1 90.06 68 ARG B C 1
ATOM 2946 O O . ARG B 1 68 ? 21.328 14.078 13.062 1 90.06 68 ARG B O 1
ATOM 2953 N N . MET B 1 69 ? 19.484 14.875 12.078 1 87.88 69 MET B N 1
ATOM 2954 C CA . MET B 1 69 ? 18.625 14.68 13.242 1 87.88 69 MET B CA 1
ATOM 2955 C C . MET B 1 69 ? 18.484 13.195 13.57 1 87.88 69 MET B C 1
ATOM 2957 O O . MET B 1 69 ? 18.453 12.812 14.742 1 87.88 69 MET B O 1
ATOM 2961 N N . ARG B 1 70 ? 18.406 12.367 12.555 1 83.25 70 ARG B N 1
ATOM 2962 C CA . ARG B 1 70 ? 18.281 10.93 12.75 1 83.25 70 ARG B CA 1
ATOM 2963 C C . ARG B 1 70 ? 19.531 10.344 13.398 1 83.25 70 ARG B C 1
ATOM 2965 O O . ARG B 1 70 ? 19.453 9.406 14.195 1 83.25 70 ARG B O 1
ATOM 2972 N N . LYS B 1 71 ? 20.625 10.922 13.086 1 82.62 71 LYS B N 1
ATOM 2973 C CA . LYS B 1 71 ? 21.891 10.438 13.594 1 82.62 71 LYS B CA 1
ATOM 2974 C C . LYS B 1 71 ? 22.156 10.961 15.008 1 82.62 71 LYS B C 1
ATOM 2976 O O . LYS B 1 71 ? 23 10.414 15.727 1 82.62 71 LYS B O 1
ATOM 2981 N N . MET B 1 72 ? 21.469 12 15.367 1 81.19 72 MET B N 1
ATOM 2982 C CA . MET B 1 72 ? 21.688 12.609 16.672 1 81.19 72 MET B CA 1
ATOM 2983 C C . MET B 1 72 ? 20.359 12.859 17.391 1 81.19 72 MET B C 1
ATOM 2985 O O . MET B 1 72 ? 20.016 14.008 17.688 1 81.19 72 MET B O 1
ATOM 2989 N N . PRO B 1 73 ? 19.75 11.766 17.734 1 76.12 73 PRO B N 1
ATOM 2990 C CA . PRO B 1 73 ? 18.438 11.938 18.344 1 76.12 73 PRO B CA 1
ATOM 2991 C C . PRO B 1 73 ? 18.484 12.641 19.688 1 76.12 73 PRO B C 1
ATOM 2993 O O . PRO B 1 73 ? 17.484 13.195 20.141 1 76.12 73 PRO B O 1
ATOM 2996 N N . ALA B 1 74 ? 19.625 12.68 20.25 1 78.62 74 ALA B N 1
ATOM 2997 C CA . ALA B 1 74 ? 19.797 13.328 21.547 1 78.62 74 ALA B CA 1
ATOM 2998 C C . ALA B 1 74 ? 19.562 14.836 21.438 1 78.62 74 ALA B C 1
ATOM 3000 O O . ALA B 1 74 ? 19.359 15.508 22.453 1 78.62 74 ALA B O 1
ATOM 3001 N N . SER B 1 75 ? 19.547 15.328 20.281 1 81.88 75 SER B N 1
ATOM 3002 C CA . SER B 1 75 ? 19.312 16.75 20.062 1 81.88 75 SER B CA 1
ATOM 3003 C C . SER B 1 75 ? 17.828 17.094 20.156 1 81.88 75 SER B C 1
ATOM 3005 O O . SER B 1 75 ? 17.469 18.266 20.234 1 81.88 75 SER B O 1
ATOM 3007 N N . LEU B 1 76 ? 17.062 16.125 20.219 1 86.06 76 LEU B N 1
ATOM 3008 C CA . LEU B 1 76 ? 15.617 16.297 20.266 1 86.06 76 LEU B CA 1
ATOM 3009 C C . LEU B 1 76 ? 15.062 15.922 21.625 1 86.06 76 LEU B C 1
ATOM 3011 O O . LEU B 1 76 ? 15.648 15.102 22.344 1 86.06 76 LEU B O 1
ATOM 3015 N N . GLU B 1 77 ? 14.031 16.562 21.969 1 89.62 77 GLU B N 1
ATOM 3016 C CA . GLU B 1 77 ? 13.383 16.234 23.234 1 89.62 77 GLU B CA 1
ATOM 3017 C C . GLU B 1 77 ? 12.758 14.836 23.188 1 89.62 77 GLU B C 1
ATOM 3019 O O . GLU B 1 77 ? 11.906 14.562 22.328 1 89.62 77 GLU B O 1
ATOM 3024 N N . THR B 1 78 ? 13.047 14.047 24.125 1 86.25 78 THR B N 1
ATOM 3025 C CA . THR B 1 78 ? 12.703 12.633 24.125 1 86.25 78 THR B CA 1
ATOM 3026 C C . THR B 1 78 ? 11.188 12.445 24.094 1 86.25 78 THR B C 1
ATOM 3028 O O . THR B 1 78 ? 10.68 11.539 23.422 1 86.25 78 THR B O 1
ATOM 3031 N N . GLU B 1 79 ? 10.523 13.328 24.734 1 89.06 79 GLU B N 1
ATOM 3032 C CA . GLU B 1 79 ? 9.07 13.172 24.859 1 89.06 79 GLU B CA 1
ATOM 3033 C C . GLU B 1 79 ? 8.375 13.398 23.531 1 89.06 79 GLU B C 1
ATOM 3035 O O . GLU B 1 79 ? 7.211 13.047 23.359 1 89.06 79 GLU B O 1
ATOM 3040 N N . THR B 1 80 ? 9.109 13.977 22.594 1 90.62 80 THR B N 1
ATOM 3041 C CA . THR B 1 80 ? 8.5 14.312 21.297 1 90.62 80 THR B CA 1
ATOM 3042 C C . THR B 1 80 ? 8.766 13.219 20.281 1 90.62 80 THR B C 1
ATOM 3044 O O . THR B 1 80 ? 8.281 13.289 19.141 1 90.62 80 THR B O 1
ATOM 3047 N N . LEU B 1 81 ? 9.516 12.242 20.672 1 87 81 LEU B N 1
ATOM 3048 C CA . LEU B 1 81 ? 9.891 11.164 19.766 1 87 81 LEU B CA 1
ATOM 3049 C C . LEU B 1 81 ? 8.906 10.008 19.859 1 87 81 LEU B C 1
ATOM 3051 O O . LEU B 1 81 ? 8.602 9.531 20.953 1 87 81 LEU B O 1
ATOM 3055 N N . ILE B 1 82 ? 8.43 9.641 18.719 1 85.56 82 ILE B N 1
ATOM 3056 C CA . ILE B 1 82 ? 7.559 8.477 18.641 1 85.56 82 ILE B CA 1
ATOM 3057 C C . ILE B 1 82 ? 8.234 7.383 17.812 1 85.56 82 ILE B C 1
ATOM 3059 O O . ILE B 1 82 ? 8.664 7.621 16.688 1 85.56 82 ILE B O 1
ATOM 3063 N N . ALA B 1 83 ? 8.25 6.172 18.375 1 81.25 83 ALA B N 1
ATOM 3064 C CA . ALA B 1 83 ? 8.898 5.047 17.703 1 81.25 83 ALA B CA 1
ATOM 3065 C C . ALA B 1 83 ? 7.871 4.043 17.188 1 81.25 83 ALA B C 1
ATOM 3067 O O . ALA B 1 83 ? 6.758 3.963 17.719 1 81.25 83 ALA B O 1
ATOM 3068 N N . GLU B 1 84 ? 8.234 3.348 16.078 1 79.06 84 GLU B N 1
ATOM 3069 C CA . GLU B 1 84 ? 7.41 2.256 15.57 1 79.06 84 GLU B CA 1
ATOM 3070 C C . GLU B 1 84 ? 7.32 1.117 16.578 1 79.06 84 GLU B C 1
ATOM 3072 O O . GLU B 1 84 ? 8.328 0.729 17.172 1 79.06 84 GLU B O 1
ATOM 3077 N N . PRO B 1 85 ? 6.074 0.622 16.688 1 71.69 85 PRO B N 1
ATOM 3078 C CA . PRO B 1 85 ? 5.977 -0.542 17.562 1 71.69 85 PRO B CA 1
ATOM 3079 C C . PRO B 1 85 ? 6.793 -1.732 17.062 1 71.69 85 PRO B C 1
ATOM 3081 O O . PRO B 1 85 ? 6.812 -2.012 15.859 1 71.69 85 PRO B O 1
ATOM 3084 N N . GLY B 1 86 ? 7.508 -2.395 17.906 1 71.38 86 GLY B N 1
ATOM 3085 C CA . GLY B 1 86 ? 8.266 -3.586 17.547 1 71.38 86 GLY B CA 1
ATOM 3086 C C . GLY B 1 86 ? 9.703 -3.291 17.172 1 71.38 86 GLY B C 1
ATOM 3087 O O . GLY B 1 86 ? 10.625 -3.602 17.938 1 71.38 86 GLY B O 1
ATOM 3088 N N . SER B 1 87 ? 9.875 -2.443 16.109 1 69.25 87 SER B N 1
ATOM 3089 C CA . SER B 1 87 ? 11.211 -2.221 15.562 1 69.25 87 SER B CA 1
ATOM 3090 C C . SER B 1 87 ? 11.961 -1.162 16.359 1 69.25 87 SER B C 1
ATOM 3092 O O . SER B 1 87 ? 13.195 -1.161 16.391 1 69.25 87 SER B O 1
ATOM 3094 N N . GLY B 1 88 ? 11.211 -0.222 16.969 1 77.25 88 GLY B N 1
ATOM 3095 C CA . GLY B 1 88 ? 11.836 0.891 17.656 1 77.25 88 GLY B CA 1
ATOM 3096 C C . GLY B 1 88 ? 12.352 1.97 16.719 1 77.25 88 GLY B C 1
ATOM 3097 O O . GLY B 1 88 ? 12.922 2.965 17.172 1 77.25 88 GLY B O 1
ATOM 3098 N N . ALA B 1 89 ? 12.055 1.765 15.484 1 77.88 89 ALA B N 1
ATOM 3099 C CA . ALA B 1 89 ? 12.461 2.768 14.508 1 77.88 89 ALA B CA 1
ATOM 3100 C C . ALA B 1 89 ? 11.695 4.074 14.711 1 77.88 89 ALA B C 1
ATOM 3102 O O . ALA B 1 89 ? 10.516 4.059 15.062 1 77.88 89 ALA B O 1
ATOM 3103 N N . LEU B 1 90 ? 12.43 5.156 14.578 1 82.69 90 LEU B N 1
ATOM 3104 C CA . LEU B 1 90 ? 11.797 6.465 14.719 1 82.69 90 LEU B CA 1
ATOM 3105 C C . LEU B 1 90 ? 10.68 6.637 13.695 1 82.69 90 LEU B C 1
ATOM 3107 O O . LEU B 1 90 ? 10.891 6.43 12.492 1 82.69 90 LEU B O 1
ATOM 3111 N N . ARG B 1 91 ? 9.523 6.938 14.125 1 86.31 91 ARG B N 1
ATOM 3112 C CA . ARG B 1 91 ? 8.352 7.09 13.273 1 86.31 91 ARG B CA 1
ATOM 3113 C C . ARG B 1 91 ? 7.973 8.562 13.125 1 86.31 91 ARG B C 1
ATOM 3115 O O . ARG B 1 91 ? 7.625 9.008 12.031 1 86.31 91 ARG B O 1
ATOM 3122 N N . SER B 1 92 ? 8.016 9.305 14.266 1 91.44 92 SER B N 1
ATOM 3123 C CA . SER B 1 92 ? 7.621 10.711 14.219 1 91.44 92 SER B CA 1
ATOM 3124 C C . SER B 1 92 ? 8.383 11.539 15.25 1 91.44 92 SER B C 1
ATOM 3126 O O . SER B 1 92 ? 8.781 11.016 16.297 1 91.44 92 SER B O 1
ATOM 3128 N N . VAL B 1 93 ? 8.648 12.734 14.938 1 92.81 93 VAL B N 1
ATOM 3129 C CA . VAL B 1 93 ? 9.164 13.742 15.859 1 92.81 93 VAL B CA 1
ATOM 3130 C C . VAL B 1 93 ? 8.203 14.93 15.922 1 92.81 93 VAL B C 1
ATOM 3132 O O . VAL B 1 93 ? 8.094 15.695 14.961 1 92.81 93 VAL B O 1
ATOM 3135 N N . PHE B 1 94 ? 7.594 15.164 17.062 1 94.75 94 PHE B N 1
ATOM 3136 C CA . PHE B 1 94 ? 6.641 16.25 17.219 1 94.75 94 PHE B CA 1
ATOM 3137 C C . PHE B 1 94 ? 7.359 17.562 17.547 1 94.75 94 PHE B C 1
ATOM 3139 O O . PHE B 1 94 ? 8.5 17.547 18.016 1 94.75 94 PHE B O 1
ATOM 3146 N N . ALA B 1 95 ? 6.629 18.688 17.297 1 95.62 95 ALA B N 1
ATOM 3147 C CA . ALA B 1 95 ? 7.082 20.047 17.562 1 95.62 95 ALA B CA 1
ATOM 3148 C C . ALA B 1 95 ? 8.43 20.312 16.891 1 95.62 95 ALA B C 1
ATOM 3150 O O . ALA B 1 95 ? 9.312 20.922 17.5 1 95.62 95 ALA B O 1
ATOM 3151 N N . ILE B 1 96 ? 8.555 19.812 15.727 1 94.88 96 ILE B N 1
ATOM 3152 C CA . ILE B 1 96 ? 9.836 19.891 15.047 1 94.88 96 ILE B CA 1
ATOM 3153 C C . ILE B 1 96 ? 10.148 21.359 14.719 1 94.88 96 ILE B C 1
ATOM 3155 O O . ILE B 1 96 ? 11.312 21.766 14.719 1 94.88 96 ILE B O 1
ATOM 3159 N N . HIS B 1 97 ? 9.164 22.188 14.453 1 94.69 97 HIS B N 1
ATOM 3160 C CA . HIS B 1 97 ? 9.352 23.594 14.148 1 94.69 97 HIS B CA 1
ATOM 3161 C C . HIS B 1 97 ? 10.016 24.328 15.312 1 94.69 97 HIS B C 1
ATOM 3163 O O . HIS B 1 97 ? 10.719 25.328 15.109 1 94.69 97 HIS B O 1
ATOM 3169 N N . ALA B 1 98 ? 9.797 23.844 16.484 1 93.75 98 ALA B N 1
ATOM 3170 C CA . ALA B 1 98 ? 10.32 24.5 17.672 1 93.75 98 ALA B CA 1
ATOM 3171 C C . ALA B 1 98 ? 11.688 23.922 18.062 1 93.75 98 ALA B C 1
ATOM 3173 O O . ALA B 1 98 ? 12.422 24.531 18.844 1 93.75 98 ALA B O 1
ATOM 3174 N N . GLN B 1 99 ? 12.039 22.781 17.547 1 93.75 99 GLN B N 1
ATOM 3175 C CA . GLN B 1 99 ? 13.242 22.094 17.984 1 93.75 99 GLN B CA 1
ATOM 3176 C C . GLN B 1 99 ? 14.367 22.25 16.969 1 93.75 99 GLN B C 1
ATOM 3178 O O . GLN B 1 99 ? 15.539 22 17.281 1 93.75 99 GLN B O 1
ATOM 3183 N N . ASN B 1 100 ? 14.008 22.578 15.805 1 94.19 100 ASN B N 1
ATOM 3184 C CA . ASN B 1 100 ? 14.969 22.672 14.711 1 94.19 100 ASN B CA 1
ATOM 3185 C C . ASN B 1 100 ? 14.797 23.953 13.914 1 94.19 100 ASN B C 1
ATOM 3187 O O . ASN B 1 100 ? 13.727 24.219 13.367 1 94.19 100 ASN B O 1
ATOM 3191 N N . ARG B 1 101 ? 15.828 24.672 13.789 1 94.62 101 ARG B N 1
ATOM 3192 C CA . ARG B 1 101 ? 15.781 26 13.18 1 94.62 101 ARG B CA 1
ATOM 3193 C C . ARG B 1 101 ? 15.336 25.906 11.719 1 94.62 101 ARG B C 1
ATOM 3195 O O . ARG B 1 101 ? 14.531 26.719 11.258 1 94.62 101 ARG B O 1
ATOM 3202 N N . LEU B 1 102 ? 15.875 24.953 10.969 1 96.5 102 LEU B N 1
ATOM 3203 C CA . LEU B 1 102 ? 15.555 24.844 9.547 1 96.5 102 LEU B CA 1
ATOM 3204 C C . LEU B 1 102 ? 14.086 24.484 9.344 1 96.5 102 LEU B C 1
ATOM 3206 O O . LEU B 1 102 ? 13.406 25.062 8.5 1 96.5 102 LEU B O 1
ATOM 3210 N N . PHE B 1 103 ? 13.586 23.594 10.117 1 97.06 103 PHE B N 1
ATOM 3211 C CA . PHE B 1 103 ? 12.195 23.188 9.992 1 97.06 103 PHE B CA 1
ATOM 3212 C C . PHE B 1 103 ? 11.258 24.25 10.555 1 97.06 103 PHE B C 1
ATOM 3214 O O . PHE B 1 103 ? 10.117 24.375 10.109 1 97.06 103 PHE B O 1
ATOM 3221 N N . GLY B 1 104 ? 11.75 25 11.547 1 96.81 104 GLY B N 1
ATOM 3222 C CA . GLY B 1 104 ? 11.016 26.203 11.938 1 96.81 104 GLY B CA 1
ATOM 3223 C C . GLY B 1 104 ? 10.883 27.203 10.812 1 96.81 104 GLY B C 1
ATOM 3224 O O . GLY B 1 104 ? 9.812 27.781 10.602 1 96.81 104 GLY B O 1
ATOM 3225 N N . ARG B 1 105 ? 12.016 27.375 10.148 1 97.5 105 ARG B N 1
ATOM 3226 C CA . ARG B 1 105 ? 12 28.266 8.984 1 97.5 105 ARG B CA 1
ATOM 3227 C C . ARG B 1 105 ? 11.055 27.75 7.914 1 97.5 105 ARG B C 1
ATOM 3229 O O . ARG B 1 105 ? 10.359 28.531 7.262 1 97.5 105 ARG B O 1
ATOM 3236 N N . LEU B 1 106 ? 11.031 26.453 7.707 1 98.38 106 LEU B N 1
ATOM 3237 C CA . LEU B 1 106 ? 10.125 25.828 6.742 1 98.38 106 LEU B CA 1
ATOM 3238 C C . LEU B 1 106 ? 8.672 26.109 7.109 1 98.38 106 LEU B C 1
ATOM 3240 O O . LEU B 1 106 ? 7.875 26.5 6.254 1 98.38 106 LEU B O 1
ATOM 3244 N N . ALA B 1 107 ? 8.352 25.953 8.367 1 98.12 107 ALA B N 1
ATOM 3245 C CA . ALA B 1 107 ? 6.977 26.125 8.828 1 98.12 107 ALA B CA 1
ATOM 3246 C C . ALA B 1 107 ? 6.508 27.578 8.633 1 98.12 107 ALA B C 1
ATOM 3248 O O . ALA B 1 107 ? 5.312 27.828 8.492 1 98.12 107 ALA B O 1
ATOM 3249 N N . ALA B 1 108 ? 7.492 28.469 8.594 1 98.19 108 ALA B N 1
ATOM 3250 C CA . ALA B 1 108 ? 7.176 29.875 8.438 1 98.19 108 ALA B CA 1
ATOM 3251 C C . ALA B 1 108 ? 7.352 30.328 6.992 1 98.19 108 ALA B C 1
ATOM 3253 O O . ALA B 1 108 ? 7.246 31.516 6.688 1 98.19 108 ALA B O 1
ATOM 3254 N N . ASP B 1 109 ? 7.641 29.391 6.129 1 98.44 109 ASP B N 1
ATOM 3255 C CA . ASP B 1 109 ? 7.914 29.75 4.742 1 98.44 109 ASP B CA 1
ATOM 3256 C C . ASP B 1 109 ? 6.711 30.453 4.109 1 98.44 109 ASP B C 1
ATOM 3258 O O . ASP B 1 109 ? 5.578 30 4.254 1 98.44 109 ASP B O 1
ATOM 3262 N N . GLU B 1 110 ? 6.953 31.5 3.422 1 98.06 110 GLU B N 1
ATOM 3263 C CA . GLU B 1 110 ? 5.883 32.312 2.869 1 98.06 110 GLU B CA 1
ATOM 3264 C C . GLU B 1 110 ? 5.02 31.531 1.892 1 98.06 110 GLU B C 1
ATOM 3266 O O . GLU B 1 110 ? 3.82 31.781 1.766 1 98.06 110 GLU B O 1
ATOM 3271 N N . ARG B 1 111 ? 5.582 30.625 1.095 1 98 111 ARG B N 1
ATOM 3272 C CA . ARG B 1 111 ? 4.84 29.828 0.118 1 98 111 ARG B CA 1
ATOM 3273 C C . ARG B 1 111 ? 3.793 28.953 0.803 1 98 111 ARG B C 1
ATOM 3275 O O . ARG B 1 111 ? 2.742 28.672 0.224 1 98 111 ARG B O 1
ATOM 3282 N N . LEU B 1 112 ? 4.047 28.531 2.047 1 98.81 112 LEU B N 1
ATOM 3283 C CA . LEU B 1 112 ? 3.119 27.719 2.824 1 98.81 112 LEU B CA 1
ATOM 3284 C C . LEU B 1 112 ? 2.139 28.594 3.594 1 98.81 112 LEU B C 1
ATOM 3286 O O . LEU B 1 112 ? 0.923 28.406 3.486 1 98.81 112 LEU B O 1
ATOM 3290 N N . VAL B 1 113 ? 2.648 29.578 4.289 1 98.75 113 VAL B N 1
ATOM 3291 C CA . VAL B 1 113 ? 1.862 30.406 5.195 1 98.75 113 VAL B CA 1
ATOM 3292 C C . VAL B 1 113 ? 0.827 31.203 4.402 1 98.75 113 VAL B C 1
ATOM 3294 O O . VAL B 1 113 ? -0.315 31.359 4.844 1 98.75 113 VAL B O 1
ATOM 3297 N N . SER B 1 114 ? 1.221 31.703 3.254 1 98.5 114 SER B N 1
ATOM 3298 C CA . SER B 1 114 ? 0.294 32.5 2.455 1 98.5 114 SER B CA 1
ATOM 3299 C C . SER B 1 114 ? -0.909 31.672 2.016 1 98.5 114 SER B C 1
ATOM 3301 O O . SER B 1 114 ? -2.037 32.156 1.99 1 98.5 114 SER B O 1
ATOM 3303 N N . VAL B 1 115 ? -0.623 30.438 1.645 1 98.75 115 VAL B N 1
ATOM 3304 C CA . VAL B 1 115 ? -1.708 29.547 1.233 1 98.75 115 VAL B CA 1
ATOM 3305 C C . VAL B 1 115 ? -2.617 29.266 2.424 1 98.75 115 VAL B C 1
ATOM 3307 O O . VAL B 1 115 ? -3.844 29.312 2.303 1 98.75 115 VAL B O 1
ATOM 3310 N N . ALA B 1 116 ? -2.051 28.969 3.582 1 98.81 116 ALA B N 1
ATOM 3311 C CA . ALA B 1 116 ? -2.824 28.703 4.793 1 98.81 116 ALA B CA 1
ATOM 3312 C C . ALA B 1 116 ? -3.693 29.906 5.16 1 98.81 116 ALA B C 1
ATOM 3314 O O . ALA B 1 116 ? -4.887 29.766 5.441 1 98.81 116 ALA B O 1
ATOM 3315 N N . ARG B 1 117 ? -3.109 31.125 5.121 1 98.75 117 ARG B N 1
ATOM 3316 C CA . ARG B 1 117 ? -3.838 32.344 5.445 1 98.75 117 ARG B CA 1
ATOM 3317 C C . ARG B 1 117 ? -5.016 32.562 4.5 1 98.75 117 ARG B C 1
ATOM 3319 O O . ARG B 1 117 ? -6.109 32.906 4.934 1 98.75 117 ARG B O 1
ATOM 3326 N N . HIS B 1 118 ? -4.723 32.312 3.279 1 98.69 118 HIS B N 1
ATOM 3327 C CA . HIS B 1 118 ? -5.777 32.5 2.287 1 98.69 118 HIS B CA 1
ATOM 3328 C C . HIS B 1 118 ? -6.934 31.547 2.529 1 98.69 118 HIS B C 1
ATOM 3330 O O . HIS B 1 118 ? -8.086 31.969 2.645 1 98.69 118 HIS B O 1
ATOM 3336 N N . LEU B 1 119 ? -6.648 30.266 2.641 1 98.81 119 LEU B N 1
ATOM 3337 C CA . LEU B 1 119 ? -7.684 29.25 2.736 1 98.81 119 LEU B CA 1
ATOM 3338 C C . LEU B 1 119 ? -8.414 29.328 4.07 1 98.81 1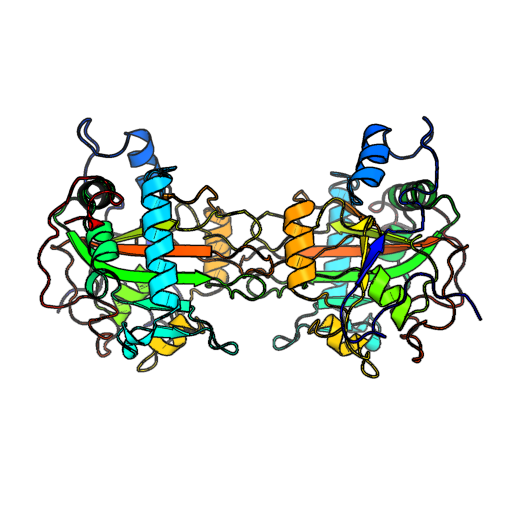19 LEU B C 1
ATOM 3340 O O . LEU B 1 119 ? -9.617 29.062 4.145 1 98.81 119 LEU B O 1
ATOM 3344 N N . LEU B 1 120 ? -7.691 29.734 5.141 1 98.81 120 LEU B N 1
ATOM 3345 C CA . LEU B 1 120 ? -8.305 29.797 6.465 1 98.81 120 LEU B CA 1
ATOM 3346 C C . LEU B 1 120 ? -8.891 31.172 6.738 1 98.81 120 LEU B C 1
ATOM 3348 O O . LEU B 1 120 ? -9.648 31.344 7.695 1 98.81 120 LEU B O 1
ATOM 3352 N N . GLY B 1 121 ? -8.57 32.156 5.879 1 98.44 121 GLY B N 1
ATOM 3353 C CA . GLY B 1 121 ? -9.141 33.5 5.965 1 98.44 121 GLY B CA 1
ATOM 3354 C C . GLY B 1 121 ? -8.805 34.188 7.258 1 98.44 121 GLY B C 1
ATOM 3355 O O . GLY B 1 121 ? -9.656 34.844 7.859 1 98.44 121 GLY B O 1
ATOM 3356 N N . ASP B 1 122 ? -7.598 34.031 7.773 1 98.5 122 ASP B N 1
ATOM 3357 C CA . ASP B 1 122 ? -7.164 34.562 9.062 1 98.5 122 ASP B CA 1
ATOM 3358 C C . ASP B 1 122 ? -5.645 34.5 9.203 1 98.5 122 ASP B C 1
ATOM 3360 O O . ASP B 1 122 ? -4.961 33.906 8.359 1 98.5 122 ASP B O 1
ATOM 3364 N N . GLU B 1 123 ? -5.113 35.25 10.227 1 98.44 123 GLU B N 1
ATOM 3365 C CA . GLU B 1 123 ? -3.758 34.906 10.656 1 98.44 123 GLU B CA 1
ATOM 3366 C C . GLU B 1 123 ? -3.684 33.469 11.172 1 98.44 123 GLU B C 1
ATOM 3368 O O . GLU B 1 123 ? -4.691 32.938 11.617 1 98.44 123 GLU B O 1
ATOM 3373 N N . VAL B 1 124 ? -2.432 32.906 11.047 1 98.75 124 VAL B N 1
ATOM 3374 C CA . VAL B 1 124 ? -2.338 31.5 11.414 1 98.75 124 VAL B CA 1
ATOM 3375 C C . VAL B 1 124 ? -1.177 31.297 12.383 1 98.75 124 VAL B C 1
ATOM 3377 O O . VAL B 1 124 ? -0.28 32.125 12.477 1 98.75 124 VAL B O 1
ATOM 3380 N N . TYR B 1 125 ? -1.245 30.266 13.172 1 98.5 125 TYR B N 1
ATOM 3381 C CA . TYR B 1 125 ? -0.162 29.75 14 1 98.5 125 TYR B CA 1
ATOM 3382 C C . TYR B 1 125 ? 0.011 28.25 13.805 1 98.5 125 TYR B C 1
ATOM 3384 O O . TYR B 1 125 ? -0.822 27.594 13.164 1 98.5 125 TYR B O 1
ATOM 3392 N N . ILE B 1 126 ? 1.158 27.719 14.258 1 98.38 126 ILE B N 1
ATOM 3393 C CA . ILE B 1 126 ? 1.416 26.281 14.148 1 98.38 126 ILE B CA 1
ATOM 3394 C C . ILE B 1 126 ? 0.696 25.547 15.281 1 98.38 126 ILE B C 1
ATOM 3396 O O . ILE B 1 126 ? 1.054 25.688 16.453 1 98.38 126 ILE B O 1
ATOM 3400 N N . HIS B 1 127 ? -0.298 24.812 14.922 1 98.31 127 HIS B N 1
ATOM 3401 C CA . HIS B 1 127 ? -1.001 23.969 15.875 1 98.31 127 HIS B CA 1
ATOM 3402 C C . HIS B 1 127 ? -0.168 22.75 16.25 1 98.31 127 HIS B C 1
ATOM 3404 O O . HIS B 1 127 ? -0.097 22.359 17.422 1 98.31 127 HIS B O 1
ATOM 3410 N N . GLN B 1 128 ? 0.384 22.125 15.273 1 97.38 128 GLN B N 1
ATOM 3411 C CA . GLN B 1 128 ? 1.187 20.906 15.391 1 97.38 128 GLN B CA 1
ATOM 3412 C C . GLN B 1 128 ? 2.199 20.797 14.25 1 97.38 128 GLN B C 1
ATOM 3414 O O . GLN B 1 128 ? 1.924 21.234 13.125 1 97.38 128 GLN B O 1
ATOM 3419 N N . SER B 1 129 ? 3.299 20.312 14.523 1 97.44 129 SER B N 1
ATOM 3420 C CA . SER B 1 129 ? 4.25 19.938 13.484 1 97.44 129 SER B CA 1
ATOM 3421 C C . SER B 1 129 ? 4.926 18.609 13.805 1 97.44 129 SER B C 1
ATOM 3423 O O . SER B 1 129 ? 5.152 18.281 14.969 1 97.44 129 SER B O 1
ATOM 3425 N N . ARG B 1 130 ? 5.195 17.859 12.82 1 96.38 130 ARG B N 1
ATOM 3426 C CA . ARG B 1 130 ? 5.887 16.594 13.023 1 96.38 130 ARG B CA 1
ATOM 3427 C C . ARG B 1 130 ? 6.688 16.203 11.789 1 96.38 130 ARG B C 1
ATOM 3429 O O . ARG B 1 130 ? 6.34 16.578 10.664 1 96.38 130 ARG B O 1
ATOM 3436 N N . LEU B 1 131 ? 7.793 15.633 12.039 1 95.38 131 LEU B N 1
ATOM 3437 C CA . LEU B 1 131 ? 8.5 14.875 11.016 1 95.38 131 LEU B CA 1
ATOM 3438 C C . LEU B 1 131 ? 8.07 13.414 11.023 1 95.38 131 LEU B C 1
ATOM 3440 O O . LEU B 1 131 ? 8.141 12.75 12.062 1 95.38 131 LEU B O 1
ATOM 3444 N N . ASN B 1 132 ? 7.539 12.977 9.898 1 94.81 132 ASN B N 1
ATOM 3445 C CA . ASN B 1 132 ? 7.109 11.586 9.773 1 94.81 132 ASN B CA 1
ATOM 3446 C C . ASN B 1 132 ? 8.07 10.773 8.914 1 94.81 132 ASN B C 1
ATOM 3448 O O . ASN B 1 132 ? 8.516 11.242 7.863 1 94.81 132 ASN B O 1
ATOM 3452 N N . TYR B 1 133 ? 8.312 9.633 9.477 1 91.25 133 TYR B N 1
ATOM 3453 C CA . TYR B 1 133 ? 9.156 8.68 8.766 1 91.25 133 TYR B CA 1
ATOM 3454 C C . TYR B 1 133 ? 8.414 7.367 8.523 1 91.25 133 TYR B C 1
ATOM 3456 O O . TYR B 1 133 ? 7.73 6.863 9.422 1 91.25 133 TYR B O 1
ATOM 3464 N N . LYS B 1 134 ? 8.453 6.855 7.336 1 92.94 134 LYS B N 1
ATOM 3465 C CA . LYS B 1 134 ? 8.055 5.488 7.023 1 92.94 134 LYS B CA 1
ATOM 3466 C C . LYS B 1 134 ? 9.211 4.699 6.43 1 92.94 134 LYS B C 1
ATOM 3468 O O . LYS B 1 134 ? 9.609 4.93 5.285 1 92.94 134 LYS B O 1
ATOM 3473 N N . SER B 1 135 ? 9.688 3.812 7.184 1 91.12 135 SER B N 1
ATOM 3474 C CA . SER B 1 135 ? 10.883 3.072 6.805 1 91.12 135 SER B CA 1
ATOM 3475 C C . SER B 1 135 ? 10.633 2.205 5.574 1 91.12 135 SER B C 1
ATOM 3477 O O . SER B 1 135 ? 9.5 1.771 5.336 1 91.12 135 SER B O 1
ATOM 3479 N N . GLY B 1 136 ? 11.688 2.043 4.812 1 93.25 136 GLY B N 1
ATOM 3480 C CA . GLY B 1 136 ? 11.641 0.987 3.814 1 93.25 136 GLY B CA 1
ATOM 3481 C C . GLY B 1 136 ? 11.492 -0.398 4.418 1 93.25 136 GLY B C 1
ATOM 3482 O O . GLY B 1 136 ? 11.984 -0.653 5.523 1 93.25 136 GLY B O 1
ATOM 3483 N N . PHE B 1 137 ? 10.789 -1.277 3.709 1 93.31 137 PHE B N 1
ATOM 3484 C CA . PHE B 1 137 ? 10.648 -2.705 3.973 1 93.31 137 PHE B CA 1
ATOM 3485 C C . PHE B 1 137 ? 9.664 -2.951 5.109 1 93.31 137 PHE B C 1
ATOM 3487 O O . PHE B 1 137 ? 8.938 -3.947 5.102 1 93.31 137 PHE B O 1
ATOM 3494 N N . ASP B 1 138 ? 9.617 -2.053 6.098 1 89.94 138 ASP B N 1
ATOM 3495 C CA . ASP B 1 138 ? 8.82 -2.42 7.266 1 89.94 138 ASP B CA 1
ATOM 3496 C C . ASP B 1 138 ? 7.98 -1.239 7.75 1 89.94 138 ASP B C 1
ATOM 3498 O O . ASP B 1 138 ? 7.516 -1.229 8.891 1 89.94 138 ASP B O 1
ATOM 3502 N N . GLY B 1 139 ? 7.84 -0.285 6.93 1 91.75 139 GLY B N 1
ATOM 3503 C CA . GLY B 1 139 ? 6.988 0.832 7.309 1 91.75 139 GLY B CA 1
ATOM 3504 C C . GLY B 1 139 ? 5.551 0.425 7.57 1 91.75 139 GLY B C 1
ATOM 3505 O O . GLY B 1 139 ? 4.922 -0.225 6.73 1 91.75 139 GLY B O 1
ATOM 3506 N N . ARG B 1 140 ? 5.031 0.827 8.648 1 91.31 140 ARG B N 1
ATOM 3507 C CA . ARG B 1 140 ? 3.666 0.459 9.008 1 91.31 140 ARG B CA 1
ATOM 3508 C C . ARG B 1 140 ? 2.666 1.475 8.469 1 91.31 140 ARG B C 1
ATOM 3510 O O . ARG B 1 140 ? 3.037 2.598 8.125 1 91.31 140 ARG B O 1
ATOM 3517 N N . GLU B 1 141 ? 1.406 1.035 8.43 1 93.56 141 GLU B N 1
ATOM 3518 C CA . GLU B 1 141 ? 0.333 1.883 7.914 1 93.56 141 GLU B CA 1
ATOM 3519 C C . GLU B 1 141 ? -0.035 2.973 8.914 1 93.56 141 GLU B C 1
ATOM 3521 O O . GLU B 1 141 ? 0.288 2.869 10.102 1 93.56 141 GLU B O 1
ATOM 3526 N N . PHE B 1 142 ? -0.55 4.059 8.469 1 92.81 142 PHE B N 1
ATOM 3527 C CA . PHE B 1 142 ? -1.352 5.023 9.219 1 92.81 142 PHE B CA 1
ATOM 3528 C C . PHE B 1 142 ? -2.828 4.887 8.867 1 92.81 142 PHE B C 1
ATOM 3530 O O . PHE B 1 142 ? -3.238 5.215 7.75 1 92.81 142 PHE B O 1
ATOM 3537 N N . TYR B 1 143 ? -3.588 4.375 9.766 1 94.56 143 TYR B N 1
ATOM 3538 C CA . TYR B 1 143 ? -4.969 4.012 9.469 1 94.56 143 TYR B CA 1
ATOM 3539 C C . TYR B 1 143 ? -5.816 5.254 9.227 1 94.56 143 TYR B C 1
ATOM 3541 O O . TYR B 1 143 ? -5.406 6.371 9.562 1 94.56 143 TYR B O 1
ATOM 3549 N N . TRP B 1 144 ? -6.98 5.07 8.75 1 96.88 144 TRP B N 1
ATOM 3550 C CA . TRP B 1 144 ? -7.879 6.145 8.344 1 96.88 144 TRP B CA 1
ATOM 3551 C C . TRP B 1 144 ? -8.289 6.996 9.539 1 96.88 144 TRP B C 1
ATOM 3553 O O . TRP B 1 144 ? -8.68 6.465 10.586 1 96.88 144 TRP B O 1
ATOM 3563 N N . HIS B 1 145 ? -8.219 8.32 9.391 1 96.06 145 HIS B N 1
ATOM 3564 C CA . HIS B 1 145 ? -8.695 9.219 10.438 1 96.06 145 HIS B CA 1
ATOM 3565 C C . HIS B 1 145 ? -8.93 10.625 9.891 1 96.06 145 HIS B C 1
ATOM 3567 O O . HIS B 1 145 ? -8.461 10.953 8.797 1 96.06 145 HIS B O 1
ATOM 3573 N N . SER B 1 146 ? -9.734 11.305 10.562 1 96.56 146 SER B N 1
ATOM 3574 C CA . SER B 1 146 ? -9.82 12.758 10.469 1 96.56 146 SER B CA 1
ATOM 3575 C C . SER B 1 146 ? -9 13.43 11.562 1 96.56 146 SER B C 1
ATOM 3577 O O . SER B 1 146 ? -9.18 13.141 12.742 1 96.56 146 SER B O 1
ATOM 3579 N N . ASP B 1 147 ? -8.172 14.32 11.164 1 97.56 147 ASP B N 1
ATOM 3580 C CA . ASP B 1 147 ? -7.391 15.039 12.172 1 97.56 147 ASP B CA 1
ATOM 3581 C C . ASP B 1 147 ? -8.297 15.875 13.07 1 97.56 147 ASP B C 1
ATOM 3583 O O . ASP B 1 147 ? -8.078 15.953 14.281 1 97.56 147 ASP B O 1
ATOM 3587 N N . PHE B 1 148 ? -9.328 16.469 12.508 1 98.19 148 PHE B N 1
ATOM 3588 C CA . PHE B 1 148 ? -10.195 17.359 13.242 1 98.19 148 PHE B CA 1
ATOM 3589 C C . PHE B 1 148 ? -10.883 16.641 14.398 1 98.19 148 PHE B C 1
ATOM 3591 O O . PHE B 1 148 ? -11 17.172 15.5 1 98.19 148 PHE B O 1
ATOM 3598 N N . GLU B 1 149 ? -11.367 15.438 14.094 1 96.88 149 GLU B N 1
ATOM 3599 C CA . GLU B 1 149 ? -12.055 14.688 15.148 1 96.88 149 GLU B CA 1
ATOM 3600 C C . GLU B 1 149 ? -11.188 14.562 16.391 1 96.88 149 GLU B C 1
ATOM 3602 O O . GLU B 1 149 ? -11.633 14.852 17.5 1 96.88 149 GLU B O 1
ATOM 3607 N N . THR B 1 150 ? -9.961 14.211 16.172 1 95 150 THR B N 1
ATOM 3608 C CA . THR B 1 150 ? -9.031 14.055 17.281 1 95 150 THR B CA 1
ATOM 3609 C C . THR B 1 150 ? -8.719 15.398 17.938 1 95 150 THR B C 1
ATOM 3611 O O . THR B 1 150 ? -8.773 15.539 19.156 1 95 150 THR B O 1
ATOM 3614 N N . TRP B 1 151 ? -8.43 16.391 17.125 1 97.44 151 TRP B N 1
ATOM 3615 C CA . TRP B 1 151 ? -8.047 17.703 17.641 1 97.44 151 TRP B CA 1
ATOM 3616 C C . TRP B 1 151 ? -9.227 18.375 18.344 1 97.44 151 TRP B C 1
ATOM 3618 O O . TRP B 1 151 ? -9.031 19.109 19.312 1 97.44 151 TRP B O 1
ATOM 3628 N N . HIS B 1 152 ? -10.414 18.125 17.859 1 97.31 152 HIS B N 1
ATOM 3629 C CA . HIS B 1 152 ? -11.625 18.641 18.484 1 97.31 152 HIS B CA 1
ATOM 3630 C C . HIS B 1 152 ? -11.852 17.984 19.859 1 97.31 152 HIS B C 1
ATOM 3632 O O . HIS B 1 152 ? -11.961 18.672 20.859 1 97.31 152 HIS B O 1
ATOM 3638 N N . VAL B 1 153 ? -11.766 16.703 19.906 1 95.19 153 VAL B N 1
ATOM 3639 C CA . VAL B 1 153 ? -12.148 15.938 21.094 1 95.19 153 VAL B CA 1
ATOM 3640 C C . VAL B 1 153 ? -11.031 15.992 22.125 1 95.19 153 VAL B C 1
ATOM 3642 O O . VAL B 1 153 ? -11.289 16.172 23.312 1 95.19 153 VAL B O 1
ATOM 3645 N N . GLU B 1 154 ? -9.812 15.914 21.656 1 94.69 154 GLU B N 1
ATOM 3646 C CA . GLU B 1 154 ? -8.711 15.719 22.594 1 94.69 154 GLU B CA 1
ATOM 3647 C C . GLU B 1 154 ? -7.98 17.031 22.859 1 94.69 154 GLU B C 1
ATOM 3649 O O . GLU B 1 154 ? -7.336 17.188 23.906 1 94.69 154 GLU B O 1
ATOM 3654 N N . ASP B 1 155 ? -8.109 18 21.938 1 96.38 155 ASP B N 1
ATOM 3655 C CA . ASP B 1 155 ? -7.328 19.219 22.094 1 96.38 155 ASP B CA 1
ATOM 3656 C C . ASP B 1 155 ? -8.234 20.438 22.266 1 96.38 155 ASP B C 1
ATOM 3658 O O . ASP B 1 155 ? -7.785 21.484 22.703 1 96.38 155 ASP B O 1
ATOM 3662 N N . GLY B 1 156 ? -9.461 20.281 21.906 1 97.56 156 GLY B N 1
ATOM 3663 C CA . GLY B 1 156 ? -10.391 21.375 22.094 1 97.56 156 GLY B CA 1
ATOM 3664 C C . GLY B 1 156 ? -10.445 22.344 20.922 1 97.56 156 GLY B C 1
ATOM 3665 O O . GLY B 1 156 ? -10.727 23.531 21.094 1 97.56 156 GLY B O 1
ATOM 3666 N N . MET B 1 157 ? -10.094 21.875 19.75 1 98.19 157 MET B N 1
ATOM 3667 C CA . MET B 1 157 ? -10.258 22.719 18.562 1 98.19 157 MET B CA 1
ATOM 3668 C C . MET B 1 157 ? -11.734 22.969 18.266 1 98.19 157 MET B C 1
ATOM 3670 O O . MET B 1 157 ? -12.469 22.031 17.953 1 98.19 157 MET B O 1
ATOM 3674 N N . PRO B 1 158 ? -12.18 24.172 18.281 1 98.12 158 PRO B N 1
ATOM 3675 C CA . PRO B 1 158 ? -13.625 24.391 18.297 1 98.12 158 PRO B CA 1
ATOM 3676 C C . PRO B 1 158 ? -14.258 24.281 16.906 1 98.12 158 PRO B C 1
ATOM 3678 O O . PRO B 1 158 ? -15.391 23.812 16.781 1 98.12 158 PRO B O 1
ATOM 3681 N N . ARG B 1 159 ? -13.57 24.734 15.875 1 98.5 159 ARG B N 1
ATOM 3682 C CA . ARG B 1 159 ? -14.117 24.812 14.523 1 98.5 159 ARG B CA 1
ATOM 3683 C C . ARG B 1 159 ? -13.188 24.156 13.508 1 98.5 159 ARG B C 1
ATOM 3685 O O . ARG B 1 159 ? -11.984 24.031 13.758 1 98.5 159 ARG B O 1
ATOM 3692 N N . MET B 1 160 ? -13.805 23.719 12.367 1 98.69 160 MET B N 1
ATOM 3693 C CA . MET B 1 160 ? -12.992 23.203 11.266 1 98.69 160 MET B CA 1
ATOM 3694 C C . MET B 1 160 ? -12.328 24.344 10.508 1 98.69 160 MET B C 1
ATOM 3696 O O . MET B 1 160 ? -12.773 24.719 9.414 1 98.69 160 MET B O 1
ATOM 3700 N N . ARG B 1 161 ? -11.305 24.844 11.031 1 98.81 161 ARG B N 1
ATOM 3701 C CA . ARG B 1 161 ? -10.617 25.984 10.438 1 98.81 161 ARG B CA 1
ATOM 3702 C C . ARG B 1 161 ? -9.109 25.844 10.578 1 98.81 161 ARG B C 1
ATOM 3704 O O . ARG B 1 161 ? -8.43 26.781 11.008 1 98.81 161 ARG B O 1
ATOM 3711 N N . ALA B 1 162 ? -8.641 24.656 10.344 1 98.88 162 ALA B N 1
ATOM 3712 C CA . ALA B 1 162 ? -7.234 24.266 10.289 1 98.88 162 ALA B CA 1
ATOM 3713 C C . ALA B 1 162 ? -6.949 23.406 9.062 1 98.88 162 ALA B C 1
ATOM 3715 O O . ALA B 1 162 ? -7.871 22.859 8.453 1 98.88 162 ALA B O 1
ATOM 3716 N N . LEU B 1 163 ? -5.773 23.391 8.625 1 98.88 163 LEU B N 1
ATOM 3717 C CA . LEU B 1 163 ? -5.375 22.516 7.527 1 98.88 163 LEU B CA 1
ATOM 3718 C C . LEU B 1 163 ? -3.947 22.016 7.723 1 98.88 163 LEU B C 1
ATOM 3720 O O . LEU B 1 163 ? -3.186 22.578 8.508 1 98.88 163 LEU B O 1
ATOM 3724 N N . SER B 1 164 ? -3.645 20.891 7.121 1 98.81 164 SER B N 1
ATOM 3725 C CA . SER B 1 164 ? -2.334 20.25 7.188 1 98.81 164 SER B CA 1
ATOM 3726 C C . SER B 1 164 ? -1.593 20.375 5.863 1 98.81 164 SER B C 1
ATOM 3728 O O . SER B 1 164 ? -2.201 20.281 4.793 1 98.81 164 SER B O 1
ATOM 3730 N N . MET B 1 165 ? -0.36 20.641 5.922 1 98.81 165 MET B N 1
ATOM 3731 C CA . MET B 1 165 ? 0.528 20.609 4.762 1 98.81 165 MET B CA 1
ATOM 3732 C C . MET B 1 165 ? 1.66 19.609 4.977 1 98.81 165 MET B C 1
ATOM 3734 O O . MET B 1 165 ? 2.451 19.75 5.91 1 98.81 165 MET B O 1
ATOM 3738 N N . SER B 1 166 ? 1.639 18.578 4.191 1 98.56 166 SER B N 1
ATOM 3739 C CA . SER B 1 166 ? 2.688 17.562 4.191 1 98.56 166 SER B CA 1
ATOM 3740 C C . SER B 1 166 ? 3.748 17.859 3.137 1 98.56 166 SER B C 1
ATOM 3742 O O . SER B 1 166 ? 3.529 17.625 1.946 1 98.56 166 SER B O 1
ATOM 3744 N N . VAL B 1 167 ? 4.859 18.422 3.559 1 98.69 167 VAL B N 1
ATOM 3745 C CA . VAL B 1 167 ? 5.977 18.672 2.656 1 98.69 167 VAL B CA 1
ATOM 3746 C C . VAL B 1 167 ? 6.766 17.375 2.443 1 98.69 167 VAL B C 1
ATOM 3748 O O . VAL B 1 167 ? 7.406 16.875 3.369 1 98.69 167 VAL B O 1
ATOM 3751 N N . GLN B 1 168 ? 6.727 16.906 1.202 1 98.31 168 GLN B N 1
ATOM 3752 C CA . GLN B 1 168 ? 7.371 15.633 0.9 1 98.31 168 GLN B CA 1
ATOM 3753 C C . GLN B 1 168 ? 8.891 15.781 0.875 1 98.31 168 GLN B C 1
ATOM 3755 O O . GLN B 1 168 ? 9.43 16.578 0.107 1 98.31 168 GLN B O 1
ATOM 3760 N N . LEU B 1 169 ? 9.555 15 1.688 1 98.06 169 LEU B N 1
ATOM 3761 C CA . LEU B 1 169 ? 11.008 15.062 1.781 1 98.06 169 LEU B CA 1
ATOM 3762 C C . LEU B 1 169 ? 11.648 13.852 1.104 1 98.06 169 LEU B C 1
ATOM 3764 O O . LEU B 1 169 ? 12.867 13.68 1.161 1 98.06 169 LEU B O 1
ATOM 3768 N N . ALA B 1 170 ? 10.883 12.969 0.585 1 96.69 170 ALA B N 1
ATOM 3769 C CA . ALA B 1 170 ? 11.242 11.844 -0.272 1 96.69 170 ALA B CA 1
ATOM 3770 C C . ALA B 1 170 ? 10.234 11.672 -1.405 1 96.69 170 ALA B C 1
ATOM 3772 O O . ALA B 1 170 ? 9.117 12.195 -1.336 1 96.69 170 ALA B O 1
ATOM 3773 N N . ASP B 1 171 ? 10.719 10.984 -2.469 1 96 171 ASP B N 1
ATOM 3774 C CA . ASP B 1 171 ? 9.789 10.695 -3.559 1 96 171 ASP B CA 1
ATOM 3775 C C . ASP B 1 171 ? 8.664 9.773 -3.09 1 96 171 ASP B C 1
ATOM 3777 O O . ASP B 1 171 ? 8.898 8.828 -2.34 1 96 171 ASP B O 1
ATOM 3781 N N . ASN B 1 172 ? 7.488 10.102 -3.447 1 95.75 172 ASN B N 1
ATOM 3782 C CA . ASN B 1 172 ? 6.324 9.273 -3.164 1 95.75 172 ASN B CA 1
ATOM 3783 C C . ASN B 1 172 ? 5.836 8.547 -4.414 1 95.75 172 ASN B C 1
ATOM 3785 O O . ASN B 1 172 ? 5.512 9.18 -5.418 1 95.75 172 ASN B O 1
ATOM 3789 N N . HIS B 1 173 ? 5.852 7.238 -4.273 1 94.56 173 HIS B N 1
ATOM 3790 C CA . HIS B 1 173 ? 5.395 6.352 -5.34 1 94.56 173 HIS B CA 1
ATOM 3791 C C . HIS B 1 173 ? 4.113 5.629 -4.945 1 94.56 173 HIS B C 1
ATOM 3793 O O . HIS B 1 173 ? 3.771 5.562 -3.76 1 94.56 173 HIS B O 1
ATOM 3799 N N . ALA B 1 174 ? 3.486 5.141 -5.984 1 94.62 174 ALA B N 1
ATOM 3800 C CA . ALA B 1 174 ? 2.252 4.402 -5.727 1 94.62 174 ALA B CA 1
ATOM 3801 C C . ALA B 1 174 ? 2.518 3.174 -4.859 1 94.62 174 ALA B C 1
ATOM 3803 O O . ALA B 1 174 ? 1.645 2.738 -4.105 1 94.62 174 ALA B O 1
ATOM 3804 N N . VAL B 1 175 ? 3.693 2.695 -4.801 1 96 175 VAL B N 1
ATOM 3805 C CA . VAL B 1 175 ? 3.963 1.373 -4.242 1 96 175 VAL B CA 1
ATOM 3806 C C . VAL B 1 175 ? 4.531 1.513 -2.834 1 96 175 VAL B C 1
ATOM 3808 O O . VAL B 1 175 ? 4.621 0.531 -2.094 1 96 175 VAL B O 1
ATOM 3811 N N . ASN B 1 176 ? 4.961 2.707 -2.414 1 96.75 176 ASN B N 1
ATOM 3812 C CA . ASN B 1 176 ? 5.711 2.768 -1.165 1 96.75 176 ASN B CA 1
ATOM 3813 C C . ASN B 1 176 ? 4.867 3.348 -0.033 1 96.75 176 ASN B C 1
ATOM 3815 O O . ASN B 1 176 ? 5.395 4.012 0.863 1 96.75 176 ASN B O 1
ATOM 3819 N N . GLY B 1 177 ? 3.533 3.146 -0.112 1 95.88 177 GLY B N 1
ATOM 3820 C CA . GLY B 1 177 ? 2.643 3.502 0.981 1 95.88 177 GLY B CA 1
ATOM 3821 C C . GLY B 1 177 ? 2.357 4.988 1.06 1 95.88 177 GLY B C 1
ATOM 3822 O O . GLY B 1 177 ? 2.473 5.594 2.127 1 95.88 177 GLY B O 1
ATOM 3823 N N . PRO B 1 178 ? 1.938 5.586 -0.008 1 96.44 178 PRO B N 1
ATOM 3824 C CA . PRO B 1 178 ? 1.681 7.027 -0.015 1 96.44 178 PRO B CA 1
ATOM 3825 C C . PRO B 1 178 ? 0.451 7.41 0.805 1 96.44 178 PRO B C 1
ATOM 3827 O O . PRO B 1 178 ? -0.389 6.555 1.103 1 96.44 178 PRO B O 1
ATOM 3830 N N . LEU B 1 179 ? 0.412 8.641 1.17 1 97.62 179 LEU B N 1
ATOM 3831 C CA . LEU B 1 179 ? -0.806 9.211 1.734 1 97.62 179 LEU B CA 1
ATOM 3832 C C . LEU B 1 179 ? -1.991 8.992 0.799 1 97.62 179 LEU B C 1
ATOM 3834 O O . LEU B 1 179 ? -1.87 9.172 -0.415 1 97.62 179 LEU B O 1
ATOM 3838 N N . MET B 1 180 ? -3.037 8.508 1.379 1 98.25 180 MET B N 1
ATOM 3839 C CA . MET B 1 180 ? -4.312 8.398 0.673 1 98.25 180 MET B CA 1
ATOM 3840 C C . MET B 1 180 ? -5.348 9.352 1.266 1 98.25 180 MET B C 1
ATOM 3842 O O . MET B 1 180 ? -5.395 9.539 2.482 1 98.25 180 MET B O 1
ATOM 3846 N N . VAL B 1 181 ? -6.176 9.938 0.424 1 98.62 181 VAL B N 1
ATOM 3847 C CA . VAL B 1 181 ? -7.246 10.82 0.869 1 98.62 181 VAL B CA 1
ATOM 3848 C C . VAL B 1 181 ? -8.562 10.406 0.218 1 98.62 181 VAL B C 1
ATOM 3850 O O . VAL B 1 181 ? -8.57 9.766 -0.839 1 98.62 181 VAL B O 1
ATOM 3853 N N . MET B 1 182 ? -9.633 10.672 0.863 1 98.62 182 MET B N 1
ATOM 3854 C CA . MET B 1 182 ? -10.969 10.578 0.274 1 98.62 182 MET B CA 1
ATOM 3855 C C . MET B 1 182 ? -11.5 11.961 -0.099 1 98.62 182 MET B C 1
ATOM 3857 O O . MET B 1 182 ? -12.016 12.68 0.754 1 98.62 182 MET B O 1
ATOM 3861 N N . PRO B 1 183 ? -11.367 12.297 -1.432 1 98.75 183 PRO B N 1
ATOM 3862 C CA . PRO B 1 183 ? -11.789 13.641 -1.835 1 98.75 183 PRO B CA 1
ATOM 3863 C C . PRO B 1 183 ? -13.266 13.906 -1.555 1 98.75 183 PRO B C 1
ATOM 3865 O O . PRO B 1 183 ? -14.125 13.102 -1.924 1 98.75 183 PRO B O 1
ATOM 3868 N N . GLY B 1 184 ? -13.5 15.039 -0.936 1 98.69 184 GLY B N 1
ATOM 3869 C CA . GLY B 1 184 ? -14.875 15.398 -0.633 1 98.69 184 GLY B CA 1
ATOM 3870 C C . GLY B 1 184 ? -15.305 14.977 0.757 1 98.69 184 GLY B C 1
ATOM 3871 O O . GLY B 1 184 ? -16.328 15.445 1.265 1 98.69 184 GLY B O 1
ATOM 3872 N N . SER B 1 185 ? -14.508 14.141 1.406 1 98.62 185 SER B N 1
ATOM 3873 C CA . SER B 1 185 ? -14.891 13.625 2.717 1 98.62 185 SER B CA 1
ATOM 3874 C C . SER B 1 185 ? -14.914 14.734 3.762 1 98.62 185 SER B C 1
ATOM 3876 O O . SER B 1 185 ? -15.562 14.602 4.801 1 98.62 185 SER B O 1
ATOM 3878 N N . GLN B 1 186 ? -14.227 15.844 3.52 1 98.5 186 GLN B N 1
ATOM 3879 C CA . GLN B 1 186 ? -14.156 16.938 4.488 1 98.5 186 GLN B CA 1
ATOM 3880 C C . GLN B 1 186 ? -15.531 17.547 4.723 1 98.5 186 GLN B C 1
ATOM 3882 O O . GLN B 1 186 ? -15.734 18.281 5.688 1 98.5 186 GLN B O 1
ATOM 3887 N N . ARG B 1 187 ? -16.469 17.281 3.875 1 98.38 187 ARG B N 1
ATOM 3888 C CA . ARG B 1 187 ? -17.781 17.891 3.965 1 98.38 187 ARG B CA 1
ATOM 3889 C C . ARG B 1 187 ? -18.656 17.156 4.984 1 98.38 187 ARG B C 1
ATOM 3891 O O . ARG B 1 187 ? -19.703 17.672 5.395 1 98.38 187 ARG B O 1
ATOM 3898 N N . THR B 1 188 ? -18.203 16 5.387 1 97.75 188 THR B N 1
ATOM 3899 C CA . THR B 1 188 ? -18.953 15.172 6.328 1 97.75 188 THR B CA 1
ATOM 3900 C C . THR B 1 188 ? -18.125 14.906 7.586 1 97.75 188 THR B C 1
ATOM 3902 O O . THR B 1 188 ? -17 14.422 7.508 1 97.75 188 THR B O 1
ATOM 3905 N N . TYR B 1 189 ? -18.672 15.336 8.734 1 97.25 189 TYR B N 1
ATOM 3906 C CA . TYR B 1 189 ? -18.062 15 10.016 1 97.25 189 TYR B CA 1
ATOM 3907 C C . TYR B 1 189 ? -18.547 13.641 10.516 1 97.25 189 TYR B C 1
ATOM 3909 O O . TYR B 1 189 ? -19.75 13.445 10.711 1 97.25 189 TYR B O 1
ATOM 3917 N N . VAL B 1 190 ? -17.625 12.68 10.648 1 95.19 190 VAL B N 1
ATOM 3918 C CA . VAL B 1 190 ? -17.938 11.344 11.148 1 95.19 190 VAL B CA 1
ATOM 3919 C C . VAL B 1 190 ? -17.562 11.242 12.617 1 95.19 190 VAL B C 1
ATOM 3921 O O . VAL B 1 190 ? -16.375 11.289 12.969 1 95.19 190 VAL B O 1
ATOM 3924 N N . SER B 1 191 ? -18.516 11.109 13.453 1 92.62 191 SER B N 1
ATOM 3925 C CA . SER B 1 191 ? -18.234 10.922 14.867 1 92.62 191 SER B CA 1
ATOM 3926 C C . SER B 1 191 ? -17.797 9.484 15.156 1 92.62 191 SER B C 1
ATOM 3928 O O . SER B 1 191 ? -18.297 8.547 14.547 1 92.62 191 SER B O 1
ATOM 3930 N N . CYS B 1 192 ? -16.859 9.297 16.016 1 87.38 192 CYS B N 1
ATOM 3931 C CA . CYS B 1 192 ? -16.375 7.984 16.391 1 87.38 192 CYS B CA 1
ATOM 3932 C C . CYS B 1 192 ? -17 7.527 17.703 1 87.38 192 CYS B C 1
ATOM 3934 O O . CYS B 1 192 ? -17.609 8.328 18.422 1 87.38 192 CYS B O 1
ATOM 3936 N N . VAL B 1 193 ? -16.969 6.18 17.797 1 78.88 193 VAL B N 1
ATOM 3937 C CA . VAL B 1 193 ? -17.5 5.598 19.016 1 78.88 193 VAL B CA 1
ATOM 3938 C C . VAL B 1 193 ? -16.391 5.395 20.031 1 78.88 193 VAL B C 1
ATOM 3940 O O . VAL B 1 193 ? -15.234 5.172 19.656 1 78.88 193 VAL B O 1
ATOM 3943 N N . GLY B 1 194 ? -16.641 5.473 21.281 1 68.12 194 GLY B N 1
ATOM 3944 C CA . GLY B 1 194 ? -15.758 5.027 22.344 1 68.12 194 GLY B CA 1
ATOM 3945 C C . GLY B 1 194 ? -15.086 6.168 23.078 1 68.12 194 GLY B C 1
ATOM 3946 O O . GLY B 1 194 ? -14.906 7.254 22.516 1 68.12 194 GLY B O 1
ATOM 3947 N N . GLU B 1 195 ? -14.969 5.973 24.375 1 60.41 195 GLU B N 1
ATOM 3948 C CA . GLU B 1 195 ? -14.305 6.953 25.219 1 60.41 195 GLU B CA 1
ATOM 3949 C C . GLU B 1 195 ? -12.797 6.938 25 1 60.41 195 GLU B C 1
ATOM 3951 O O . GLU B 1 195 ? -12.211 5.883 24.734 1 60.41 195 GLU B O 1
ATOM 3956 N N . THR B 1 196 ? -12.156 8.086 24.812 1 58.25 196 THR B N 1
ATOM 3957 C CA . THR B 1 196 ? -10.711 8.227 24.719 1 58.25 196 THR B CA 1
ATOM 3958 C C . THR B 1 196 ? -10.031 7.848 26.031 1 58.25 196 THR B C 1
ATOM 3960 O O . THR B 1 196 ? -10.32 8.438 27.062 1 58.25 196 THR B O 1
ATOM 3963 N N . PRO B 1 197 ? -9.227 6.742 25.938 1 56.75 197 PRO B N 1
ATOM 3964 C CA . PRO B 1 197 ? -8.492 6.465 27.172 1 56.75 197 PRO B CA 1
ATOM 3965 C C . PRO B 1 197 ? -7.5 7.57 27.531 1 56.75 197 PRO B C 1
ATOM 3967 O O . PRO B 1 197 ? -7.156 8.398 26.672 1 56.75 197 PRO B O 1
ATOM 3970 N N . GLU B 1 198 ? -7.051 7.688 28.844 1 57.34 198 GLU B N 1
ATOM 3971 C CA . GLU B 1 198 ? -6.004 8.602 29.297 1 57.34 198 GLU B CA 1
ATOM 3972 C C . GLU B 1 198 ? -4.703 8.359 28.531 1 57.34 198 GLU B C 1
ATOM 3974 O O . GLU B 1 198 ? -4.324 7.211 28.297 1 57.34 198 GLU B O 1
ATOM 3979 N N . ASP B 1 199 ? -3.893 9.344 28.141 1 52 199 ASP B N 1
ATOM 3980 C CA . ASP B 1 199 ? -2.604 9.336 27.453 1 52 199 ASP B CA 1
ATOM 3981 C C . ASP B 1 199 ? -2.689 8.602 26.125 1 52 199 ASP B C 1
ATOM 3983 O O . ASP B 1 199 ? -1.739 7.93 25.719 1 52 199 ASP B O 1
ATOM 3987 N N . HIS B 1 200 ? -3.809 8.703 25.547 1 53.41 200 HIS B N 1
ATOM 3988 C CA . HIS B 1 200 ? -4.16 8.016 24.312 1 53.41 200 HIS B CA 1
ATOM 3989 C C . HIS B 1 200 ? -3.223 8.422 23.188 1 53.41 200 HIS B C 1
ATOM 3991 O O . HIS B 1 200 ? -2.992 7.637 22.25 1 53.41 200 HIS B O 1
ATOM 3997 N N . TYR B 1 201 ? -2.596 9.531 23.359 1 51.78 201 TYR B N 1
ATOM 3998 C CA . TYR B 1 201 ? -1.815 10.031 22.234 1 51.78 201 TYR B CA 1
ATOM 3999 C C . TYR B 1 201 ? -0.602 9.141 21.984 1 51.78 201 TYR B C 1
ATOM 4001 O O . TYR B 1 201 ? -0.128 9.039 20.844 1 51.78 201 TYR B O 1
ATOM 4009 N N . LYS B 1 202 ? -0.093 8.586 22.984 1 54.84 202 LYS B N 1
ATOM 4010 C CA . LYS B 1 202 ? 1.062 7.707 22.844 1 54.84 202 LYS B CA 1
ATOM 4011 C C . LYS B 1 202 ? 0.694 6.449 22.062 1 54.84 202 LYS B C 1
ATOM 4013 O O . LYS B 1 202 ? 1.505 5.926 21.297 1 54.84 202 LYS B O 1
ATOM 4018 N N . GLN B 1 203 ? -0.509 5.992 22.328 1 50.81 203 GLN B N 1
ATOM 4019 C CA . GLN B 1 203 ? -0.957 4.738 21.719 1 50.81 203 GLN B CA 1
ATOM 4020 C C . GLN B 1 203 ? -1.545 4.977 20.328 1 50.81 203 GLN B C 1
ATOM 4022 O O . GLN B 1 203 ? -1.341 4.168 19.422 1 50.81 203 GLN B O 1
ATOM 4027 N N . SER B 1 204 ? -2.242 6.086 20.203 1 49.81 204 SER B N 1
ATOM 4028 C CA . SER B 1 204 ? -2.918 6.387 18.938 1 49.81 204 SER B CA 1
ATOM 4029 C C . SER B 1 204 ? -1.915 6.602 17.812 1 49.81 204 SER B C 1
ATOM 4031 O O . SER B 1 204 ? -2.191 6.266 16.656 1 49.81 204 SER B O 1
ATOM 4033 N N . LEU B 1 205 ? -0.807 7.125 18.203 1 50.69 205 LEU B N 1
ATOM 4034 C CA . LEU B 1 205 ? 0.22 7.395 17.203 1 50.69 205 LEU B CA 1
ATOM 4035 C C . LEU B 1 205 ? 0.907 6.105 16.781 1 50.69 205 LEU B C 1
ATOM 4037 O O . LEU B 1 205 ? 1.576 6.07 15.742 1 50.69 205 LEU B O 1
ATOM 4041 N N . ARG B 1 206 ? 0.658 5.039 17.625 1 46.66 206 ARG B N 1
ATOM 4042 C CA . ARG B 1 206 ? 1.279 3.754 17.328 1 46.66 206 ARG B CA 1
ATOM 4043 C C . ARG B 1 206 ? 0.267 2.787 16.719 1 46.66 206 ARG B C 1
ATOM 4045 O O . ARG B 1 206 ? 0.589 2.043 15.789 1 46.66 206 ARG B O 1
ATOM 4052 N N . LYS B 1 207 ? -0.864 2.658 17.5 1 51.44 207 LYS B N 1
ATOM 4053 C CA . LYS B 1 207 ? -1.937 1.779 17.031 1 51.44 207 LYS B CA 1
ATOM 4054 C C . LYS B 1 207 ? -3.283 2.496 17.062 1 51.44 207 LYS B C 1
ATOM 4056 O O . LYS B 1 207 ? -3.709 2.988 18.109 1 51.44 207 LYS B O 1
ATOM 4061 N N . GLN B 1 208 ? -3.914 2.9 15.922 1 54.09 208 GLN B N 1
ATOM 4062 C CA . GLN B 1 208 ? -5.086 3.764 15.852 1 54.09 208 GLN B CA 1
ATOM 4063 C C . GLN B 1 208 ? -6.355 3.004 16.219 1 54.09 208 GLN B C 1
ATOM 4065 O O . GLN B 1 208 ? -7.027 2.439 15.359 1 54.09 208 GLN B O 1
ATOM 4070 N N . GLU B 1 209 ? -6.566 2.773 17.547 1 55.44 209 GLU B N 1
ATOM 4071 C CA . GLU B 1 209 ? -7.797 2.115 17.969 1 55.44 209 GLU B CA 1
ATOM 4072 C C . GLU B 1 209 ? -8.883 3.137 18.297 1 55.44 209 GLU B C 1
ATOM 4074 O O . GLU B 1 209 ? -10.062 2.91 18.016 1 55.44 209 GLU B O 1
ATOM 4079 N N . TYR B 1 210 ? -8.453 4.301 18.75 1 55.62 210 TYR B N 1
ATOM 4080 C CA . TYR B 1 210 ? -9.414 5.348 19.078 1 55.62 210 TYR B CA 1
ATOM 4081 C C . TYR B 1 210 ? -9.398 6.461 18.047 1 55.62 210 TYR B C 1
ATOM 4083 O O . TYR B 1 210 ? -8.336 6.797 17.5 1 55.62 210 TYR B O 1
ATOM 4091 N N . GLY B 1 211 ? -10.562 7.066 17.766 1 69.44 211 GLY B N 1
ATOM 4092 C CA . GLY B 1 211 ? -10.641 8.109 16.75 1 69.44 211 GLY B CA 1
ATOM 4093 C C . GLY B 1 211 ? -10.641 7.559 15.336 1 69.44 211 GLY B C 1
ATOM 4094 O O . GLY B 1 211 ? -10.438 8.305 14.375 1 69.44 211 GLY B O 1
ATOM 4095 N N . VAL B 1 212 ? -10.734 6.254 15.359 1 77.81 212 VAL B N 1
ATOM 4096 C CA . VAL B 1 212 ? -10.844 5.594 14.055 1 77.81 212 VAL B CA 1
ATOM 4097 C C . VAL B 1 212 ? -12.312 5.387 13.703 1 77.81 212 VAL B C 1
ATOM 4099 O O . VAL B 1 212 ? -13.062 4.789 14.484 1 77.81 212 VAL B O 1
ATOM 4102 N N . PRO B 1 213 ? -12.68 6.027 12.664 1 89.25 213 PRO B N 1
ATOM 4103 C CA . PRO B 1 213 ? -14.062 5.797 12.242 1 89.25 213 PRO B CA 1
ATOM 4104 C C . PRO B 1 213 ? -14.375 4.316 12.039 1 89.25 213 PRO B C 1
ATOM 4106 O O . PRO B 1 213 ? -13.477 3.527 11.734 1 89.25 213 PRO B O 1
ATOM 4109 N N . ASP B 1 214 ? -15.625 4.051 12.289 1 91.5 214 ASP B N 1
ATOM 4110 C CA . ASP B 1 214 ? -16.047 2.664 12.086 1 91.5 214 ASP B CA 1
ATOM 4111 C C . ASP B 1 214 ? -15.938 2.264 10.617 1 91.5 214 ASP B C 1
ATOM 4113 O O . ASP B 1 214 ? -16.016 3.115 9.727 1 91.5 214 ASP B O 1
ATOM 4117 N N . ARG B 1 215 ? -15.883 1.022 10.383 1 92.75 215 ARG B N 1
ATOM 4118 C CA . ARG B 1 215 ? -15.633 0.481 9.047 1 92.75 215 ARG B CA 1
ATOM 4119 C C . ARG B 1 215 ? -16.797 0.789 8.109 1 92.75 215 ARG B C 1
ATOM 4121 O O . ARG B 1 215 ? -16.578 1.046 6.918 1 92.75 215 ARG B O 1
ATOM 4128 N N . ASP B 1 216 ? -18 0.729 8.609 1 93.75 216 ASP B N 1
ATOM 4129 C CA . ASP B 1 216 ? -19.156 1.025 7.766 1 93.75 216 ASP B CA 1
ATOM 4130 C C . ASP B 1 216 ? -19.109 2.467 7.258 1 93.75 216 ASP B C 1
ATOM 4132 O O . ASP B 1 216 ? -19.391 2.729 6.09 1 93.75 216 ASP B O 1
ATOM 4136 N N . SER B 1 217 ? -18.781 3.371 8.18 1 95.19 217 SER B N 1
ATOM 4137 C CA . SER B 1 217 ? -18.656 4.773 7.797 1 95.19 217 SER B CA 1
ATOM 4138 C C . SER B 1 217 ? -17.547 4.961 6.758 1 95.19 217 SER B C 1
ATOM 4140 O O . SER B 1 217 ? -17.734 5.668 5.766 1 95.19 217 SER B O 1
ATOM 4142 N N . LEU B 1 218 ? -16.484 4.258 6.992 1 96.81 218 LEU B N 1
ATOM 4143 C CA . LEU B 1 218 ? -15.359 4.375 6.07 1 96.81 218 LEU B CA 1
ATOM 4144 C C . LEU B 1 218 ? -15.719 3.809 4.699 1 96.81 218 LEU B C 1
ATOM 4146 O O . LEU B 1 218 ? -15.375 4.398 3.672 1 96.81 218 LEU B O 1
ATOM 4150 N N . ALA B 1 219 ? -16.391 2.697 4.668 1 96.69 219 ALA B N 1
ATOM 4151 C CA . ALA B 1 219 ? -16.797 2.08 3.41 1 96.69 219 ALA B CA 1
ATOM 4152 C C . ALA B 1 219 ? -17.734 2.99 2.635 1 96.69 219 ALA B C 1
ATOM 4154 O O . ALA B 1 219 ? -17.594 3.164 1.423 1 96.69 219 ALA B O 1
ATOM 4155 N N . ARG B 1 220 ? -18.656 3.549 3.348 1 96.12 220 ARG B N 1
ATOM 4156 C CA . ARG B 1 220 ? -19.625 4.445 2.719 1 96.12 220 ARG B CA 1
ATOM 4157 C C . ARG B 1 220 ? -18.938 5.688 2.162 1 96.12 220 ARG B C 1
ATOM 4159 O O . ARG B 1 220 ? -19.234 6.129 1.053 1 96.12 220 ARG B O 1
ATOM 4166 N N . LEU B 1 221 ? -18.031 6.254 2.928 1 97.31 221 LEU B N 1
ATOM 4167 C CA . LEU B 1 221 ? -17.297 7.422 2.475 1 97.31 221 LEU B CA 1
ATOM 4168 C C . LEU B 1 221 ? -16.453 7.09 1.241 1 97.31 221 LEU B C 1
ATOM 4170 O O . LEU B 1 221 ? -16.422 7.863 0.282 1 97.31 221 LEU B O 1
ATOM 4174 N N . ALA B 1 222 ? -15.789 5.953 1.271 1 97.62 222 ALA B N 1
ATOM 4175 C CA . ALA B 1 222 ? -14.961 5.547 0.143 1 97.62 222 ALA B CA 1
ATOM 4176 C C . ALA B 1 222 ? -15.797 5.336 -1.113 1 97.62 222 ALA B C 1
ATOM 4178 O O . ALA B 1 222 ? -15.359 5.66 -2.221 1 97.62 222 ALA B O 1
ATOM 4179 N N . GLU B 1 223 ? -16.953 4.781 -0.947 1 96.12 223 GLU B N 1
ATOM 4180 C CA . GLU B 1 223 ? -17.859 4.559 -2.074 1 96.12 223 GLU B CA 1
ATOM 4181 C C . GLU B 1 223 ? -18.312 5.879 -2.686 1 96.12 223 GLU B C 1
ATOM 4183 O O . GLU B 1 223 ? -18.406 6.004 -3.91 1 96.12 223 GLU B O 1
ATOM 4188 N N . THR B 1 224 ? -18.578 6.848 -1.828 1 95.88 224 THR B N 1
ATOM 4189 C CA . THR B 1 224 ? -19.125 8.125 -2.268 1 95.88 224 THR B CA 1
ATOM 4190 C C . THR B 1 224 ? -18.016 9.031 -2.801 1 95.88 224 THR B C 1
ATOM 4192 O O . THR B 1 224 ? -18.219 9.734 -3.799 1 95.88 224 THR B O 1
ATOM 4195 N N . CYS B 1 225 ? -16.828 9.016 -2.158 1 97.5 225 CYS B N 1
ATOM 4196 C CA . CYS B 1 225 ? -15.789 10.008 -2.426 1 97.5 225 CYS B CA 1
ATOM 4197 C C . CYS B 1 225 ? -14.688 9.422 -3.299 1 97.5 225 CYS B C 1
ATOM 4199 O O . CYS B 1 225 ? -13.93 10.164 -3.932 1 97.5 225 CYS B O 1
ATOM 4201 N N . GLY B 1 226 ? -14.609 8.078 -3.309 1 97.38 226 GLY B N 1
ATOM 4202 C CA . GLY B 1 226 ? -13.422 7.457 -3.861 1 97.38 226 GLY B CA 1
ATOM 4203 C C . GLY B 1 226 ? -12.195 7.609 -2.973 1 97.38 226 GLY B C 1
ATOM 4204 O O . GLY B 1 226 ? -12.297 8.133 -1.861 1 97.38 226 GLY B O 1
ATOM 4205 N N . ILE B 1 227 ? -11.086 7.023 -3.35 1 98.19 227 ILE B N 1
ATOM 4206 C CA . ILE B 1 227 ? -9.797 7.137 -2.68 1 98.19 227 ILE B CA 1
ATOM 4207 C C . ILE B 1 227 ? -8.727 7.539 -3.691 1 98.19 227 ILE B C 1
ATOM 4209 O O . ILE B 1 227 ? -8.641 6.957 -4.777 1 98.19 227 ILE B O 1
ATOM 4213 N N . VAL B 1 228 ? -7.992 8.531 -3.354 1 97.69 228 VAL B N 1
ATOM 4214 C CA . VAL B 1 228 ? -6.887 8.977 -4.195 1 97.69 228 VAL B CA 1
ATOM 4215 C C . VAL B 1 228 ? -5.586 8.953 -3.396 1 97.69 228 VAL B C 1
ATOM 4217 O O . VAL B 1 228 ? -5.578 9.273 -2.205 1 97.69 228 VAL B O 1
ATOM 4220 N N . ALA B 1 229 ? -4.5 8.516 -4.043 1 97.31 229 ALA B N 1
ATOM 4221 C CA . ALA B 1 229 ? -3.16 8.57 -3.471 1 97.31 229 ALA B CA 1
ATOM 4222 C C . ALA B 1 229 ? -2.244 9.469 -4.297 1 97.31 229 ALA B C 1
ATOM 4224 O O . ALA B 1 229 ? -1.646 9.016 -5.277 1 97.31 229 ALA B O 1
ATOM 4225 N N . PRO B 1 230 ? -2.15 10.719 -3.887 1 96.38 230 PRO B N 1
ATOM 4226 C CA . PRO B 1 230 ? -1.255 11.594 -4.648 1 96.38 230 PRO B CA 1
ATOM 4227 C C . PRO B 1 230 ? 0.199 11.125 -4.605 1 96.38 230 PRO B C 1
ATOM 4229 O O . PRO B 1 230 ? 0.675 10.672 -3.562 1 96.38 230 PRO B O 1
ATOM 4232 N N . THR B 1 231 ? 0.812 11.078 -5.75 1 94.56 231 THR B N 1
ATOM 4233 C CA . THR B 1 231 ? 2.232 10.766 -5.867 1 94.56 231 THR B CA 1
ATOM 4234 C C . THR B 1 231 ? 3.004 11.961 -6.426 1 94.56 231 THR B C 1
ATOM 4236 O O . THR B 1 231 ? 2.404 12.945 -6.848 1 94.56 231 THR B O 1
ATOM 4239 N N . GLY B 1 232 ? 4.312 11.93 -6.285 1 92.75 232 GLY B N 1
ATOM 4240 C CA . GLY B 1 232 ? 5.133 13 -6.832 1 92.75 232 GLY B CA 1
ATOM 4241 C C . GLY B 1 232 ? 6.52 13.055 -6.223 1 92.75 232 GLY B C 1
ATOM 4242 O O . GLY B 1 232 ? 6.82 12.32 -5.277 1 92.75 232 GLY B O 1
ATOM 4243 N N . PRO B 1 233 ? 7.285 13.938 -6.758 1 95.81 233 PRO B N 1
ATOM 4244 C CA . PRO B 1 233 ? 8.664 14.062 -6.281 1 95.81 233 PRO B CA 1
ATOM 4245 C C . PRO B 1 233 ? 8.758 14.797 -4.941 1 95.81 233 PRO B C 1
ATOM 4247 O O . PRO B 1 233 ? 7.844 15.531 -4.566 1 95.81 233 PRO B O 1
ATOM 4250 N N . ALA B 1 234 ? 9.898 14.555 -4.27 1 97.69 234 ALA B N 1
ATOM 4251 C CA . ALA B 1 234 ? 10.219 15.383 -3.107 1 97.69 234 ALA B CA 1
ATOM 4252 C C . ALA B 1 234 ? 10.125 16.859 -3.443 1 97.69 234 ALA B C 1
ATOM 4254 O O . ALA B 1 234 ? 10.406 17.281 -4.574 1 97.69 234 ALA B O 1
ATOM 4255 N N . GLY B 1 235 ? 9.703 17.609 -2.48 1 98.25 235 GLY B N 1
ATOM 4256 C CA . GLY B 1 235 ? 9.516 19.031 -2.689 1 98.25 235 GLY B CA 1
ATOM 4257 C C . GLY B 1 235 ? 8.07 19.422 -2.961 1 98.25 235 GLY B C 1
ATOM 4258 O O . GLY B 1 235 ? 7.707 20.594 -2.887 1 98.25 235 GLY B O 1
ATOM 4259 N N . SER B 1 236 ? 7.262 18.406 -3.295 1 98.31 236 SER B N 1
ATOM 4260 C CA . SER B 1 236 ? 5.828 18.641 -3.432 1 98.31 236 SER B CA 1
ATOM 4261 C C . SER B 1 236 ? 5.148 18.719 -2.068 1 98.31 236 SER B C 1
ATOM 4263 O O . SER B 1 236 ? 5.688 18.25 -1.068 1 98.31 236 SER B O 1
ATOM 4265 N N . VAL B 1 237 ? 4.035 19.406 -2.025 1 98.62 237 VAL B N 1
ATOM 4266 C CA . VAL B 1 237 ? 3.277 19.578 -0.792 1 98.62 237 VAL B CA 1
ATOM 4267 C C . VAL B 1 237 ? 1.841 19.109 -0.997 1 98.62 237 VAL B C 1
ATOM 4269 O O . VAL B 1 237 ? 1.167 19.531 -1.938 1 98.62 237 VAL B O 1
ATOM 4272 N N . VAL B 1 238 ? 1.444 18.172 -0.194 1 98.62 238 VAL B N 1
ATOM 4273 C CA . VAL B 1 238 ? 0.033 17.797 -0.145 1 98.62 238 VAL B CA 1
ATOM 4274 C C . VAL B 1 238 ? -0.655 18.547 0.999 1 98.62 238 VAL B C 1
ATOM 4276 O O . VAL B 1 238 ? -0.294 18.375 2.166 1 98.62 238 VAL B O 1
ATOM 4279 N N . LEU B 1 239 ? -1.555 19.406 0.698 1 98.5 239 LEU B N 1
ATOM 4280 C CA . LEU B 1 239 ? -2.342 20.109 1.695 1 98.5 239 LEU B CA 1
ATOM 4281 C C . LEU B 1 239 ? -3.764 19.578 1.763 1 98.5 239 LEU B C 1
ATOM 4283 O O . LEU B 1 239 ? -4.359 19.25 0.731 1 98.5 239 LEU B O 1
ATOM 4287 N N . PHE B 1 240 ? -4.246 19.391 2.953 1 98.81 240 PHE B N 1
ATOM 4288 C CA . PHE B 1 240 ? -5.621 18.922 3.053 1 98.81 240 PHE B CA 1
ATOM 4289 C C . PHE B 1 240 ? -6.305 19.484 4.289 1 98.81 240 PHE B C 1
ATOM 4291 O O . PHE B 1 240 ? -5.645 19.828 5.27 1 98.81 240 PHE B O 1
ATOM 4298 N N . ASP B 1 241 ? -7.582 19.641 4.207 1 98.88 241 ASP B N 1
ATOM 4299 C CA . ASP B 1 241 ? -8.477 20.141 5.246 1 98.88 241 ASP B CA 1
ATOM 4300 C C . ASP B 1 241 ? -8.414 19.266 6.492 1 98.88 241 ASP B C 1
ATOM 4302 O O . ASP B 1 241 ? -8.25 18.047 6.395 1 98.88 241 ASP B O 1
ATOM 4306 N N . CYS B 1 242 ? -8.633 19.859 7.629 1 98.81 242 CYS B N 1
ATOM 4307 C CA . CYS B 1 242 ? -8.492 19.188 8.906 1 98.81 242 CYS B CA 1
ATOM 4308 C C . CYS B 1 242 ? -9.5 18.047 9.031 1 98.81 242 CYS B C 1
ATOM 4310 O O . CYS B 1 242 ? -9.305 17.125 9.82 1 98.81 242 CYS B O 1
ATOM 4312 N N . ASN B 1 243 ? -10.555 18.047 8.242 1 98.75 243 ASN B N 1
ATOM 4313 C CA . ASN B 1 243 ? -11.562 17 8.367 1 98.75 243 ASN B CA 1
ATOM 4314 C C . ASN B 1 243 ? -11.5 16.016 7.199 1 98.75 243 ASN B C 1
ATOM 4316 O O . ASN B 1 243 ? -12.367 15.156 7.059 1 98.75 243 ASN B O 1
ATOM 4320 N N . THR B 1 244 ? -10.562 16.156 6.301 1 98.75 244 THR B N 1
ATOM 4321 C CA . THR B 1 244 ? -10.398 15.219 5.199 1 98.75 244 THR B CA 1
ATOM 4322 C C . THR B 1 244 ? -9.953 13.852 5.711 1 98.75 244 THR B C 1
ATOM 4324 O O . THR B 1 244 ? -8.984 13.75 6.465 1 98.75 244 THR B O 1
ATOM 4327 N N . MET B 1 245 ? -10.727 12.805 5.316 1 98.5 245 MET B N 1
ATOM 4328 C CA . MET B 1 245 ? -10.359 11.438 5.668 1 98.5 245 MET B CA 1
ATOM 4329 C C . MET B 1 245 ? -9.102 11 4.926 1 98.5 245 MET B C 1
ATOM 4331 O O . MET B 1 245 ? -9.008 11.148 3.707 1 98.5 245 MET B O 1
ATOM 4335 N N . HIS B 1 246 ? -8.109 10.578 5.719 1 98.38 246 HIS B N 1
ATOM 4336 C CA . HIS B 1 246 ? -6.852 10.211 5.082 1 98.38 246 HIS B CA 1
ATOM 4337 C C . HIS B 1 246 ? -6.148 9.094 5.848 1 98.38 246 HIS B C 1
ATOM 4339 O O . HIS B 1 246 ? -6.465 8.836 7.012 1 98.38 246 HIS B O 1
ATOM 4345 N N . GLY B 1 247 ? -5.312 8.383 5.23 1 96.88 247 GLY B N 1
ATOM 4346 C CA . GLY B 1 247 ? -4.504 7.285 5.738 1 96.88 247 GLY B CA 1
ATOM 4347 C C . GLY B 1 247 ? -3.428 6.84 4.766 1 96.88 247 GLY B C 1
ATOM 4348 O O . GLY B 1 247 ? -3.201 7.488 3.742 1 96.88 247 GLY B O 1
ATOM 4349 N N . SER B 1 248 ? -2.678 5.832 5.113 1 96.94 248 SER B N 1
ATOM 4350 C CA . SER B 1 248 ? -1.671 5.281 4.211 1 96.94 248 SER B CA 1
ATOM 4351 C C . SER B 1 248 ? -1.408 3.809 4.508 1 96.94 248 SER B C 1
ATOM 4353 O O . SER B 1 248 ? -1.416 3.393 5.668 1 96.94 248 SER B O 1
ATOM 4355 N N . ASN B 1 249 ? -1.21 3.039 3.438 1 96.38 249 ASN B N 1
ATOM 4356 C CA . ASN B 1 249 ? -0.809 1.644 3.586 1 96.38 249 ASN B CA 1
ATOM 4357 C C . ASN B 1 249 ? 0.625 1.524 4.094 1 96.38 249 ASN B C 1
ATOM 4359 O O . ASN B 1 249 ? 1.337 2.523 4.199 1 96.38 249 ASN B O 1
ATOM 4363 N N . GLY B 1 250 ? 0.948 0.294 4.512 1 94.75 250 GLY B N 1
ATOM 4364 C CA . GLY B 1 250 ? 2.334 0.021 4.859 1 94.75 250 GLY B CA 1
ATOM 4365 C C . GLY B 1 250 ? 3.262 0.029 3.658 1 94.75 250 GLY B C 1
ATOM 4366 O O . GLY B 1 250 ? 2.826 0.278 2.533 1 94.75 250 GLY B O 1
ATOM 4367 N N . ASN B 1 251 ? 4.531 -0.157 3.922 1 95.56 251 ASN B N 1
ATOM 4368 C CA . ASN B 1 251 ? 5.566 -0.109 2.896 1 95.56 251 ASN B CA 1
ATOM 4369 C C . ASN B 1 251 ? 6.523 -1.293 3.008 1 95.56 251 ASN B C 1
ATOM 4371 O O . ASN B 1 251 ? 7.316 -1.37 3.949 1 95.56 251 ASN B O 1
ATOM 4375 N N . ILE B 1 252 ? 6.484 -2.18 2.027 1 96.38 252 ILE B N 1
ATOM 4376 C CA . ILE B 1 252 ? 7.441 -3.281 2.033 1 96.38 252 ILE B CA 1
ATOM 4377 C C . ILE B 1 252 ? 8.555 -3.008 1.023 1 96.38 252 ILE B C 1
ATOM 4379 O O . ILE B 1 252 ? 9.414 -3.857 0.794 1 96.38 252 ILE B O 1
ATOM 4383 N N . THR B 1 253 ? 8.562 -1.864 0.305 1 97.5 253 THR B N 1
ATOM 4384 C CA . THR B 1 253 ? 9.578 -1.537 -0.691 1 97.5 253 THR B CA 1
ATOM 4385 C C . THR B 1 253 ? 10.82 -0.963 -0.024 1 97.5 253 THR B C 1
ATOM 4387 O O . THR B 1 253 ? 10.781 -0.559 1.14 1 97.5 253 THR B O 1
ATOM 4390 N N . PRO B 1 254 ? 11.969 -0.922 -0.736 1 96.88 254 PRO B N 1
ATOM 4391 C CA . PRO B 1 254 ? 13.18 -0.337 -0.16 1 96.88 254 PRO B CA 1
ATOM 4392 C C . PRO B 1 254 ? 13.141 1.189 -0.126 1 96.88 254 PRO B C 1
ATOM 4394 O O . PRO B 1 254 ? 14.07 1.824 0.376 1 96.88 254 PRO B O 1
ATOM 4397 N N . PHE B 1 255 ? 12.086 1.779 -0.626 1 96.06 255 PHE B N 1
ATOM 4398 C CA . PHE B 1 255 ? 12.016 3.229 -0.775 1 96.06 255 PHE B CA 1
ATOM 4399 C C . PHE B 1 255 ? 11.305 3.861 0.414 1 96.06 255 PHE B C 1
ATOM 4401 O O . PHE B 1 255 ? 10.07 3.859 0.479 1 96.06 255 PHE B O 1
ATOM 4408 N N . PRO B 1 256 ? 12.047 4.477 1.311 1 94.69 256 PRO B N 1
ATOM 4409 C CA . PRO B 1 256 ? 11.414 5.098 2.473 1 94.69 256 PRO B CA 1
ATOM 4410 C C . PRO B 1 256 ? 10.672 6.387 2.121 1 94.69 256 PRO B C 1
ATOM 4412 O O . PRO B 1 256 ? 10.906 6.965 1.056 1 94.69 256 PRO B O 1
ATOM 4415 N N . ARG B 1 257 ? 9.805 6.75 2.967 1 95.94 257 ARG B N 1
ATOM 4416 C CA . ARG B 1 257 ? 9.125 8.039 2.857 1 95.94 257 ARG B CA 1
ATOM 4417 C C . ARG B 1 257 ? 9.445 8.922 4.055 1 95.94 257 ARG B C 1
ATOM 4419 O O . ARG B 1 257 ? 9.742 8.43 5.145 1 95.94 257 ARG B O 1
ATOM 4426 N N . ALA B 1 258 ? 9.406 10.148 3.83 1 96.31 258 ALA B N 1
ATOM 4427 C CA . ALA B 1 258 ? 9.562 11.164 4.863 1 96.31 258 ALA B CA 1
ATOM 4428 C C . ALA B 1 258 ? 8.828 12.453 4.488 1 96.31 258 ALA B C 1
ATOM 4430 O O . ALA B 1 258 ? 8.805 12.836 3.316 1 96.31 258 ALA B O 1
ATOM 4431 N N . ASN B 1 259 ? 8.242 13.031 5.453 1 97.62 259 ASN B N 1
ATOM 4432 C CA . ASN B 1 259 ? 7.59 14.312 5.203 1 97.62 259 ASN B CA 1
ATOM 4433 C C . ASN B 1 259 ? 7.629 15.211 6.438 1 97.62 259 ASN B C 1
ATOM 4435 O O . ASN B 1 259 ? 7.781 14.719 7.559 1 97.62 259 ASN B O 1
ATOM 4439 N N . ALA B 1 260 ? 7.68 16.453 6.254 1 98.25 260 ALA B N 1
ATOM 4440 C CA . ALA B 1 260 ? 7.406 17.453 7.285 1 98.25 260 ALA B CA 1
ATOM 4441 C C . ALA B 1 260 ? 5.93 17.844 7.289 1 98.25 260 ALA B C 1
ATOM 4443 O O . ALA B 1 260 ? 5.441 18.469 6.34 1 98.25 260 ALA B O 1
ATOM 4444 N N . PHE B 1 261 ? 5.305 17.469 8.312 1 98.31 261 PHE B N 1
ATOM 4445 C CA . PHE B 1 261 ? 3.873 17.688 8.484 1 98.31 261 PHE B CA 1
ATOM 4446 C C . PHE B 1 261 ? 3.611 18.922 9.344 1 98.31 261 PHE B C 1
ATOM 4448 O O . PHE B 1 261 ? 3.941 18.938 10.531 1 98.31 261 PHE B O 1
ATOM 4455 N N . ILE B 1 262 ? 3.004 19.922 8.719 1 98.75 262 ILE B N 1
ATOM 4456 C CA . ILE B 1 262 ? 2.762 21.172 9.406 1 98.75 262 ILE B CA 1
ATOM 4457 C C . ILE B 1 262 ? 1.265 21.484 9.422 1 98.75 262 ILE B C 1
ATOM 4459 O O . ILE B 1 262 ? 0.618 21.516 8.375 1 98.75 262 ILE B O 1
ATOM 4463 N N . VAL B 1 263 ? 0.76 21.672 10.641 1 98.88 263 VAL B N 1
ATOM 4464 C CA . VAL B 1 263 ? -0.654 21.984 10.812 1 98.88 263 VAL B CA 1
ATOM 4465 C C . VAL B 1 263 ? -0.815 23.469 11.148 1 98.88 263 VAL B C 1
ATOM 4467 O O . VAL B 1 263 ? -0.32 23.938 12.18 1 98.88 263 VAL B O 1
ATOM 4470 N N . TYR B 1 264 ? -1.499 24.141 10.266 1 98.88 264 TYR B N 1
ATOM 4471 C CA . TYR B 1 264 ? -1.832 25.547 10.5 1 98.88 264 TYR B CA 1
ATOM 4472 C C . TYR B 1 264 ? -3.25 25.688 11.039 1 98.88 264 TYR B C 1
ATOM 4474 O O . TYR B 1 264 ? -4.188 25.078 10.5 1 98.88 264 TYR B O 1
ATOM 4482 N N . ASN B 1 265 ? -3.381 26.406 12.094 1 98.88 265 ASN B N 1
ATOM 4483 C CA . ASN B 1 265 ? -4.684 26.766 12.656 1 98.88 265 ASN B CA 1
ATOM 4484 C C . ASN B 1 265 ? -4.91 28.266 12.641 1 98.88 265 ASN B C 1
ATOM 4486 O O . ASN B 1 265 ? -3.959 29.047 12.75 1 98.88 265 ASN B O 1
ATOM 4490 N N . SER B 1 266 ? -6.16 28.656 12.43 1 98.62 266 SER B N 1
ATOM 4491 C CA . SER B 1 266 ? -6.527 30.062 12.531 1 98.62 266 SER B CA 1
ATOM 4492 C C . SER B 1 266 ? -6.34 30.578 13.953 1 98.62 266 SER B C 1
ATOM 4494 O O . SER B 1 266 ? -6.652 29.875 14.914 1 98.62 266 SER B O 1
ATOM 4496 N N . VAL B 1 267 ? -5.844 31.812 14.023 1 98.38 267 VAL B N 1
ATOM 4497 C CA . VAL B 1 267 ? -5.699 32.438 15.336 1 98.38 267 VAL B CA 1
ATOM 4498 C C . VAL B 1 267 ? -7.066 32.562 16 1 98.38 267 VAL B C 1
ATOM 4500 O O . VAL B 1 267 ? -7.188 32.375 17.219 1 98.38 267 VAL B O 1
ATOM 4503 N N . SER B 1 268 ? -8.109 32.844 15.242 1 97.69 268 SER B N 1
ATOM 4504 C CA . SER B 1 268 ? -9.453 33 15.773 1 97.69 268 SER B CA 1
ATOM 4505 C C . SER B 1 268 ? -10.062 31.641 16.141 1 97.69 268 SER B C 1
ATOM 4507 O O . SER B 1 268 ? -11.172 31.578 16.688 1 97.69 268 SER B O 1
ATOM 4509 N N . ASN B 1 269 ? -9.359 30.531 15.867 1 98.19 269 ASN B N 1
ATOM 4510 C CA . ASN B 1 269 ? -9.805 29.188 16.156 1 98.19 269 ASN B CA 1
ATOM 4511 C C . ASN B 1 269 ? -8.922 28.516 17.203 1 98.19 269 ASN B C 1
ATOM 4513 O O . ASN B 1 269 ? -8.797 27.281 17.219 1 98.19 269 ASN B O 1
ATOM 4517 N N . ARG B 1 270 ? -8.312 29.281 18.031 1 97.62 270 ARG B N 1
ATOM 4518 C CA . ARG B 1 270 ? -7.406 28.766 19.047 1 97.62 270 ARG B CA 1
ATOM 4519 C C . ARG B 1 270 ? -8.102 27.719 19.922 1 97.62 270 ARG B C 1
ATOM 4521 O O . ARG B 1 270 ? -9.32 27.75 20.078 1 97.62 270 ARG B O 1
ATOM 4528 N N . LEU B 1 271 ? -7.332 26.844 20.516 1 97.94 271 LEU B N 1
ATOM 4529 C CA . LEU B 1 271 ? -7.852 25.719 21.281 1 97.94 271 LEU B CA 1
ATOM 4530 C C . LEU B 1 271 ? -8.531 26.203 22.562 1 97.94 271 LEU B C 1
ATOM 4532 O O . LEU B 1 271 ? -8.102 27.188 23.172 1 97.94 271 LEU B O 1
ATOM 4536 N N . VAL B 1 272 ? -9.539 25.578 22.906 1 97 272 VAL B N 1
ATOM 4537 C CA . VAL B 1 272 ? -10.227 25.75 24.188 1 97 272 VAL B CA 1
ATOM 4538 C C . VAL B 1 272 ? -10.164 24.438 24.984 1 97 272 VAL B C 1
ATOM 4540 O O . VAL B 1 272 ? -9.289 23.609 24.75 1 97 272 VAL B O 1
ATOM 4543 N N . GLU B 1 273 ? -10.969 24.359 25.984 1 96.12 273 GLU B N 1
ATOM 4544 C CA . GLU B 1 273 ? -11.016 23.078 26.703 1 96.12 273 GLU B CA 1
ATOM 4545 C C . GLU B 1 273 ? -11.438 21.938 25.781 1 96.12 273 GLU B C 1
ATOM 4547 O O . GLU B 1 273 ? -12.344 22.109 24.953 1 96.12 273 GLU B O 1
ATOM 4552 N N . PRO B 1 274 ? -10.758 20.812 25.922 1 95.81 274 PRO B N 1
ATOM 4553 C CA . PRO B 1 274 ? -11.141 19.672 25.078 1 95.81 274 PRO B CA 1
ATOM 4554 C C . PRO B 1 274 ? -12.625 19.344 25.188 1 95.81 274 PRO B C 1
ATOM 4556 O O . PRO B 1 274 ? -13.188 19.359 26.281 1 95.81 274 PRO B O 1
ATOM 4559 N N . PHE B 1 275 ? -13.227 19.047 24.094 1 95.31 275 PHE B N 1
ATOM 4560 C CA . PHE B 1 275 ? -14.656 18.766 24.078 1 95.31 275 PHE B CA 1
ATOM 4561 C C . PHE B 1 275 ? -14.945 17.344 24.562 1 95.31 275 PHE B C 1
ATOM 4563 O O . PHE B 1 275 ? -16.078 17.016 24.891 1 95.31 275 PHE B O 1
ATOM 4570 N N . GLY B 1 276 ? -13.93 16.531 24.625 1 89.62 276 GLY B N 1
ATOM 4571 C CA . GLY B 1 276 ? -14.086 15.172 25.125 1 89.62 276 GLY B CA 1
ATOM 4572 C C . GLY B 1 276 ? -14.102 15.094 26.641 1 89.62 276 GLY B C 1
ATOM 4573 O O . GLY B 1 276 ? -14.367 14.031 27.203 1 89.62 276 GLY B O 1
ATOM 4574 N N . GLY B 1 277 ? -13.797 16.141 27.312 1 88.19 277 GLY B N 1
ATOM 4575 C CA . GLY B 1 277 ? -13.906 16.203 28.766 1 88.19 277 GLY B CA 1
ATOM 4576 C C . GLY B 1 277 ? -12.656 15.711 29.469 1 88.19 277 GLY B C 1
ATOM 4577 O O . GLY B 1 277 ? -12.672 15.492 30.688 1 88.19 277 GLY B O 1
ATOM 4578 N N . ARG B 1 278 ? -11.609 15.523 28.734 1 88.12 278 ARG B N 1
ATOM 4579 C CA . ARG B 1 278 ? -10.359 15.062 29.312 1 88.12 278 ARG B CA 1
ATOM 4580 C C . ARG B 1 278 ? -9.289 16.141 29.266 1 88.12 278 ARG B C 1
ATOM 4582 O O . ARG B 1 278 ? -9.492 17.188 28.641 1 88.12 278 ARG B O 1
ATOM 4589 N N . ALA B 1 279 ? -8.18 15.828 30 1 92.31 279 ALA B N 1
ATOM 4590 C CA . ALA B 1 279 ? -7.059 16.766 29.953 1 92.31 279 ALA B CA 1
ATOM 4591 C C . ALA B 1 279 ? -6.5 16.875 28.531 1 92.31 279 ALA B C 1
ATOM 4593 O O . ALA B 1 279 ? -6.422 15.891 27.812 1 92.31 279 ALA B O 1
ATOM 4594 N N . PRO B 1 280 ? -6.195 18.078 28.203 1 93.12 280 PRO B N 1
ATOM 4595 C CA . PRO B 1 280 ? -5.641 18.266 26.859 1 93.12 280 PRO B CA 1
ATOM 4596 C C . PRO B 1 280 ? -4.32 17.516 26.656 1 93.12 280 PRO B C 1
ATOM 4598 O O . PRO B 1 280 ? -3.58 17.297 27.625 1 93.12 280 PRO B O 1
ATOM 4601 N N . ARG B 1 281 ? -4.039 17.109 25.453 1 92.94 281 ARG B N 1
ATOM 4602 C CA . ARG B 1 281 ? -2.732 16.547 25.125 1 92.94 281 ARG B CA 1
ATOM 4603 C C . ARG B 1 281 ? -1.62 17.562 25.359 1 92.94 281 ARG B C 1
ATOM 4605 O O . ARG B 1 281 ? -1.879 18.766 25.453 1 92.94 281 ARG B O 1
ATOM 4612 N N . PRO B 1 282 ? -0.417 17.156 25.5 1 93.88 282 PRO B N 1
ATOM 4613 C CA . PRO B 1 282 ? 0.691 18.047 25.844 1 93.88 282 PRO B CA 1
ATOM 4614 C C . PRO B 1 282 ? 0.925 19.125 24.781 1 93.88 282 PRO B C 1
ATOM 4616 O O . PRO B 1 282 ? 0.532 18.969 23.625 1 93.88 282 PRO B O 1
ATOM 4619 N N . GLU B 1 283 ? 1.604 20.172 25.156 1 94.62 283 GLU B N 1
ATOM 4620 C CA . GLU B 1 283 ? 1.874 21.359 24.328 1 94.62 283 GLU B CA 1
ATOM 4621 C C . GLU B 1 283 ? 2.643 20.984 23.078 1 94.62 283 GLU B C 1
ATOM 4623 O O . GLU B 1 283 ? 2.441 21.594 22.016 1 94.62 283 GLU B O 1
ATOM 4628 N N . PHE B 1 284 ? 3.488 19.938 23.125 1 93 284 PHE B N 1
ATOM 4629 C CA . PHE B 1 284 ? 4.32 19.594 21.984 1 93 284 PHE B CA 1
ATOM 4630 C C . PHE B 1 284 ? 3.504 18.859 20.922 1 93 284 PHE B C 1
ATOM 4632 O O . PHE B 1 284 ? 3.947 18.703 19.781 1 93 284 PHE B O 1
ATOM 4639 N N . ILE B 1 285 ? 2.301 18.469 21.266 1 94.94 285 ILE B N 1
ATOM 4640 C CA . ILE B 1 285 ? 1.398 17.797 20.344 1 94.94 285 ILE B CA 1
ATOM 4641 C C . ILE B 1 285 ? 0.383 18.797 19.797 1 94.94 285 ILE B C 1
ATOM 4643 O O . ILE B 1 285 ? 0.052 18.766 18.609 1 94.94 285 ILE B O 1
ATOM 4647 N N . ALA B 1 286 ? -0.108 19.641 20.641 1 96.62 286 ALA B N 1
ATOM 4648 C CA . ALA B 1 286 ? -1.119 20.625 20.281 1 96.62 286 ALA B CA 1
ATOM 4649 C C . ALA B 1 286 ? -0.841 21.969 20.969 1 96.62 286 ALA B C 1
ATOM 4651 O O . ALA B 1 286 ? -0.965 22.078 22.188 1 96.62 286 ALA B O 1
ATOM 4652 N N . THR B 1 287 ? -0.587 22.891 20.141 1 96.88 287 THR B N 1
ATOM 4653 C CA . THR B 1 287 ? -0.237 24.203 20.672 1 96.88 287 THR B CA 1
ATOM 4654 C C . THR B 1 287 ? -1.468 24.906 21.234 1 96.88 287 THR B C 1
ATOM 4656 O O . THR B 1 287 ? -2.43 25.172 20.516 1 96.88 287 THR B O 1
ATOM 4659 N N . ARG B 1 288 ? -1.368 25.156 22.531 1 94.75 288 ARG B N 1
ATOM 4660 C CA . ARG B 1 288 ? -2.502 25.781 23.203 1 94.75 288 ARG B CA 1
ATOM 4661 C C . ARG B 1 288 ? -2.141 27.172 23.719 1 94.75 288 ARG B C 1
ATOM 4663 O O . ARG B 1 288 ? -2.963 28.078 23.672 1 94.75 288 ARG B O 1
ATOM 4670 N N . GLU B 1 289 ? -0.922 27.25 24.188 1 89.62 289 GLU B N 1
ATOM 4671 C CA . GLU B 1 289 ? -0.513 28.484 24.828 1 89.62 289 GLU B CA 1
ATOM 4672 C C . GLU B 1 289 ? 0.749 29.062 24.188 1 89.62 289 GLU B C 1
ATOM 4674 O O . GLU B 1 289 ? 1.518 28.312 23.562 1 89.62 289 GLU B O 1
ATOM 4679 N N . GLY B 1 290 ? 0.899 30.312 24.375 1 82.31 290 GLY B N 1
ATOM 4680 C CA . GLY B 1 290 ? 2.172 30.953 24.078 1 82.31 290 GLY B CA 1
ATOM 4681 C C . GLY B 1 290 ? 2.484 31 22.594 1 82.31 290 GLY B C 1
ATOM 4682 O O . GLY B 1 290 ? 3.631 30.797 22.188 1 82.31 290 GLY B O 1
ATOM 4683 N N . PHE B 1 291 ? 1.432 31.094 21.781 1 87.62 291 PHE B N 1
ATOM 4684 C CA . PHE B 1 291 ? 1.776 31.234 20.375 1 87.62 291 PHE B CA 1
ATOM 4685 C C . PHE B 1 291 ? 1.501 32.656 19.891 1 87.62 291 PHE B C 1
ATOM 4687 O O . PHE B 1 291 ? 0.72 33.375 20.5 1 87.62 291 PHE B O 1
ATOM 4694 N N . GLU B 1 292 ? 2.254 33.062 18.891 1 92.44 292 GLU B N 1
ATOM 4695 C CA . GLU B 1 292 ? 2.002 34.281 18.109 1 92.44 292 GLU B CA 1
ATOM 4696 C C . GLU B 1 292 ? 1.693 33.938 16.656 1 92.44 292 GLU B C 1
ATOM 4698 O O . GLU B 1 292 ? 2.152 32.906 16.141 1 92.44 292 GLU B O 1
ATOM 4703 N N . PRO B 1 293 ? 0.847 34.781 16.062 1 97.06 293 PRO B N 1
ATOM 4704 C CA . PRO B 1 293 ? 0.667 34.562 14.625 1 97.06 293 PRO B CA 1
ATOM 4705 C C . PRO B 1 293 ? 1.993 34.469 13.875 1 97.06 293 PRO B C 1
ATOM 4707 O O . PRO B 1 293 ? 2.947 35.188 14.195 1 97.06 293 PRO B O 1
ATOM 4710 N N . LEU B 1 294 ? 2.012 33.625 12.906 1 97.5 294 LEU B N 1
ATOM 4711 C CA . LEU B 1 294 ? 3.242 33.375 12.156 1 97.5 294 LEU B CA 1
ATOM 4712 C C . LEU B 1 294 ? 3.617 34.594 11.32 1 97.5 294 LEU B C 1
ATOM 4714 O O . LEU B 1 294 ? 2.748 35.25 10.742 1 97.5 294 LEU B O 1
ATOM 4718 N N . THR B 1 295 ? 4.859 34.906 11.359 1 96.81 295 THR B N 1
ATOM 4719 C CA . THR B 1 295 ? 5.41 35.812 10.375 1 96.81 295 THR B CA 1
ATOM 4720 C C . THR B 1 295 ? 5.957 35.062 9.172 1 96.81 295 THR B C 1
ATOM 4722 O O . THR B 1 295 ? 6.898 34.281 9.305 1 96.81 295 THR B O 1
ATOM 4725 N N . ALA B 1 296 ? 5.355 35.312 8.008 1 97 296 ALA B N 1
ATOM 4726 C CA . ALA B 1 296 ? 5.812 34.625 6.805 1 97 296 ALA B CA 1
ATOM 4727 C C . ALA B 1 296 ? 7.238 35.031 6.445 1 97 296 ALA B C 1
ATOM 4729 O O . ALA B 1 296 ? 7.582 36.219 6.512 1 97 296 ALA B O 1
ATOM 4730 N N . MET B 1 297 ? 8.039 34.031 6.125 1 96.12 297 MET B N 1
ATOM 4731 C CA . MET B 1 297 ? 9.438 34.312 5.793 1 96.12 297 MET B CA 1
ATOM 4732 C C . MET B 1 297 ? 9.75 33.906 4.363 1 96.12 297 MET B C 1
ATOM 4734 O O . MET B 1 297 ? 9.469 32.75 3.969 1 96.12 297 MET B O 1
ATOM 4738 N N . GLY B 1 298 ? 10.312 34.812 3.625 1 94.25 298 GLY B N 1
ATOM 4739 C CA . GLY B 1 298 ? 10.727 34.5 2.266 1 94.25 298 GLY B CA 1
ATOM 4740 C C . GLY B 1 298 ? 12.172 34.062 2.168 1 94.25 298 GLY B C 1
ATOM 4741 O O . GLY B 1 298 ? 12.875 34 3.182 1 94.25 298 GLY B O 1
ATOM 4742 N N . GLY B 1 299 ? 12.508 33.625 0.94 1 91.56 299 GLY B N 1
ATOM 4743 C CA . GLY B 1 299 ? 13.891 33.25 0.716 1 91.56 299 GLY B CA 1
ATOM 4744 C C . GLY B 1 299 ? 14.07 31.766 0.462 1 91.56 299 GLY B C 1
ATOM 4745 O O . GLY B 1 299 ? 13.156 30.984 0.706 1 91.56 299 GLY B O 1
ATOM 4746 N N . ASP B 1 300 ? 15.25 31.469 0.001 1 93.62 300 ASP B N 1
ATOM 4747 C CA . ASP B 1 300 ? 15.633 30.094 -0.328 1 93.62 300 ASP B CA 1
ATOM 4748 C C . ASP B 1 300 ? 16.094 29.328 0.916 1 93.62 300 ASP B C 1
ATOM 4750 O O . ASP B 1 300 ? 16.953 29.812 1.654 1 93.62 300 ASP B O 1
ATOM 4754 N N . LEU B 1 301 ? 15.422 28.234 1.205 1 93.69 301 LEU B N 1
ATOM 4755 C CA . LEU B 1 301 ? 15.773 27.438 2.375 1 93.69 301 LEU B CA 1
ATOM 4756 C C . LEU B 1 301 ? 17.219 26.969 2.299 1 93.69 301 LEU B C 1
ATOM 4758 O O . LEU B 1 301 ? 17.828 26.625 3.32 1 93.69 301 LEU B O 1
ATOM 4762 N N . ALA B 1 302 ? 17.719 26.891 1.059 1 89.12 302 ALA B N 1
ATOM 4763 C CA . ALA B 1 302 ? 19.094 26.406 0.881 1 89.12 302 ALA B CA 1
ATOM 4764 C C . ALA B 1 302 ? 20.094 27.5 1.251 1 89.12 302 ALA B C 1
ATOM 4766 O O . ALA B 1 302 ? 21.281 27.203 1.489 1 89.12 302 ALA B O 1
ATOM 4767 N N . GLU B 1 303 ? 19.734 28.734 1.146 1 77.81 303 GLU B N 1
ATOM 4768 C CA . GLU B 1 303 ? 20.641 29.859 1.424 1 77.81 303 GLU B CA 1
ATOM 4769 C C . GLU B 1 303 ? 20.656 30.188 2.914 1 77.81 303 GLU B C 1
ATOM 4771 O O . GLU B 1 303 ? 21.625 30.766 3.41 1 77.81 303 GLU B O 1
ATOM 4776 N N . GLY B 1 304 ? 19.641 30.062 3.664 1 60.28 304 GLY B N 1
ATOM 4777 C CA . GLY B 1 304 ? 19.531 30.547 5.035 1 60.28 304 GLY B CA 1
ATOM 4778 C C . GLY B 1 304 ? 20.5 29.844 5.98 1 60.28 304 GLY B C 1
ATOM 4779 O O . GLY B 1 304 ? 20.516 30.125 7.18 1 60.28 304 GLY B O 1
ATOM 4780 N N . ARG B 1 305 ? 21.156 28.734 5.797 1 48.78 305 ARG B N 1
ATOM 4781 C CA . ARG B 1 305 ? 22.141 28.156 6.703 1 48.78 305 ARG B CA 1
ATOM 4782 C C . ARG B 1 305 ? 23.359 29.062 6.836 1 48.78 305 ARG B C 1
ATOM 4784 O O . ARG B 1 305 ? 24.25 28.812 7.648 1 48.78 305 ARG B O 1
ATOM 4791 N N . ALA B 1 306 ? 23.703 29.812 5.941 1 38.81 306 ALA B N 1
ATOM 4792 C CA . ALA B 1 306 ? 24.938 30.562 6.121 1 38.81 306 ALA B CA 1
ATOM 4793 C C . ALA B 1 306 ? 24.719 31.766 7.039 1 38.81 306 ALA B C 1
ATOM 4795 O O . ALA B 1 306 ? 25.625 32.594 7.227 1 38.81 306 ALA B O 1
ATOM 4796 N N . ALA B 1 307 ? 23.531 31.969 7.375 1 29.89 307 ALA B N 1
ATOM 4797 C CA . ALA B 1 307 ? 23.625 33.031 8.352 1 29.89 307 ALA B CA 1
ATOM 4798 C C . ALA B 1 307 ? 23.906 32.5 9.75 1 29.89 307 ALA B C 1
ATOM 4800 O O . ALA B 1 307 ? 23.359 31.453 10.133 1 29.89 307 ALA B O 1
#

Organism: Phenylobacterium zucineum (strain HLK1) (NCBI:txid450851)

Solvent-accessible surface area (backbone atoms only — not comparable to full-atom values): 31976 Å² total; per-residue (Å²): 131,84,76,74,84,74,72,53,37,76,46,94,56,62,44,82,39,72,51,82,58,58,78,49,56,41,80,88,50,95,82,46,81,57,53,70,66,55,52,52,41,29,56,57,29,23,39,48,75,42,74,60,71,38,52,72,63,34,39,50,44,53,43,52,52,49,52,51,45,69,76,39,56,83,74,48,64,68,90,35,55,38,51,36,78,92,78,60,43,74,29,34,33,40,32,33,44,79,70,32,70,68,48,27,49,55,68,26,20,32,83,56,39,47,42,50,26,46,40,48,51,40,60,32,29,74,34,30,30,28,38,41,42,32,48,42,48,67,14,68,54,43,71,58,32,32,57,37,60,46,38,22,34,42,40,8,36,70,61,74,44,37,36,36,36,36,37,27,62,28,57,38,42,75,73,38,29,35,55,29,35,25,41,38,34,38,52,44,44,68,24,21,50,54,76,81,61,86,76,40,67,71,45,40,77,60,53,67,74,64,62,32,58,51,65,68,60,49,38,53,47,39,71,75,38,34,77,46,61,73,62,45,56,43,20,16,30,44,33,33,38,30,40,25,35,31,29,24,36,21,13,60,36,72,56,43,38,35,29,44,34,40,26,41,27,24,59,93,46,54,47,50,75,20,71,58,73,49,79,56,60,56,62,56,63,39,45,64,68,92,77,64,68,61,67,66,38,80,82,58,75,55,60,61,70,77,111,131,86,77,75,83,74,73,52,38,75,46,93,55,61,46,80,39,74,51,83,58,57,76,48,56,42,79,89,51,96,83,45,81,58,54,69,67,54,52,52,40,30,56,56,32,23,39,48,76,43,73,59,70,38,51,72,62,34,38,50,45,52,43,52,52,49,52,52,45,70,75,38,56,82,75,47,64,69,89,36,55,38,52,36,80,91,78,59,44,74,28,34,33,39,33,34,44,79,70,33,71,68,49,27,49,55,69,26,19,33,82,56,39,47,42,51,27,45,39,47,51,42,61,34,27,72,34,31,28,28,37,41,41,33,49,40,49,67,14,67,56,43,70,58,30,34,58,36,61,47,38,22,33,42,41,7,36,70,61,73,42,36,34,36,36,35,37,25,63,28,57,39,42,76,71,37,29,33,56,29,35,25,40,37,35,37,51,44,43,68,23,22,50,54,78,80,62,87,75,39,66,72,44,40,77,61,52,65,74,65,62,31,57,51,66,68,60,49,40,52,46,39,71,73,40,34,76,46,62,74,63,46,55,44,21,16,30,45,34,32,38,30,40,24,35,30,28,24,36,22,14,61,37,72,56,41,39,34,29,46,34,39,27,40,26,23,59,95,46,55,46,49,75,21,70,58,76,50,80,56,62,57,61,57,62,40,47,66,68,93,76,64,70,62,67,65,37,81,79,58,71,56,61,60,73,78,105

pLDDT: mean 91.52, std 12.25, range [29.89, 98.88]

Sequence (614 aa):
MTEDLYPSRVASKPAWQPRIDPVAHSRWTPEAPISAEQHVMFERDGYLVLENLFSAAEVATLQRELERMRKMPASLETETLIAEPGSGALRSVFAIHAQNRLFGRLAADERLVSVARHLLGDEVYIHQSRLNYKSGFDGREFYWHSDFETWHVEDGMPRMRALSMSVQLADNHAVNGPLMVMPGSQRTYVSCVGETPEDHYKQSLRKQEYGVPDRDSLARLAETCGIVAPTGPAGSVVLFDCNTMHGSNGNITPFPRANAFIVYNSVSNRLVEPFGGRAPRPEFIATREGFEPLTAMGGDLAEGRAAMTEDLYPSRVASKPAWQPRIDPVAHSRWTPEAPISAEQHVMFERDGYLVLENLFSAAEVATLQRELERMRKMPASLETETLIAEPGSGALRSVFAIHAQNRLFGRLAADERLVSVARHLLGDEVYIHQSRLNYKSGFDGREFYWHSDFETWHVEDGMPRMRALSMSVQLADNHAVNGPLMVMPGSQRTYVSCVGETPEDHYKQSLRKQEYGVPDRDSLARLAETCGIVAPTGPAGSVVLFDCNTMHGSNGNITPFPRANAFIVYNSVSNRLVEPFGGRAPRPEFIATREGFEPLTAMGGDLAEGRAA

Secondary structure (DSSP, 8-state):
----SS--SSSSS--EEE--S-SS-S---TTSSS-HHHHHHHHHHSEEEETT-S-HHHHHHHHHHHHHHHH-GGGS-GGGEEE-TTT--EEEEESHHHH-HHHHHHHTBHHHHHHHHHHHTS-EEEEEEEEEEE-TTTBPPEEEE-HHHHIIIII---SS-EEEEEEESS-B-TTS--EEE-TTGGGEEEPPPSPPPTTHHHHHTTS--SSPPPHHHHHHHHHHH--B---B-TT-EEEEETT--EEE--B-SS--EEEEEEEEEEGGG---S-TTSSPPPPTTTS--SS--PPPPB-S-TTTGGG-/----SS--SSSSS--EEE--S-SS-S---TTSSS-HHHHHHHHHHSEEEETT-S-HHHHHHHHHHHHHHHH-GGGS-GGGEEE-TTT--EEEEESHHHH-HHHHHHHTBHHHHHHHHHHHTS-EEEEEEEEEEE-TTTBPPEEEE-HHHHIIIII---SS-EEEEEEESS-B-TTS--EEE-TTGGGEEEPPPS---TTHHHHHTTS--SSPPPHHHHHHHHHHH--B---B-TT-EEEEETT--EEE--B-SS--EEEEEEEEEEGGG---S-TTSSPPPPTTTS--SS--PPPPB-S-TTTGGG-